Protein AF-0000000072274165 (afdb_homodimer)

InterPro domains:
  IPR001544 Aminotransferase class IV [PF01063] (41-263)
  IPR018300 Aminotransferase, class IV, conserved site [PS00770] (193-222)
  IPR033939 Branched-chain aminotransferase [cd01557] (29-290)
  IPR036038 Aminotransferase-like, PLP-dependent enzymes [SSF56752] (5-290)
  IPR043131 Branched-chain-amino-acid aminotransferase-like, N-terminal [G3DSA:3.30.470.10] (3-136)
  IPR043132 Branched-chain-amino-acid aminotransferase-like, C-terminal [G3DSA:3.20.10.10] (140-294)
  IPR050571 Class-IV Pyridoxal-Phosphate-Dependent Aminotransferase [PTHR42743] (36-291)

Secondary structure (DSSP, 8-state):
------------EEEEETTEEEES----B-TT-HHHHS--EEE--EEEBTTB-TTHHHHHHHHHHHHHHTT---S--HHHHHHHHHHHHHHHHHHSTT---EEEEEEEEE-SEESEE-GGGEEEEEEEEE-PPPP---EEEEEEEEEPPPTTTS-TTS-BGGGHHHHHHHHHHHHHTT-SEEEEE-TTS-EEEESSSEEEEEETTEEEEEPP-SSS---HHHHHHHHHHHHTT-EEEEE---HHHHHT-SEEEEEETTTEEEEEEEETTEE----HHHHHHHHHHHHHHHHHT-/------------EEEEETTEEEES----B-TT-HHHHS--EEE--EEEBTTB-TTHHHHHHHHHHHHHHTT---S--HHHHHHHHHHHHHHHHHHSTT---EEEEEEEEE-SEESEE-GGGEEEEEEEEE-PPPP---EEEEEEEEEPPPTTTS-TTS-BGGGHHHHHHHHHHHHHTT-SEEEEE-TTS-EEEESSSEEEEEETTEEEEEPP-SSS---HHHHHHHHHHHHTT-EEEEE---HHHHHT-SEEEEEETTTEEEEEEEETTEE----HHHHHHHHHHHHHHHHH--

pLDDT: mean 95.18, std 12.66, range [18.23, 99.0]

Structure (mmCIF, N/CA/C/O backbone):
data_AF-0000000072274165-model_v1
#
loop_
_entity.id
_entity.type
_entity.pdbx_description
1 polymer 'Probable branched-chain-amino-acid aminotransferase'
#
loop_
_atom_site.group_PDB
_atom_site.id
_atom_site.type_symbol
_atom_site.label_atom_id
_atom_site.label_alt_id
_atom_site.label_comp_id
_atom_site.label_asym_id
_atom_site.label_entity_id
_atom_site.label_seq_id
_atom_site.pdbx_PDB_ins_code
_atom_site.Cartn_x
_atom_site.Cartn_y
_atom_site.Cartn_z
_atom_site.occupancy
_atom_site.B_iso_or_equiv
_atom_site.auth_seq_id
_atom_site.auth_comp_id
_atom_site.auth_asym_id
_atom_site.auth_atom_id
_atom_site.pdbx_PDB_model_num
ATOM 1 N N . MET A 1 1 ? -13.906 -18.109 28.297 1 18.42 1 MET A N 1
ATOM 2 C CA . MET A 1 1 ? -13.82 -16.781 28.875 1 18.42 1 MET A CA 1
ATOM 3 C C . MET A 1 1 ? -13.461 -15.734 27.812 1 18.42 1 MET A C 1
ATOM 5 O O . MET A 1 1 ? -12.336 -15.711 27.312 1 18.42 1 MET A O 1
ATOM 9 N N . ALA A 1 2 ? -14.414 -15.383 26.984 1 25.75 2 ALA A N 1
ATOM 10 C CA . ALA A 1 2 ? -14.797 -14.43 25.938 1 25.75 2 ALA A CA 1
ATOM 11 C C . ALA A 1 2 ? -14.406 -13.008 26.328 1 25.75 2 ALA A C 1
ATOM 13 O O . ALA A 1 2 ? -15.188 -12.297 26.969 1 25.75 2 ALA A O 1
ATOM 14 N N . ALA A 1 3 ? -13.164 -12.875 27.062 1 22.2 3 ALA A N 1
ATOM 15 C CA . ALA A 1 3 ? -12.68 -11.805 27.922 1 22.2 3 ALA A CA 1
ATOM 16 C C . ALA A 1 3 ? -12.953 -10.438 27.312 1 22.2 3 ALA A C 1
ATOM 18 O O . ALA A 1 3 ? -13.297 -10.336 26.125 1 22.2 3 ALA A O 1
ATOM 19 N N . HIS A 1 4 ? -12.195 -9.398 27.828 1 25.14 4 HIS A N 1
ATOM 20 C CA . HIS A 1 4 ? -12.164 -7.973 28.141 1 25.14 4 HIS A CA 1
ATOM 21 C C . HIS A 1 4 ? -11.883 -7.148 26.891 1 25.14 4 HIS A C 1
ATOM 23 O O . HIS A 1 4 ? -10.75 -7.137 26.391 1 25.14 4 HIS A O 1
ATOM 29 N N . HIS A 1 5 ? -12.633 -7.227 25.875 1 30.77 5 HIS A N 1
ATOM 30 C CA . HIS A 1 5 ? -12.641 -6.176 24.859 1 30.77 5 HIS A CA 1
ATOM 31 C C . HIS A 1 5 ? -12.508 -4.797 25.484 1 30.77 5 HIS A C 1
ATOM 33 O O . HIS A 1 5 ? -13.453 -4.293 26.094 1 30.77 5 HIS A O 1
ATOM 39 N N . GLY A 1 6 ? -11.523 -4.586 26.422 1 30.34 6 GLY A N 1
ATOM 40 C CA . GLY A 1 6 ? -11.461 -3.207 26.875 1 30.34 6 GLY A CA 1
ATOM 41 C C . GLY A 1 6 ? -11.836 -2.207 25.797 1 30.34 6 GLY A C 1
ATOM 42 O O . GLY A 1 6 ? -11.336 -2.273 24.672 1 30.34 6 GLY A O 1
ATOM 43 N N . ALA A 1 7 ? -13.031 -1.693 25.906 1 34.16 7 ALA A N 1
ATOM 44 C CA . ALA A 1 7 ? -13.711 -0.684 25.094 1 34.16 7 ALA A CA 1
ATOM 45 C C . ALA A 1 7 ? -12.805 0.523 24.859 1 34.16 7 ALA A C 1
ATOM 47 O O . ALA A 1 7 ? -12.57 1.319 25.766 1 34.16 7 ALA A O 1
ATOM 48 N N . GLN A 1 8 ? -11.594 0.501 24.406 1 37.12 8 GLN A N 1
ATOM 49 C CA . GLN A 1 8 ? -11.031 1.8 24.047 1 37.12 8 GLN A CA 1
ATOM 50 C C . GLN A 1 8 ? -12.141 2.789 23.672 1 37.12 8 GLN A C 1
ATOM 52 O O . GLN A 1 8 ? -12.992 2.488 22.844 1 37.12 8 GLN A O 1
ATOM 57 N N . ALA A 1 9 ? -12.602 3.6 24.5 1 45.62 9 ALA A N 1
ATOM 58 C CA . ALA A 1 9 ? -13.609 4.645 24.359 1 45.62 9 ALA A CA 1
ATOM 59 C C . ALA A 1 9 ? -13.586 5.23 22.938 1 45.62 9 ALA A C 1
ATOM 61 O O . ALA A 1 9 ? -12.531 5.66 22.469 1 45.62 9 ALA A O 1
ATOM 62 N N . GLN A 1 10 ? -14.453 4.703 22.031 1 68.12 10 GLN A N 1
ATOM 63 C CA . GLN A 1 10 ? -14.641 5.039 20.625 1 68.12 10 GLN A CA 1
ATOM 64 C C . GLN A 1 10 ? -14.625 6.551 20.406 1 68.12 10 GLN A C 1
ATOM 66 O O . GLN A 1 10 ? -15.383 7.277 21.047 1 68.12 10 GLN A O 1
ATOM 71 N N . ARG A 1 11 ? -13.492 7.082 19.875 1 85.81 11 ARG A N 1
ATOM 72 C CA . ARG A 1 11 ? -13.414 8.477 19.453 1 85.81 11 ARG A CA 1
ATOM 73 C C . ARG A 1 11 ? -14.695 8.891 18.734 1 85.81 11 ARG A C 1
ATOM 75 O O . ARG A 1 11 ? -15.227 8.148 17.906 1 85.81 11 ARG A O 1
ATOM 82 N N . ARG A 1 12 ? -15.227 10.016 19.266 1 95.25 12 ARG A N 1
ATOM 83 C CA . ARG A 1 12 ? -16.391 10.539 18.562 1 95.25 12 ARG A CA 1
ATOM 84 C C . ARG A 1 12 ? -16.078 10.75 17.078 1 95.25 12 ARG A C 1
ATOM 86 O O . ARG A 1 12 ? -15.016 11.273 16.734 1 95.25 12 ARG A O 1
ATOM 93 N N . SER A 1 13 ? -16.984 10.242 16.25 1 97.19 13 SER A N 1
ATOM 94 C CA . SER A 1 13 ? -16.719 10.305 14.805 1 97.19 13 SER A CA 1
ATOM 95 C C . SER A 1 13 ? -18.031 10.375 14.016 1 97.19 13 SER A C 1
ATOM 97 O O . SER A 1 13 ? -19.078 9.984 14.508 1 97.19 13 SER A O 1
ATOM 99 N N . LEU A 1 14 ? -17.938 11 12.914 1 98 14 LEU A N 1
ATOM 100 C CA . LEU A 1 14 ? -18.969 11.016 11.883 1 98 14 LEU A CA 1
ATOM 101 C C . LEU A 1 14 ? -18.391 10.672 10.516 1 98 14 LEU A C 1
ATOM 103 O O . LEU A 1 14 ? -17.297 11.141 10.164 1 98 14 LEU A O 1
ATOM 107 N N . VAL A 1 15 ? -19.156 9.828 9.766 1 98.44 15 VAL A N 1
ATOM 108 C CA . VAL A 1 15 ? -18.672 9.359 8.469 1 98.44 15 VAL A CA 1
ATOM 109 C C . VAL A 1 15 ? -19.766 9.547 7.418 1 98.44 15 VAL A C 1
ATOM 111 O O . VAL A 1 15 ? -20.922 9.164 7.633 1 98.44 15 VAL A O 1
ATOM 114 N N . TYR A 1 16 ? -19.359 10.242 6.32 1 98.56 16 TYR A N 1
ATOM 115 C CA . TYR A 1 16 ? -20.219 10.266 5.137 1 98.56 16 TYR A CA 1
ATOM 116 C C . TYR A 1 16 ? -19.797 9.203 4.137 1 98.56 16 TYR A C 1
ATOM 118 O O . TYR A 1 16 ? -18.609 9.102 3.789 1 98.56 16 TYR A O 1
ATOM 126 N N . GLY A 1 17 ? -20.734 8.391 3.654 1 97.88 17 GLY A N 1
ATOM 127 C CA . GLY A 1 17 ? -20.516 7.395 2.619 1 97.88 17 GLY A CA 1
ATOM 128 C C . GLY A 1 17 ? -21.812 6.809 2.084 1 97.88 17 GLY A C 1
ATOM 129 O O . GLY A 1 17 ? -22.781 6.633 2.832 1 97.88 17 GLY A O 1
ATOM 130 N N . GLN A 1 18 ? -21.734 6.613 0.805 1 96.44 18 GLN A N 1
ATOM 131 C CA . GLN A 1 18 ? -22.891 6.008 0.138 1 96.44 18 GLN A CA 1
ATOM 132 C C . GLN A 1 18 ? -24.156 6.812 0.395 1 96.44 18 GLN A C 1
ATOM 134 O O . GLN A 1 18 ? -25.203 6.242 0.699 1 96.44 18 GLN A O 1
ATOM 139 N N . GLY A 1 19 ? -24 8.008 0.49 1 96.25 19 GLY A N 1
ATOM 140 C CA . GLY A 1 19 ? -25.141 8.922 0.479 1 96.25 19 GLY A CA 1
ATOM 141 C C . GLY A 1 19 ? -25.656 9.234 1.866 1 96.25 19 GLY A C 1
ATOM 142 O O . GLY A 1 19 ? -26.641 9.969 2.012 1 96.25 19 GLY A O 1
ATOM 143 N N . ASP A 1 20 ? -24.969 8.719 2.951 1 97.5 20 ASP A N 1
ATOM 144 C CA . ASP A 1 20 ? -25.5 8.898 4.297 1 97.5 20 ASP A CA 1
ATOM 145 C C . ASP A 1 20 ? -24.391 9.234 5.289 1 97.5 20 ASP A C 1
ATOM 147 O O . ASP A 1 20 ? -23.234 8.898 5.066 1 97.5 20 ASP A O 1
ATOM 151 N N . TRP A 1 21 ? -24.844 9.969 6.371 1 98.19 21 TRP A N 1
ATOM 152 C CA . TRP A 1 21 ? -23.969 10.219 7.516 1 98.19 21 TRP A CA 1
ATOM 153 C C . TRP A 1 21 ? -24.219 9.195 8.617 1 98.19 21 TRP A C 1
ATOM 155 O O . TRP A 1 21 ? -25.359 8.859 8.922 1 98.19 21 TRP A O 1
ATOM 165 N N . ARG A 1 22 ? -23.156 8.633 9.109 1 97.94 22 ARG A N 1
ATOM 166 C CA . ARG A 1 22 ? -23.234 7.656 10.195 1 97.94 22 ARG A CA 1
ATOM 167 C C . ARG A 1 22 ? -22.172 7.926 11.25 1 97.94 22 ARG A C 1
ATOM 169 O O . ARG A 1 22 ? -21.125 8.508 10.945 1 97.94 22 ARG A O 1
ATOM 176 N N . GLU A 1 23 ? -22.406 7.48 12.477 1 97.38 23 GLU A N 1
ATOM 177 C CA . GLU A 1 23 ? -21.406 7.551 13.539 1 97.38 23 GLU A CA 1
ATOM 178 C C . GLU A 1 23 ? -20.453 6.355 13.477 1 97.38 23 GLU A C 1
ATOM 180 O O . GLU A 1 23 ? -20.781 5.324 12.891 1 97.38 23 GLU A O 1
ATOM 185 N N . GLY A 1 24 ? -19.344 6.547 14.086 1 96.62 24 GLY A N 1
ATOM 186 C CA . GLY A 1 24 ? -18.406 5.449 14.266 1 96.62 24 GLY A CA 1
ATOM 187 C C . GLY A 1 24 ? -17.703 5.055 12.984 1 96.62 24 GLY A C 1
ATOM 188 O O . GLY A 1 24 ? -17.188 5.914 12.258 1 96.62 24 GLY A O 1
ATOM 189 N N . ASN A 1 25 ? -17.531 3.77 12.766 1 97.44 25 ASN A N 1
ATOM 190 C CA . ASN A 1 25 ? -16.891 3.178 11.594 1 97.44 25 ASN A CA 1
ATOM 191 C C . ASN A 1 25 ? -17.812 2.178 10.906 1 97.44 25 ASN A C 1
ATOM 193 O O . ASN A 1 25 ? -17.594 0.968 10.977 1 97.44 25 ASN A O 1
ATOM 197 N N . PRO A 1 26 ? -18.766 2.756 10.188 1 97.94 26 PRO A N 1
ATOM 198 C CA . PRO A 1 26 ? -19.766 1.879 9.578 1 97.94 26 PRO A CA 1
ATOM 199 C C . PRO A 1 26 ? -19.156 0.928 8.547 1 97.94 26 PRO A C 1
ATOM 201 O O . PRO A 1 26 ? -18.25 1.312 7.801 1 97.94 26 PRO A O 1
ATOM 204 N N . ALA A 1 27 ? -19.719 -0.267 8.453 1 97.69 27 ALA A N 1
ATOM 205 C CA . ALA A 1 27 ? -19.297 -1.234 7.441 1 97.69 27 ALA A CA 1
ATOM 206 C C . ALA A 1 27 ? -19.797 -0.825 6.059 1 97.69 27 ALA A C 1
ATOM 208 O O . ALA A 1 27 ? -20.984 -0.884 5.773 1 97.69 27 ALA A O 1
ATOM 209 N N . LEU A 1 28 ? -18.859 -0.424 5.199 1 97.94 28 LEU A N 1
ATOM 210 C CA . LEU A 1 28 ? -19.203 0.064 3.867 1 97.94 28 LEU A CA 1
ATOM 211 C C . LEU A 1 28 ? -18.438 -0.698 2.793 1 97.94 28 LEU A C 1
ATOM 213 O O . LEU A 1 28 ? -18.797 -0.654 1.616 1 97.94 28 LEU A O 1
ATOM 217 N N . ILE A 1 29 ? -17.406 -1.376 3.17 1 98.12 29 ILE A N 1
ATOM 218 C CA . ILE A 1 29 ? -16.438 -1.958 2.256 1 98.12 29 ILE A CA 1
ATOM 219 C C . ILE A 1 29 ? -16.391 -3.473 2.447 1 98.12 29 ILE A C 1
ATOM 221 O O . ILE A 1 29 ? -16.469 -3.965 3.574 1 98.12 29 ILE A O 1
ATOM 225 N N . GLY A 1 30 ? -16.266 -4.184 1.342 1 98 30 GLY A N 1
ATOM 226 C CA . GLY A 1 30 ? -16.109 -5.625 1.421 1 98 30 GLY A CA 1
ATOM 227 C C . GLY A 1 30 ? -14.672 -6.078 1.207 1 98 30 GLY A C 1
ATOM 228 O O . GLY A 1 30 ? -13.82 -5.293 0.781 1 98 30 GLY A O 1
ATOM 229 N N . PRO A 1 31 ? -14.422 -7.289 1.511 1 97.19 31 PRO A N 1
ATOM 230 C CA . PRO A 1 31 ? -13.055 -7.801 1.384 1 97.19 31 PRO A CA 1
ATOM 231 C C . PRO A 1 31 ? -12.562 -7.824 -0.062 1 97.19 31 PRO A C 1
ATOM 233 O O . PRO A 1 31 ? -11.359 -7.734 -0.312 1 97.19 31 PRO A O 1
ATOM 236 N N . ALA A 1 32 ? -13.469 -7.914 -1.004 1 96.81 32 ALA A N 1
ATOM 237 C CA . ALA A 1 32 ? -13.086 -7.988 -2.412 1 96.81 32 ALA A CA 1
ATOM 238 C C . ALA A 1 32 ? -12.961 -6.594 -3.021 1 96.81 32 ALA A C 1
ATOM 240 O O . ALA A 1 32 ? -12.594 -6.449 -4.188 1 96.81 32 ALA A O 1
ATOM 241 N N . THR A 1 33 ? -13.32 -5.559 -2.242 1 98.06 33 THR A N 1
ATOM 242 C CA . THR A 1 33 ? -13.148 -4.191 -2.727 1 98.06 33 THR A CA 1
ATOM 243 C C . THR A 1 33 ? -11.688 -3.924 -3.084 1 98.06 33 THR A C 1
ATOM 245 O O . THR A 1 33 ? -10.789 -4.238 -2.305 1 98.06 33 THR A O 1
ATOM 248 N N . HIS A 1 34 ? -11.508 -3.375 -4.238 1 98.44 34 HIS A N 1
ATOM 249 C CA . HIS A 1 34 ? -10.156 -3.182 -4.758 1 98.44 34 HIS A CA 1
ATOM 250 C C . HIS A 1 34 ? -9.312 -2.334 -3.811 1 98.44 34 HIS A C 1
ATOM 252 O O . HIS A 1 34 ? -8.125 -2.6 -3.623 1 98.44 34 HIS A O 1
ATOM 258 N N . GLY A 1 35 ? -9.883 -1.396 -3.189 1 98.56 35 GLY A N 1
ATOM 259 C CA . GLY A 1 35 ? -9.203 -0.49 -2.271 1 98.56 35 GLY A CA 1
ATOM 260 C C . GLY A 1 35 ? -8.633 -1.19 -1.057 1 98.56 35 GLY A C 1
ATOM 261 O O . GLY A 1 35 ? -7.664 -0.711 -0.457 1 98.56 35 GLY A O 1
ATOM 262 N N . LEU A 1 36 ? -9.25 -2.303 -0.685 1 97.94 36 LEU A N 1
ATOM 263 C CA . LEU A 1 36 ? -8.727 -3.074 0.439 1 97.94 36 LEU A CA 1
ATOM 264 C C . LEU A 1 36 ? -7.723 -4.121 -0.038 1 97.94 36 LEU A C 1
ATOM 266 O O . LEU A 1 36 ? -6.562 -4.109 0.375 1 97.94 36 LEU A O 1
ATOM 270 N N . TRP A 1 37 ? -8.125 -4.879 -0.976 1 94.62 37 TRP A N 1
ATOM 271 C CA . TRP A 1 37 ? -7.391 -6.062 -1.393 1 94.62 37 TRP A CA 1
ATOM 272 C C . TRP A 1 37 ? -6.145 -5.68 -2.186 1 94.62 37 TRP A C 1
ATOM 274 O O . TRP A 1 37 ? -5.094 -6.316 -2.053 1 94.62 37 TRP A O 1
ATOM 284 N N . MET A 1 38 ? -6.281 -4.578 -2.932 1 97.44 38 MET A N 1
ATOM 285 C CA . MET A 1 38 ? -5.16 -4.191 -3.785 1 97.44 38 MET A CA 1
ATOM 286 C C . MET A 1 38 ? -4.758 -2.742 -3.531 1 97.44 38 MET A C 1
ATOM 288 O O . MET A 1 38 ? -4.062 -2.135 -4.348 1 97.44 38 MET A O 1
ATOM 292 N N . ALA A 1 39 ? -5.273 -2.148 -2.529 1 98.62 39 ALA A N 1
ATOM 293 C CA . ALA A 1 39 ? -4.828 -0.924 -1.871 1 98.62 39 ALA A CA 1
ATOM 294 C C . ALA A 1 39 ? -4.898 0.267 -2.822 1 98.62 39 ALA A C 1
ATOM 296 O O . ALA A 1 39 ? -3.994 1.108 -2.84 1 98.62 39 ALA A O 1
ATOM 297 N N . SER A 1 40 ? -5.922 0.305 -3.66 1 98.69 40 SER A N 1
ATOM 298 C CA . SER A 1 40 ? -6.164 1.521 -4.43 1 98.69 40 SER A CA 1
ATOM 299 C C . SER A 1 40 ? -6.926 2.553 -3.605 1 98.69 40 SER A C 1
ATOM 301 O O . SER A 1 40 ? -7.977 3.041 -4.027 1 98.69 40 SER A O 1
ATOM 303 N N . THR A 1 41 ? -6.414 2.881 -2.467 1 98.88 41 THR A N 1
ATOM 304 C CA . THR A 1 41 ? -7.02 3.832 -1.539 1 98.88 41 THR A CA 1
ATOM 305 C C . THR A 1 41 ? -6.094 5.023 -1.313 1 98.88 41 THR A C 1
ATOM 307 O O . THR A 1 41 ? -4.895 4.855 -1.081 1 98.88 41 THR A O 1
ATOM 310 N N . VAL A 1 42 ? -6.68 6.191 -1.477 1 98.88 42 VAL A N 1
ATOM 311 C CA . VAL A 1 42 ? -5.992 7.434 -1.133 1 98.88 42 VAL A CA 1
ATOM 312 C C . VAL A 1 42 ? -6.793 8.188 -0.07 1 98.88 42 VAL A C 1
ATOM 314 O O . VAL A 1 42 ? -7.992 7.953 0.095 1 98.88 42 VAL A O 1
ATOM 317 N N . PHE A 1 43 ? -6.074 8.984 0.678 1 98.69 43 PHE A N 1
ATOM 318 C CA . PHE A 1 43 ? -6.707 9.836 1.682 1 98.69 43 PHE A CA 1
ATOM 319 C C . PHE A 1 43 ? -5.973 11.164 1.808 1 98.69 43 PHE A C 1
ATOM 321 O O . PHE A 1 43 ? -4.879 11.328 1.258 1 98.69 43 PHE A O 1
ATOM 328 N N . ASP A 1 44 ? -6.57 12.07 2.408 1 98.5 44 ASP A N 1
ATOM 329 C CA . ASP A 1 44 ? -5.934 13.297 2.863 1 98.5 44 ASP A CA 1
ATOM 330 C C . ASP A 1 44 ? -6.379 13.664 4.277 1 98.5 44 ASP A C 1
ATOM 332 O O . ASP A 1 44 ? -7.129 12.914 4.906 1 98.5 44 ASP A O 1
ATOM 336 N N . GLY A 1 45 ? -5.801 14.641 4.824 1 97.69 45 GLY A N 1
ATOM 337 C CA . GLY A 1 45 ? -6.102 15.086 6.176 1 97.69 45 GLY A CA 1
ATOM 338 C C . GLY A 1 45 ? -6.102 16.594 6.316 1 97.69 45 GLY A C 1
ATOM 339 O O . GLY A 1 45 ? -5.184 17.266 5.852 1 97.69 45 GLY A O 1
ATOM 340 N N . ALA A 1 46 ? -7.129 17.047 6.887 1 98.12 46 ALA A N 1
ATOM 341 C CA . ALA A 1 46 ? -7.238 18.453 7.273 1 98.12 46 ALA A CA 1
ATOM 342 C C . ALA A 1 46 ? -7.656 18.578 8.734 1 98.12 46 ALA A C 1
ATOM 344 O O . ALA A 1 46 ? -7.98 17.594 9.391 1 98.12 46 ALA A O 1
ATOM 345 N N . ARG A 1 47 ? -7.516 19.859 9.234 1 97.75 47 ARG A N 1
ATOM 346 C CA . ARG A 1 47 ? -7.891 20.109 10.625 1 97.75 47 ARG A CA 1
ATOM 347 C C . ARG A 1 47 ? -8.977 21.188 10.703 1 97.75 47 ARG A C 1
ATOM 349 O O . ARG A 1 47 ? -9 22.109 9.898 1 97.75 47 ARG A O 1
ATOM 356 N N . TYR A 1 48 ? -9.828 20.984 11.656 1 97.44 48 TYR A N 1
ATOM 357 C CA . TYR A 1 48 ? -10.688 22.047 12.172 1 97.44 48 TYR A CA 1
ATOM 358 C C . TYR A 1 48 ? -10.383 22.344 13.633 1 97.44 48 TYR A C 1
ATOM 360 O O . TYR A 1 48 ? -10.492 21.453 14.484 1 97.44 48 TYR A O 1
ATOM 368 N N . PHE A 1 49 ? -9.969 23.578 13.914 1 96.5 49 PHE A N 1
ATOM 369 C CA . PHE A 1 49 ? -9.609 24 15.258 1 96.5 49 PHE A CA 1
ATOM 370 C C . PHE A 1 49 ? -9.82 25.5 15.438 1 96.5 49 PHE A C 1
ATOM 372 O O . PHE A 1 49 ? -9.641 26.266 14.492 1 96.5 49 PHE A O 1
ATOM 379 N N . GLU A 1 50 ? -10.242 25.859 16.594 1 94.5 50 GLU A N 1
ATOM 380 C CA . GLU A 1 50 ? -10.477 27.266 16.906 1 94.5 50 GLU A CA 1
ATOM 381 C C . GLU A 1 50 ? -11.398 27.922 15.891 1 94.5 50 GLU A C 1
ATOM 383 O O . GLU A 1 50 ? -11.195 29.094 15.523 1 94.5 50 GLU A O 1
ATOM 388 N N . GLY A 1 51 ? -12.211 27.156 15.289 1 93.69 51 GLY A N 1
ATOM 389 C CA . GLY A 1 51 ? -13.242 27.672 14.406 1 93.69 51 GLY A CA 1
ATOM 390 C C . GLY A 1 51 ? -12.781 27.812 12.961 1 93.69 51 GLY A C 1
ATOM 391 O O . GLY A 1 51 ? -13.516 28.328 12.117 1 93.69 51 GLY A O 1
ATOM 392 N N . VAL A 1 52 ? -11.609 27.312 12.695 1 96.06 52 VAL A N 1
ATOM 393 C CA . VAL A 1 52 ? -11.086 27.5 11.344 1 96.06 52 VAL A CA 1
ATOM 394 C C . VAL A 1 52 ? -10.625 26.156 10.789 1 96.06 52 VAL A C 1
ATOM 396 O O . VAL A 1 52 ? -10.336 25.219 11.555 1 96.06 52 VAL A O 1
ATOM 399 N N . ALA A 1 53 ? -10.57 26.031 9.492 1 97.19 53 ALA A N 1
ATOM 400 C CA . ALA A 1 53 ? -10.039 24.875 8.766 1 97.19 53 ALA A CA 1
ATOM 401 C C . ALA A 1 53 ? -9.055 25.328 7.68 1 97.19 53 ALA A C 1
ATOM 403 O O . ALA A 1 53 ? -9.367 25.266 6.488 1 97.19 53 ALA A O 1
ATOM 404 N N . PRO A 1 54 ? -7.852 25.719 8.109 1 97 54 PRO A N 1
ATOM 405 C CA . PRO A 1 54 ? -6.898 26.266 7.145 1 97 54 PRO A CA 1
ATOM 406 C C . PRO A 1 54 ? -6.547 25.281 6.027 1 97 54 PRO A C 1
ATOM 408 O O . PRO A 1 54 ? -6.359 24.094 6.285 1 97 54 PRO A O 1
ATOM 411 N N . ASP A 1 55 ? -6.516 25.766 4.738 1 97.5 55 ASP A N 1
ATOM 412 C CA . ASP A 1 55 ? -6.07 25.062 3.543 1 97.5 55 ASP A CA 1
ATOM 413 C C . ASP A 1 55 ? -6.98 23.875 3.24 1 97.5 55 ASP A C 1
ATOM 415 O O . ASP A 1 55 ? -6.566 22.922 2.578 1 97.5 55 ASP A O 1
ATOM 419 N N . LEU A 1 56 ? -8.203 23.922 3.725 1 98.12 56 LEU A N 1
ATOM 420 C CA . LEU A 1 56 ? -9.141 22.828 3.531 1 98.12 56 LEU A CA 1
ATOM 421 C C . LEU A 1 56 ? -9.297 22.5 2.049 1 98.12 56 LEU A C 1
ATOM 423 O O . LEU A 1 56 ? -9.227 21.328 1.652 1 98.12 56 LEU A O 1
ATOM 427 N N . LEU A 1 57 ? -9.508 23.484 1.252 1 98.12 57 LEU A N 1
ATOM 428 C CA . LEU A 1 57 ? -9.703 23.266 -0.176 1 98.12 57 LEU A CA 1
ATOM 429 C C . LEU A 1 57 ? -8.484 22.578 -0.789 1 98.12 57 LEU A C 1
ATOM 431 O O . LEU A 1 57 ? -8.617 21.656 -1.59 1 98.12 57 LEU A O 1
ATOM 435 N N . ALA A 1 58 ? -7.281 23.031 -0.457 1 98.31 58 ALA A N 1
ATOM 436 C CA . ALA A 1 58 ? -6.055 22.438 -0.989 1 98.31 58 ALA A CA 1
ATOM 437 C C . ALA A 1 58 ? -5.965 20.953 -0.646 1 98.31 58 ALA A C 1
ATOM 439 O O . ALA A 1 58 ? -5.555 20.141 -1.479 1 98.31 58 ALA A O 1
ATOM 440 N N . HIS A 1 59 ? -6.332 20.625 0.562 1 98.56 59 HIS A N 1
ATOM 441 C CA . HIS A 1 59 ? -6.332 19.234 0.975 1 98.56 59 HIS A CA 1
ATOM 442 C C . HIS A 1 59 ? -7.34 18.422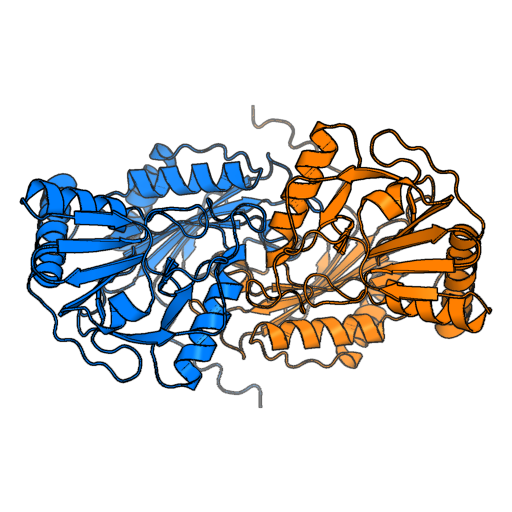 0.171 1 98.56 59 HIS A C 1
ATOM 444 O O . HIS A 1 59 ? -7.055 17.281 -0.234 1 98.56 59 HIS A O 1
ATOM 450 N N . CYS A 1 60 ? -8.477 18.984 -0.054 1 98.75 60 CYS A N 1
ATOM 451 C CA . CYS A 1 60 ? -9.531 18.312 -0.812 1 98.75 60 CYS A CA 1
ATOM 452 C C . CYS A 1 60 ? -9.125 18.156 -2.271 1 98.75 60 CYS A C 1
ATOM 454 O O . CYS A 1 60 ? -9.43 17.125 -2.891 1 98.75 60 CYS A O 1
ATOM 456 N N . GLU A 1 61 ? -8.469 19.109 -2.822 1 98.75 61 GLU A N 1
ATOM 457 C CA . GLU A 1 61 ? -7.969 19 -4.188 1 98.75 61 GLU A CA 1
ATOM 458 C C . GLU A 1 61 ? -6.883 17.938 -4.301 1 98.75 61 GLU A C 1
ATOM 460 O O . GLU A 1 61 ? -6.816 17.219 -5.301 1 98.75 61 GLU A O 1
ATOM 465 N N . ARG A 1 62 ? -6.117 17.844 -3.287 1 98.69 62 ARG A N 1
ATOM 466 C CA . ARG A 1 62 ? -5.012 16.891 -3.348 1 98.69 62 ARG A CA 1
ATOM 467 C C . ARG A 1 62 ? -5.523 15.453 -3.303 1 98.69 62 ARG A C 1
ATOM 469 O O . ARG A 1 62 ? -4.934 14.562 -3.916 1 98.69 62 ARG A O 1
ATOM 476 N N . VAL A 1 63 ? -6.598 15.219 -2.564 1 98.81 63 VAL A N 1
ATOM 477 C CA . VAL A 1 63 ? -7.09 13.844 -2.525 1 98.81 63 VAL A CA 1
ATOM 478 C C . VAL A 1 63 ? -7.559 13.422 -3.918 1 98.81 63 VAL A C 1
ATOM 480 O O . VAL A 1 63 ? -7.395 12.266 -4.312 1 98.81 63 VAL A O 1
ATOM 483 N N . ILE A 1 64 ? -8.086 14.352 -4.648 1 98.75 64 ILE A N 1
ATOM 484 C CA . ILE A 1 64 ? -8.516 14.078 -6.02 1 98.75 64 ILE A CA 1
ATOM 485 C C . ILE A 1 64 ? -7.301 13.82 -6.898 1 98.75 64 ILE A C 1
ATOM 487 O O . ILE A 1 64 ? -7.289 12.867 -7.688 1 98.75 64 ILE A O 1
ATOM 491 N N . HIS A 1 65 ? -6.344 14.648 -6.75 1 98.56 65 HIS A N 1
ATOM 492 C CA . HIS A 1 65 ? -5.109 14.461 -7.5 1 98.56 65 HIS A CA 1
ATOM 493 C C . HIS A 1 65 ? -4.484 13.102 -7.203 1 98.56 65 HIS A C 1
ATOM 495 O O . HIS A 1 65 ? -4.066 12.391 -8.125 1 98.56 65 HIS A O 1
ATOM 501 N N . SER A 1 66 ? -4.426 12.766 -5.93 1 98.81 66 SER A N 1
ATOM 502 C CA . SER A 1 66 ? -3.895 11.469 -5.516 1 98.81 66 SER A CA 1
ATOM 503 C C . SER A 1 66 ? -4.68 10.328 -6.148 1 98.81 66 SER A C 1
ATOM 505 O O . SER A 1 66 ? -4.094 9.336 -6.598 1 98.81 66 SER A O 1
ATOM 507 N N . ALA A 1 67 ? -5.984 10.438 -6.188 1 98.81 67 ALA A N 1
ATOM 508 C CA . ALA A 1 67 ? -6.832 9.398 -6.77 1 98.81 67 ALA A CA 1
ATOM 509 C C . ALA A 1 67 ? -6.512 9.195 -8.25 1 98.81 67 ALA A C 1
ATOM 511 O O . ALA A 1 67 ? -6.418 8.055 -8.719 1 98.81 67 ALA A O 1
ATOM 512 N N . ARG A 1 68 ? -6.332 10.234 -8.938 1 98.5 68 ARG A N 1
ATOM 513 C CA . ARG A 1 68 ? -6.027 10.148 -10.359 1 98.5 68 ARG A CA 1
ATOM 514 C C . ARG A 1 68 ? -4.664 9.508 -10.594 1 98.5 68 ARG A C 1
ATOM 516 O O . ARG A 1 68 ? -4.496 8.711 -11.523 1 98.5 68 ARG A O 1
ATOM 523 N N . LEU A 1 69 ? -3.717 9.828 -9.75 1 98 69 LEU A N 1
ATOM 524 C CA . LEU A 1 69 ? -2.398 9.203 -9.836 1 98 69 LEU A CA 1
ATOM 525 C C . LEU A 1 69 ? -2.492 7.699 -9.609 1 98 69 LEU A C 1
ATOM 527 O O . LEU A 1 69 ? -1.67 6.938 -10.125 1 98 69 LEU A O 1
ATOM 531 N N . MET A 1 70 ? -3.555 7.277 -8.922 1 98.19 70 MET A N 1
ATOM 532 C CA . MET A 1 70 ? -3.74 5.867 -8.594 1 98.19 70 MET A CA 1
ATOM 533 C C . MET A 1 70 ? -4.609 5.176 -9.641 1 98.19 70 MET A C 1
ATOM 535 O O . MET A 1 70 ? -4.996 4.02 -9.461 1 98.19 70 MET A O 1
ATOM 539 N N . GLY A 1 71 ? -5 5.891 -10.672 1 97.56 71 GLY A N 1
ATOM 540 C CA . GLY A 1 71 ? -5.773 5.305 -11.766 1 97.56 71 GLY A CA 1
ATOM 541 C C . GLY A 1 71 ? -7.27 5.363 -11.531 1 97.56 71 GLY A C 1
ATOM 542 O O . GLY A 1 71 ? -8.031 4.641 -12.18 1 97.56 71 GLY A O 1
ATOM 543 N N . LEU A 1 72 ? -7.723 6.16 -10.617 1 98.62 72 LEU A N 1
ATOM 544 C CA . LEU A 1 72 ? -9.141 6.352 -10.344 1 98.62 72 LEU A CA 1
ATOM 545 C C . LEU A 1 72 ? -9.648 7.652 -10.953 1 98.62 72 LEU A C 1
ATOM 547 O O . LEU A 1 72 ? -8.859 8.578 -11.195 1 98.62 72 LEU A O 1
ATOM 551 N N . GLU A 1 73 ? -10.875 7.645 -11.211 1 98.12 73 GLU A N 1
ATOM 552 C CA . GLU A 1 73 ? -11.523 8.852 -11.719 1 98.12 73 GLU A CA 1
ATOM 553 C C . GLU A 1 73 ? -12.719 9.242 -10.852 1 98.12 73 GLU A C 1
ATOM 555 O O . GLU A 1 73 ? -13.852 8.844 -11.133 1 98.12 73 GLU A O 1
ATOM 560 N N . PRO A 1 74 ? -12.414 10.016 -9.859 1 96.5 74 PRO A N 1
ATOM 561 C CA . PRO A 1 74 ? -13.523 10.445 -9.016 1 96.5 74 PRO A CA 1
ATOM 562 C C . PRO A 1 74 ? -14.469 11.414 -9.727 1 96.5 74 PRO A C 1
ATOM 564 O O . PRO A 1 74 ? -14.039 12.188 -10.586 1 96.5 74 PRO A O 1
ATOM 567 N N . CYS A 1 75 ? -15.734 11.398 -9.312 1 92.56 75 CYS A N 1
ATOM 568 C CA . CYS A 1 75 ? -16.734 12.266 -9.93 1 92.56 75 CYS A CA 1
ATOM 569 C C . CYS A 1 75 ? -16.953 13.523 -9.102 1 92.56 75 CYS A C 1
ATOM 571 O O . CYS A 1 75 ? -17.922 14.242 -9.297 1 92.56 75 CYS A O 1
ATOM 573 N N . LEU A 1 76 ? -16.125 13.805 -8.172 1 97.44 76 LEU A N 1
ATOM 574 C CA . LEU A 1 76 ? -16.188 14.984 -7.32 1 97.44 76 LEU A CA 1
ATOM 575 C C . LEU A 1 76 ? -15.016 15.922 -7.578 1 97.44 76 LEU A C 1
ATOM 577 O O . LEU A 1 76 ? -13.938 15.469 -7.98 1 97.44 76 LEU A O 1
ATOM 581 N N . THR A 1 77 ? -15.289 17.172 -7.324 1 98.06 77 THR A N 1
ATOM 582 C CA . THR A 1 77 ? -14.211 18.156 -7.328 1 98.06 77 THR A CA 1
ATOM 583 C C . THR A 1 77 ? -13.711 18.406 -5.914 1 98.06 77 THR A C 1
ATOM 585 O O . THR A 1 77 ? -14.359 18.031 -4.938 1 98.06 77 THR A O 1
ATOM 588 N N . GLY A 1 78 ? -12.547 19.047 -5.875 1 98.38 78 GLY A N 1
ATOM 589 C CA . GLY A 1 78 ? -12.047 19.469 -4.574 1 98.38 78 GLY A CA 1
ATOM 590 C C . GLY A 1 78 ? -13.008 20.375 -3.834 1 98.38 78 GLY A C 1
ATOM 591 O O . GLY A 1 78 ? -13.188 20.234 -2.621 1 98.38 78 GLY A O 1
ATOM 592 N N . ALA A 1 79 ? -13.625 21.25 -4.527 1 98.5 79 ALA A N 1
ATOM 593 C CA . ALA A 1 79 ? -14.586 22.188 -3.938 1 98.5 79 ALA A CA 1
ATOM 594 C C . ALA A 1 79 ? -15.789 21.453 -3.367 1 98.5 79 ALA A C 1
ATOM 596 O O . ALA A 1 79 ? -16.281 21.781 -2.287 1 98.5 79 ALA A O 1
ATOM 597 N N . GLU A 1 80 ? -16.281 20.453 -4.105 1 98.56 80 GLU A N 1
ATOM 598 C CA . GLU A 1 80 ? -17.406 19.656 -3.615 1 98.56 80 GLU A CA 1
ATOM 599 C C . GLU A 1 80 ? -17.031 18.891 -2.346 1 98.56 80 GLU A C 1
ATOM 601 O O . GLU A 1 80 ? -17.828 18.812 -1.408 1 98.56 80 GLU A O 1
ATOM 606 N N . ILE A 1 81 ? -15.852 18.391 -2.314 1 98.75 81 ILE A N 1
ATOM 607 C CA . ILE A 1 81 ? -15.398 17.672 -1.122 1 98.75 81 ILE A CA 1
ATOM 608 C C . ILE A 1 81 ? -15.281 18.656 0.045 1 98.75 81 ILE A C 1
ATOM 610 O O . ILE A 1 81 ? -15.641 18.328 1.177 1 98.75 81 ILE A O 1
ATOM 614 N N . ALA A 1 82 ? -14.797 19.828 -0.22 1 98.69 82 ALA A N 1
ATOM 615 C CA . ALA A 1 82 ? -14.719 20.859 0.82 1 98.69 82 ALA A CA 1
ATOM 616 C C . ALA A 1 82 ? -16.109 21.203 1.36 1 98.69 82 ALA A C 1
ATOM 618 O O . ALA A 1 82 ? -16.266 21.422 2.562 1 98.69 82 ALA A O 1
ATOM 619 N N . ASP A 1 83 ? -17.062 21.234 0.484 1 98.31 83 ASP A N 1
ATOM 620 C CA . ASP A 1 83 ? -18.438 21.484 0.913 1 98.31 83 ASP A CA 1
ATOM 621 C C . ASP A 1 83 ? -18.922 20.375 1.85 1 98.31 83 ASP A C 1
ATOM 623 O O . ASP A 1 83 ? -19.547 20.656 2.875 1 98.31 83 ASP A O 1
ATOM 627 N N . PHE A 1 84 ? -18.641 19.125 1.481 1 98.31 84 PHE A N 1
ATOM 628 C CA . PHE A 1 84 ? -18.984 18.016 2.35 1 98.31 84 PHE A CA 1
ATOM 629 C C . PHE A 1 84 ? -18.297 18.141 3.701 1 98.31 84 PHE A C 1
ATOM 631 O O . PHE A 1 84 ? -18.875 17.812 4.738 1 98.31 84 PHE A O 1
ATOM 638 N N . ALA A 1 85 ? -17.078 18.609 3.691 1 98.75 85 ALA A N 1
ATOM 639 C CA . ALA A 1 85 ? -16.328 18.781 4.934 1 98.75 85 ALA A CA 1
ATOM 640 C C . ALA A 1 85 ? -16.984 19.828 5.832 1 98.75 85 ALA A C 1
ATOM 642 O O . ALA A 1 85 ? -17.156 19.594 7.031 1 98.75 85 ALA A O 1
ATOM 643 N N . TRP A 1 86 ? -17.328 20.922 5.297 1 98.25 86 TRP A N 1
ATOM 644 C CA . TRP A 1 86 ? -17.984 21.969 6.07 1 98.25 86 TRP A CA 1
ATOM 645 C C . TRP A 1 86 ? -19.328 21.484 6.598 1 98.25 86 TRP A C 1
ATOM 647 O O . TRP A 1 86 ? -19.703 21.781 7.738 1 98.25 86 TRP A O 1
ATOM 657 N N . GLU A 1 87 ? -20.078 20.797 5.746 1 98.44 87 GLU A N 1
ATOM 658 C CA . GLU A 1 87 ? -21.312 20.188 6.211 1 98.44 87 GLU A CA 1
ATOM 659 C C . GLU A 1 87 ? -21.062 19.234 7.383 1 98.44 87 GLU A C 1
ATOM 661 O O . GLU A 1 87 ? -21.797 19.25 8.375 1 98.44 87 GLU A O 1
ATOM 666 N N . GLY A 1 88 ? -20.047 18.438 7.203 1 98.56 88 GLY A N 1
ATOM 667 C CA . GLY A 1 88 ? -19.688 17.516 8.273 1 98.56 88 GLY A CA 1
ATOM 668 C C . GLY A 1 88 ? -19.297 18.219 9.562 1 98.56 88 GLY A C 1
ATOM 669 O O . GLY A 1 88 ? -19.703 17.797 10.648 1 98.56 88 GLY A O 1
ATOM 670 N N . ILE A 1 89 ? -18.547 19.266 9.477 1 98.06 89 ILE A N 1
ATOM 671 C CA . ILE A 1 89 ? -18.156 20.047 10.648 1 98.06 89 ILE A CA 1
ATOM 672 C C . ILE A 1 89 ? -19.406 20.562 11.352 1 98.06 89 ILE A C 1
ATOM 674 O O . ILE A 1 89 ? -19.531 20.438 12.578 1 98.06 89 ILE A O 1
ATOM 678 N N . SER A 1 90 ? -20.297 21.094 10.578 1 97.56 90 SER A N 1
ATOM 679 C CA . SER A 1 90 ? -21.547 21.609 11.148 1 97.56 90 SER A CA 1
ATOM 680 C C . SER A 1 90 ? -22.344 20.5 11.82 1 97.56 90 SER A C 1
ATOM 682 O O . SER A 1 90 ? -22.797 20.672 12.953 1 97.56 90 SER A O 1
ATOM 684 N N . ARG A 1 91 ? -22.469 19.391 11.164 1 97.81 91 ARG A N 1
ATOM 685 C CA . ARG A 1 91 ? -23.219 18.25 11.711 1 97.81 91 ARG A CA 1
ATOM 686 C C . ARG A 1 91 ? -22.562 17.734 12.992 1 97.81 91 ARG A C 1
ATOM 688 O O . ARG A 1 91 ? -23.25 17.359 13.93 1 97.81 91 ARG A O 1
ATOM 695 N N . PHE A 1 92 ? -21.297 17.719 12.961 1 98 92 PHE A N 1
ATOM 696 C CA . PHE A 1 92 ? -20.547 17.25 14.117 1 98 92 PHE A CA 1
ATOM 697 C C . PHE A 1 92 ? -20.812 18.141 15.328 1 98 92 PHE A C 1
ATOM 699 O O . PHE A 1 92 ? -21.078 17.625 16.422 1 98 92 PHE A O 1
ATOM 706 N N . LYS A 1 93 ? -20.797 19.375 15.148 1 95.81 93 LYS A N 1
ATOM 707 C CA . LYS A 1 93 ? -21.016 20.328 16.219 1 95.81 93 LYS A CA 1
ATOM 708 C C . LYS A 1 93 ? -22.453 20.281 16.734 1 95.81 93 LYS A C 1
ATOM 710 O O . LYS A 1 93 ? -22.703 20.484 17.922 1 95.81 93 LYS A O 1
ATOM 715 N N . ASP A 1 94 ? -23.328 20.047 15.859 1 95.88 94 ASP A N 1
ATOM 716 C CA . ASP A 1 94 ? -24.734 19.922 16.234 1 95.88 94 ASP A CA 1
ATOM 717 C C . ASP A 1 94 ? -24.984 18.641 17.016 1 95.88 94 ASP A C 1
ATOM 719 O O . ASP A 1 94 ? -25.812 18.609 17.938 1 95.88 94 ASP A O 1
ATOM 723 N N . HIS A 1 95 ? -24.266 17.641 16.609 1 95.19 95 HIS A N 1
ATOM 724 C CA . HIS A 1 95 ? -24.484 16.297 17.172 1 95.19 95 HIS A CA 1
ATOM 725 C C . HIS A 1 95 ? -23.797 16.156 18.516 1 95.19 95 HIS A C 1
ATOM 727 O O . HIS A 1 95 ? -24.328 15.492 19.422 1 95.19 95 HIS A O 1
ATOM 733 N N . TYR A 1 96 ? -22.672 16.797 18.594 1 93.75 96 TYR A N 1
ATOM 734 C CA . TYR A 1 96 ? -21.906 16.734 19.828 1 93.75 96 TYR A CA 1
ATOM 735 C C . TYR A 1 96 ? -21.75 18.125 20.438 1 93.75 96 TYR A C 1
ATOM 737 O O . TYR A 1 96 ? -20.984 18.953 19.953 1 93.75 96 TYR A O 1
ATOM 745 N N . GLU A 1 97 ? -22.391 18.453 21.484 1 87.38 97 GLU A N 1
ATOM 746 C CA . GLU A 1 97 ? -22.469 19.781 22.094 1 87.38 97 GLU A CA 1
ATOM 747 C C . GLU A 1 97 ? -21.078 20.312 22.438 1 87.38 97 GLU A C 1
ATOM 749 O O . GLU A 1 97 ? -20.797 21.5 22.281 1 87.38 97 GLU A O 1
ATOM 754 N N . ASP A 1 98 ? -20.141 19.531 22.828 1 89.38 98 ASP A N 1
ATOM 755 C CA . ASP A 1 98 ? -18.828 19.969 23.25 1 89.38 98 ASP A CA 1
ATOM 756 C C . ASP A 1 98 ? -17.734 19.453 22.312 1 89.38 98 ASP A C 1
ATOM 758 O O . ASP A 1 98 ? -16.625 19.172 22.734 1 89.38 98 ASP A O 1
ATOM 762 N N . ALA A 1 99 ? -18.172 19.547 21.078 1 86.62 99 ALA A N 1
ATOM 763 C CA . ALA A 1 99 ? -17.219 19.031 20.109 1 86.62 99 ALA A CA 1
ATOM 764 C C . ALA A 1 99 ? -15.945 19.859 20.078 1 86.62 99 ALA A C 1
ATOM 766 O O . ALA A 1 99 ? -16 21.094 20.062 1 86.62 99 ALA A O 1
ATOM 767 N N . GLY A 1 100 ? -14.797 19.219 20.078 1 92.19 100 GLY A N 1
ATOM 768 C CA . GLY A 1 100 ? -13.492 19.859 20.016 1 92.19 100 GLY A CA 1
ATOM 769 C C . GLY A 1 100 ? -12.914 19.906 18.609 1 92.19 100 GLY A C 1
ATOM 770 O O . GLY A 1 100 ? -13.656 20.062 17.641 1 92.19 100 GLY A O 1
ATOM 771 N N . ASP A 1 101 ? -11.555 19.938 18.5 1 96.5 101 ASP A N 1
ATOM 772 C CA . ASP A 1 101 ? -10.852 19.938 17.219 1 96.5 101 ASP A CA 1
ATOM 773 C C . ASP A 1 101 ? -11.125 18.672 16.438 1 96.5 101 ASP A C 1
ATOM 775 O O . ASP A 1 101 ? -11.352 17.609 17.016 1 96.5 101 ASP A O 1
ATOM 779 N N . LEU A 1 102 ? -11.18 18.828 15.172 1 97.94 102 LEU A N 1
ATOM 780 C CA . LEU A 1 102 ? -11.508 17.688 14.32 1 97.94 102 LEU A CA 1
ATOM 781 C C . LEU A 1 102 ? -10.375 17.391 13.352 1 97.94 102 LEU A C 1
ATOM 783 O O . LEU A 1 102 ? -9.711 18.312 12.867 1 97.94 102 LEU A O 1
ATOM 787 N N . TYR A 1 103 ? -10.156 16.172 13.156 1 97.75 103 TYR A N 1
ATOM 788 C CA . TYR A 1 103 ? -9.445 15.688 11.977 1 97.75 103 TYR A CA 1
ATOM 789 C C . TYR A 1 103 ? -10.422 15.352 10.852 1 97.75 103 TYR A C 1
ATOM 791 O O . TYR A 1 103 ? -11.359 14.57 11.055 1 97.75 103 TYR A O 1
ATOM 799 N N . ILE A 1 104 ? -10.25 15.977 9.727 1 98.5 104 ILE A N 1
ATOM 800 C CA . ILE A 1 104 ? -11.078 15.797 8.539 1 98.5 104 ILE A CA 1
ATOM 801 C C . ILE A 1 104 ? -10.344 14.93 7.523 1 98.5 104 ILE A C 1
ATOM 803 O O . ILE A 1 104 ? -9.297 15.328 7 1 98.5 104 ILE A O 1
ATOM 807 N N . CYS A 1 105 ? -10.938 13.805 7.168 1 98.56 105 CYS A N 1
ATOM 808 C CA . CYS A 1 105 ? -10.211 12.828 6.355 1 98.56 105 CYS A CA 1
ATOM 809 C C . CYS A 1 105 ? -11.047 12.391 5.156 1 98.56 105 CYS A C 1
ATOM 811 O O . CYS A 1 105 ? -11.766 11.398 5.227 1 98.56 105 CYS A O 1
ATOM 813 N N . PRO A 1 106 ? -10.898 13.141 4.035 1 98.81 106 PRO A N 1
ATOM 814 C CA . PRO A 1 106 ? -11.477 12.602 2.799 1 98.81 106 PRO A CA 1
ATOM 815 C C . PRO A 1 106 ? -10.695 11.414 2.25 1 98.81 106 PRO A C 1
ATOM 817 O O . PRO A 1 106 ? -9.461 11.406 2.307 1 98.81 106 PRO A O 1
ATOM 820 N N . MET A 1 107 ? -11.445 10.422 1.74 1 98.81 107 MET A N 1
ATOM 821 C CA . MET A 1 107 ? -10.844 9.227 1.17 1 98.81 107 MET A CA 1
ATOM 822 C C . MET A 1 107 ? -11.523 8.836 -0.136 1 98.81 107 MET A C 1
ATOM 824 O O . MET A 1 107 ? -12.734 9.039 -0.292 1 98.81 107 MET A O 1
ATOM 828 N N . ILE A 1 108 ? -10.742 8.312 -1.02 1 98.88 108 ILE A N 1
ATOM 829 C CA . ILE A 1 108 ? -11.234 7.73 -2.264 1 98.88 108 ILE A CA 1
ATOM 830 C C . ILE A 1 108 ? -10.617 6.355 -2.473 1 98.88 108 ILE A C 1
ATOM 832 O O . ILE A 1 108 ? -9.406 6.176 -2.289 1 98.88 108 ILE A O 1
ATOM 836 N N . TYR A 1 109 ? -11.43 5.359 -2.795 1 98.75 109 TYR A N 1
ATOM 837 C CA . TYR A 1 109 ? -10.938 4.016 -3.061 1 98.75 109 TYR A CA 1
ATOM 838 C C . TYR A 1 109 ? -11.633 3.404 -4.273 1 98.75 109 TYR A C 1
ATOM 840 O O . TYR A 1 109 ? -12.727 3.836 -4.648 1 98.75 109 TYR A O 1
ATOM 848 N N . GLY A 1 110 ? -10.992 2.486 -4.906 1 98.56 110 GLY A N 1
ATOM 849 C CA . GLY A 1 110 ? -11.617 1.737 -5.98 1 98.56 110 GLY A CA 1
ATOM 850 C C . GLY A 1 110 ? -12.469 0.581 -5.488 1 98.56 110 GLY A C 1
ATOM 851 O O . GLY A 1 110 ? -12.047 -0.168 -4.602 1 98.56 110 GLY A O 1
ATOM 852 N N . GLU A 1 111 ? -13.617 0.446 -6.082 1 98.06 111 GLU A N 1
ATOM 853 C CA . GLU A 1 111 ? -14.5 -0.651 -5.703 1 98.06 111 GLU A CA 1
ATOM 854 C C . GLU A 1 111 ? -14.156 -1.929 -6.461 1 98.06 111 GLU A C 1
ATOM 856 O O . GLU A 1 111 ? -14.109 -3.014 -5.875 1 98.06 111 GLU A O 1
ATOM 861 N N . THR A 1 112 ? -13.969 -1.835 -7.746 1 97.56 112 THR A N 1
ATOM 862 C CA . THR A 1 112 ? -13.75 -3.014 -8.57 1 97.56 112 THR A CA 1
ATOM 863 C C . THR A 1 112 ? -12.445 -2.885 -9.352 1 97.56 112 THR A C 1
ATOM 865 O O . THR A 1 112 ? -11.883 -1.791 -9.461 1 97.56 112 THR A O 1
ATOM 868 N N . GLY A 1 113 ? -12.016 -4.027 -9.867 1 95.5 113 GLY A N 1
ATOM 869 C CA . GLY A 1 113 ? -10.781 -4.129 -10.633 1 95.5 113 GLY A CA 1
ATOM 870 C C . GLY A 1 113 ? -10 -5.395 -10.344 1 95.5 113 GLY A C 1
ATOM 871 O O . GLY A 1 113 ? -10.352 -6.152 -9.438 1 95.5 113 GLY A O 1
ATOM 872 N N . PHE A 1 114 ? -8.992 -5.605 -11.102 1 91.06 114 PHE A N 1
ATOM 873 C CA . PHE A 1 114 ? -8.031 -6.684 -10.891 1 91.06 114 PHE A CA 1
ATOM 874 C C . PHE A 1 114 ? -6.621 -6.227 -11.242 1 91.06 114 PHE A C 1
ATOM 876 O O . PHE A 1 114 ? -6.332 -5.902 -12.391 1 91.06 114 PHE A O 1
ATOM 883 N N . ILE A 1 115 ? -5.75 -6.18 -10.289 1 93.62 115 ILE A N 1
ATOM 884 C CA . ILE A 1 115 ? -4.402 -5.625 -10.352 1 93.62 115 ILE A CA 1
ATOM 885 C C . ILE A 1 115 ? -4.477 -4.105 -10.5 1 93.62 115 ILE A C 1
ATOM 887 O O . ILE A 1 115 ? -3.93 -3.369 -9.672 1 93.62 115 ILE A O 1
ATOM 891 N N . MET A 1 116 ? -5.215 -3.652 -11.453 1 95.81 116 MET A N 1
ATOM 892 C CA . MET A 1 116 ? -5.539 -2.234 -11.578 1 95.81 116 MET A CA 1
ATOM 893 C C . MET A 1 116 ? -6.996 -1.976 -11.211 1 95.81 116 MET A C 1
ATOM 895 O O . MET A 1 116 ? -7.871 -2.787 -11.523 1 95.81 116 MET A O 1
ATOM 899 N N . PRO A 1 117 ? -7.215 -0.824 -10.656 1 97.62 117 PRO A N 1
ATOM 900 C CA . PRO A 1 117 ? -8.617 -0.493 -10.391 1 97.62 117 PRO A CA 1
ATOM 901 C C . PRO A 1 117 ? -9.367 -0.07 -11.648 1 97.62 117 PRO A C 1
ATOM 903 O O . PRO A 1 117 ? -8.766 0.453 -12.586 1 97.62 117 PRO A O 1
ATOM 906 N N . ASP A 1 118 ? -10.688 -0.386 -11.648 1 97.81 118 ASP A N 1
ATOM 907 C CA . ASP A 1 118 ? -11.562 0.281 -12.609 1 97.81 118 ASP A CA 1
ATOM 908 C C . ASP A 1 118 ? -11.719 1.763 -12.273 1 97.81 118 ASP A C 1
ATOM 910 O O . ASP A 1 118 ? -12.242 2.113 -11.211 1 97.81 118 ASP A O 1
ATOM 914 N N . ALA A 1 119 ? -11.305 2.566 -13.172 1 97.62 119 ALA A N 1
ATOM 915 C CA . ALA A 1 119 ? -11.227 4 -12.906 1 97.62 119 ALA A CA 1
ATOM 916 C C . ALA A 1 119 ? -12.578 4.547 -12.445 1 97.62 119 ALA A C 1
ATOM 918 O O . ALA A 1 119 ? -12.641 5.352 -11.516 1 97.62 119 ALA A O 1
ATOM 919 N N . GLU A 1 120 ? -13.633 4.047 -13.039 1 97.69 120 GLU A N 1
ATOM 920 C CA . GLU A 1 120 ? -14.961 4.594 -12.805 1 97.69 120 GLU A CA 1
ATOM 921 C C . GLU A 1 120 ? -15.562 4.039 -11.516 1 97.69 120 GLU A C 1
ATOM 923 O O . GLU A 1 120 ? -16.641 4.457 -11.102 1 97.69 120 GLU A O 1
ATOM 928 N N . SER A 1 121 ? -14.836 3.133 -10.875 1 98 121 SER A N 1
ATOM 929 C CA . SER A 1 121 ? -15.391 2.518 -9.672 1 98 121 SER A CA 1
ATOM 930 C C . SER A 1 121 ? -15.008 3.309 -8.422 1 98 121 SER A C 1
ATOM 932 O O . SER A 1 121 ? -15.25 2.865 -7.301 1 98 121 SER A O 1
ATOM 934 N N . ALA A 1 122 ? -14.445 4.496 -8.578 1 98.56 122 ALA A N 1
ATOM 935 C CA . ALA A 1 122 ? -14.008 5.34 -7.469 1 98.56 122 ALA A CA 1
ATOM 936 C C . ALA A 1 122 ? -15.164 5.633 -6.52 1 98.56 122 ALA A C 1
ATOM 938 O O . ALA A 1 122 ? -16.25 6.043 -6.953 1 98.56 122 ALA A O 1
ATOM 939 N N . GLN A 1 123 ? -14.906 5.355 -5.25 1 98.5 123 GLN A N 1
ATOM 940 C CA . GLN A 1 123 ? -15.852 5.648 -4.176 1 98.5 123 GLN A CA 1
ATOM 941 C C . GLN A 1 123 ? -15.289 6.699 -3.223 1 98.5 123 GLN A C 1
ATOM 943 O O . GLN A 1 123 ? -14.086 6.703 -2.934 1 98.5 123 GLN A O 1
ATOM 948 N N . PHE A 1 124 ? -16.203 7.574 -2.783 1 98.69 124 PHE A N 1
ATOM 949 C CA . PHE A 1 124 ? -15.82 8.641 -1.868 1 98.69 124 PHE A CA 1
ATOM 950 C C . PHE A 1 124 ? -16.406 8.398 -0.48 1 98.69 124 PHE A C 1
ATOM 952 O O . PHE A 1 124 ? -17.562 8.031 -0.346 1 98.69 124 PHE A O 1
ATOM 959 N N . VAL A 1 125 ? -15.547 8.578 0.558 1 98.69 125 VAL A N 1
ATOM 960 C CA . VAL A 1 125 ? -15.984 8.641 1.948 1 98.69 125 VAL A CA 1
ATOM 961 C C . VAL A 1 125 ? -15.297 9.805 2.66 1 98.69 125 VAL A C 1
ATOM 963 O O . VAL A 1 125 ? -14.172 10.18 2.309 1 98.69 125 VAL A O 1
ATOM 966 N N . LEU A 1 126 ? -16 10.414 3.572 1 98.81 126 LEU A N 1
ATOM 967 C CA . LEU A 1 126 ? -15.461 11.477 4.41 1 98.81 126 LEU A CA 1
ATOM 968 C C . LEU A 1 126 ? -15.586 11.125 5.887 1 98.81 126 LEU A C 1
ATOM 970 O O . LEU A 1 126 ? -16.688 10.875 6.383 1 98.81 126 LEU A O 1
ATOM 974 N N . CYS A 1 127 ? -14.477 11.094 6.566 1 98.56 127 CYS A N 1
ATOM 975 C CA . CYS A 1 127 ? -14.453 10.812 7.996 1 98.56 127 CYS A CA 1
ATOM 976 C C . CYS A 1 127 ? -14.102 12.062 8.789 1 98.56 127 CYS A C 1
ATOM 978 O O . CYS A 1 127 ? -13.172 12.789 8.438 1 98.56 127 CYS A O 1
ATOM 980 N N . LEU A 1 128 ? -14.828 12.336 9.797 1 98.5 128 LEU A N 1
ATOM 981 C CA . LEU A 1 128 ? -14.5 13.328 10.812 1 98.5 128 LEU A CA 1
ATOM 982 C C . LEU A 1 128 ? -14.297 12.672 12.172 1 98.5 128 LEU A C 1
ATOM 984 O O . LEU A 1 128 ? -15.172 11.953 12.656 1 98.5 128 LEU A O 1
ATOM 988 N N . TRP A 1 129 ? -13.18 12.953 12.781 1 97.06 129 TRP A N 1
ATOM 989 C CA . TRP A 1 129 ? -12.836 12.422 14.094 1 97.06 129 TRP A CA 1
ATOM 990 C C . TRP A 1 129 ? -12.508 13.555 15.062 1 97.06 129 TRP A C 1
ATOM 992 O O . TRP A 1 129 ? -11.773 14.477 14.727 1 97.06 129 TRP A O 1
ATOM 1002 N N . GLU A 1 130 ? -13.102 13.422 16.203 1 97.31 130 GLU A N 1
ATOM 1003 C CA . GLU A 1 130 ? -12.648 14.344 17.234 1 97.31 130 GLU A CA 1
ATOM 1004 C C . GLU A 1 130 ? -11.203 14.039 17.656 1 97.31 130 GLU A C 1
ATOM 1006 O O . GLU A 1 130 ? -10.914 12.961 18.172 1 97.31 130 GLU A O 1
ATOM 1011 N N . THR A 1 131 ? -10.391 14.992 17.375 1 96 131 THR A N 1
ATOM 1012 C CA . THR A 1 131 ? -8.953 14.859 17.609 1 96 131 THR A CA 1
ATOM 1013 C C . THR A 1 131 ? -8.375 16.156 18.156 1 96 131 THR A C 1
ATOM 1015 O O . THR A 1 131 ? -8.031 17.062 17.391 1 96 131 THR A O 1
ATOM 1018 N N . PRO A 1 132 ? -8.172 16.219 19.469 1 95.44 132 PRO A N 1
ATOM 1019 C CA . PRO A 1 132 ? -7.582 17.438 20.016 1 95.44 132 PRO A CA 1
ATOM 1020 C C . PRO A 1 132 ? -6.207 17.75 19.438 1 95.44 132 PRO A C 1
ATOM 1022 O O . PRO A 1 132 ? -5.43 16.828 19.156 1 95.44 132 PRO A O 1
ATOM 1025 N N . MET A 1 133 ? -5.938 19.031 19.25 1 95.62 133 MET A N 1
ATOM 1026 C CA . MET A 1 133 ? -4.598 19.438 18.828 1 95.62 133 MET A CA 1
ATOM 1027 C C . MET A 1 133 ? -3.551 19.016 19.844 1 95.62 133 MET A C 1
ATOM 1029 O O . MET A 1 133 ? -3.686 19.312 21.031 1 95.62 133 MET A O 1
ATOM 1033 N N . PRO A 1 134 ? -2.541 18.328 19.406 1 93.19 134 PRO A N 1
ATOM 1034 C CA . PRO A 1 134 ? -1.511 17.922 20.375 1 93.19 134 PRO A CA 1
ATOM 1035 C C . PRO A 1 134 ? -0.771 19.109 20.984 1 93.19 134 PRO A C 1
ATOM 1037 O O . PRO A 1 134 ? -0.517 20.109 20.297 1 93.19 134 PRO A O 1
ATOM 1040 N N . GLU A 1 135 ? -0.408 18.875 22.234 1 92.06 135 GLU A N 1
ATOM 1041 C CA . GLU A 1 135 ? 0.451 19.875 22.859 1 92.06 135 GLU A CA 1
ATOM 1042 C C . GLU A 1 135 ? 1.831 19.906 22.203 1 92.06 135 GLU A C 1
ATOM 1044 O O . GLU A 1 135 ? 2.361 18.859 21.812 1 92.06 135 GLU A O 1
ATOM 1049 N N . PRO A 1 136 ? 2.369 21.016 22.141 1 91.88 136 PRO A N 1
ATOM 1050 C CA . PRO A 1 136 ? 3.674 21.156 21.484 1 91.88 136 PRO A CA 1
ATOM 1051 C C . PRO A 1 136 ? 4.836 20.797 22.406 1 91.88 136 PRO A C 1
ATOM 1053 O O . PRO A 1 136 ? 5.75 21.609 22.594 1 91.88 136 PRO A O 1
ATOM 1056 N N . VAL A 1 137 ? 4.922 19.656 22.969 1 93.19 137 VAL A N 1
ATOM 1057 C CA . VAL A 1 137 ? 5.902 19.234 23.969 1 93.19 137 VAL A CA 1
ATOM 1058 C C . VAL A 1 137 ? 7.141 18.672 23.281 1 93.19 137 VAL A C 1
ATOM 1060 O O . VAL A 1 137 ? 8.188 18.5 23.906 1 93.19 137 VAL A O 1
ATOM 1063 N N . GLY A 1 138 ? 7.047 18.484 22.031 1 97 138 GLY A N 1
ATOM 1064 C CA . GLY A 1 138 ? 8.18 17.969 21.281 1 97 138 GLY A CA 1
ATOM 1065 C C . GLY A 1 138 ? 8.172 16.469 21.141 1 97 138 GLY A C 1
ATOM 1066 O O . GLY A 1 138 ? 7.371 15.781 21.781 1 97 138 GLY A O 1
ATOM 1067 N N . PHE A 1 139 ? 9 15.906 20.25 1 98.25 139 PHE A N 1
ATOM 1068 C CA . PHE A 1 139 ? 9.148 14.477 20.016 1 98.25 139 PHE A CA 1
ATOM 1069 C C . PHE A 1 139 ? 10.609 14.109 19.781 1 98.25 139 PHE A C 1
ATOM 1071 O O . PHE A 1 139 ? 11.438 14.984 19.531 1 98.25 139 PHE A O 1
ATOM 1078 N N . SER A 1 140 ? 10.93 12.891 19.922 1 98.81 140 SER A N 1
ATOM 1079 C CA . SER A 1 140 ? 12.258 12.344 19.672 1 98.81 140 SER A CA 1
ATOM 1080 C C . SER A 1 140 ? 12.273 11.461 18.438 1 98.81 140 SER A C 1
ATOM 1082 O O . SER A 1 140 ? 11.242 10.906 18.047 1 98.81 140 SER A O 1
ATOM 1084 N N . ALA A 1 141 ? 13.438 11.414 17.797 1 98.94 141 ALA A N 1
ATOM 1085 C CA . ALA A 1 141 ? 13.578 10.609 16.578 1 98.94 141 ALA A CA 1
ATOM 1086 C C . ALA A 1 141 ? 14.938 9.922 16.531 1 98.94 141 ALA A C 1
ATOM 1088 O O . ALA A 1 141 ? 15.852 10.281 17.281 1 98.94 141 ALA A O 1
ATOM 1089 N N . CYS A 1 142 ? 15.031 8.906 15.742 1 98.94 142 CYS A N 1
ATOM 1090 C CA . CYS A 1 142 ? 16.281 8.234 15.43 1 98.94 142 CYS A CA 1
ATOM 1091 C C . CYS A 1 142 ? 16.344 7.855 13.961 1 98.94 142 CYS A C 1
ATOM 1093 O O . CYS A 1 142 ? 15.352 7.953 13.242 1 98.94 142 CYS A O 1
ATOM 1095 N N . LEU A 1 143 ? 17.516 7.621 13.539 1 98.81 143 LEU A N 1
ATOM 1096 C CA . LEU A 1 143 ? 17.672 7.125 12.18 1 98.81 143 LEU A CA 1
ATOM 1097 C C . LEU A 1 143 ? 17.156 5.695 12.055 1 98.81 143 LEU A C 1
ATOM 1099 O O . LEU A 1 143 ? 17.484 4.84 12.883 1 98.81 143 LEU A O 1
ATOM 1103 N N . THR A 1 144 ? 16.312 5.453 11.102 1 98.81 144 THR A N 1
ATOM 1104 C CA . THR A 1 144 ? 15.773 4.121 10.859 1 98.81 144 THR A CA 1
ATOM 1105 C C . THR A 1 144 ? 16.547 3.41 9.758 1 98.81 144 THR A C 1
ATOM 1107 O O . THR A 1 144 ? 17.156 4.059 8.898 1 98.81 144 THR A O 1
ATOM 1110 N N . PRO A 1 145 ? 16.562 2.049 9.789 1 98.38 145 PRO A N 1
ATOM 1111 C CA . PRO A 1 145 ? 17.203 1.318 8.688 1 98.38 145 PRO A CA 1
ATOM 1112 C C . PRO A 1 145 ? 16.359 1.289 7.426 1 98.38 145 PRO A C 1
ATOM 1114 O O . PRO A 1 145 ? 16.812 0.819 6.379 1 98.38 145 PRO A O 1
ATOM 1117 N N . PHE A 1 146 ? 15.156 1.803 7.465 1 98.75 146 PHE A N 1
ATOM 1118 C CA . PHE A 1 146 ? 14.266 1.784 6.316 1 98.75 146 PHE A CA 1
ATOM 1119 C C . PHE A 1 146 ? 14.352 3.094 5.539 1 98.75 146 PHE A C 1
ATOM 1121 O O . PHE A 1 146 ? 14.555 4.156 6.129 1 98.75 146 PHE A O 1
ATOM 1128 N N . ARG A 1 147 ? 14.109 3.016 4.242 1 98.81 147 ARG A N 1
ATOM 1129 C CA . ARG A 1 147 ? 14.227 4.172 3.355 1 98.81 147 ARG A CA 1
ATOM 1130 C C . ARG A 1 147 ? 12.922 4.43 2.613 1 98.81 147 ARG A C 1
ATOM 1132 O O . ARG A 1 147 ? 12.078 3.539 2.508 1 98.81 147 ARG A O 1
ATOM 1139 N N . ARG A 1 148 ? 12.805 5.656 2.141 1 98.88 148 ARG A N 1
ATOM 1140 C CA . ARG A 1 148 ? 11.727 5.984 1.213 1 98.88 148 ARG A CA 1
ATOM 1141 C C . ARG A 1 148 ? 11.961 5.328 -0.145 1 98.88 148 ARG A C 1
ATOM 1143 O O . ARG A 1 148 ? 13.094 5.262 -0.625 1 98.88 148 ARG A O 1
ATOM 1150 N N . PRO A 1 149 ? 10.844 4.867 -0.748 1 98.81 149 PRO A N 1
ATOM 1151 C CA . PRO A 1 149 ? 11 4.441 -2.141 1 98.81 149 PRO A CA 1
ATOM 1152 C C . PRO A 1 149 ? 11.125 5.617 -3.107 1 98.81 149 PRO A C 1
ATOM 1154 O O . PRO A 1 149 ? 10.672 6.723 -2.801 1 98.81 149 PRO A O 1
ATOM 1157 N N . ALA A 1 150 ? 11.742 5.344 -4.215 1 98.31 150 ALA A N 1
ATOM 1158 C CA . ALA A 1 150 ? 11.773 6.336 -5.285 1 98.31 150 ALA A CA 1
ATOM 1159 C C . ALA A 1 150 ? 10.453 6.359 -6.047 1 98.31 150 ALA A C 1
ATOM 1161 O O . ALA A 1 150 ? 9.602 5.484 -5.855 1 98.31 150 ALA A O 1
ATOM 1162 N N . ARG A 1 151 ? 10.328 7.34 -6.902 1 97.81 151 ARG A N 1
ATOM 1163 C CA . ARG A 1 151 ? 9.086 7.586 -7.629 1 97.81 151 ARG A CA 1
ATOM 1164 C C . ARG A 1 151 ? 8.758 6.426 -8.562 1 97.81 151 ARG A C 1
ATOM 1166 O O . ARG A 1 151 ? 7.59 6.195 -8.883 1 97.81 151 ARG A O 1
ATOM 1173 N N . ASP A 1 152 ? 9.758 5.688 -9.016 1 98.44 152 ASP A N 1
ATOM 1174 C CA . ASP A 1 152 ? 9.516 4.582 -9.938 1 98.44 152 ASP A CA 1
ATOM 1175 C C . ASP A 1 152 ? 9.273 3.279 -9.18 1 98.44 152 ASP A C 1
ATOM 1177 O O . ASP A 1 152 ? 9.07 2.23 -9.797 1 98.44 152 ASP A O 1
ATOM 1181 N N . MET A 1 153 ? 9.219 3.32 -7.852 1 98.81 153 MET A N 1
ATOM 1182 C CA . MET A 1 153 ? 9.109 2.104 -7.051 1 98.81 153 MET A CA 1
ATOM 1183 C C . MET A 1 153 ? 7.797 2.084 -6.273 1 98.81 153 MET A C 1
ATOM 1185 O O . MET A 1 153 ? 7.426 1.056 -5.703 1 98.81 153 MET A O 1
ATOM 1189 N N . ALA A 1 154 ? 7.137 3.182 -6.172 1 98.75 154 ALA A N 1
ATOM 1190 C CA . ALA A 1 154 ? 5.859 3.371 -5.496 1 98.75 154 ALA A CA 1
ATOM 1191 C C . ALA A 1 154 ? 5.203 4.684 -5.922 1 98.75 154 ALA A C 1
ATOM 1193 O O . ALA A 1 154 ? 5.859 5.551 -6.5 1 98.75 154 ALA A O 1
ATOM 1194 N N . PRO A 1 155 ? 3.922 4.801 -5.656 1 98.62 155 PRO A N 1
ATOM 1195 C CA . PRO A 1 155 ? 3.273 6.062 -6.016 1 98.62 155 PRO A CA 1
ATOM 1196 C C . PRO A 1 155 ? 3.52 7.164 -4.988 1 98.62 155 PRO A C 1
ATOM 1198 O O . PRO A 1 155 ? 2.574 7.672 -4.379 1 98.62 155 PRO A O 1
ATOM 1201 N N . THR A 1 156 ? 4.684 7.676 -4.902 1 98.62 156 THR A N 1
ATOM 1202 C CA . THR A 1 156 ? 5.141 8.547 -3.824 1 98.62 156 THR A CA 1
ATOM 1203 C C . THR A 1 156 ? 4.57 9.953 -3.988 1 98.62 156 THR A C 1
ATOM 1205 O O . THR A 1 156 ? 4.629 10.758 -3.061 1 98.62 156 THR A O 1
ATOM 1208 N N . GLU A 1 157 ? 3.965 10.273 -5.109 1 97.69 157 GLU A N 1
ATOM 1209 C CA . GLU A 1 157 ? 3.381 11.594 -5.34 1 97.69 157 GLU A CA 1
ATOM 1210 C C . GLU A 1 157 ? 1.94 11.656 -4.836 1 97.69 157 GLU A C 1
ATOM 1212 O O . GLU A 1 157 ? 1.355 12.734 -4.742 1 97.69 157 GLU A O 1
ATOM 1217 N N . ALA A 1 158 ? 1.45 10.492 -4.598 1 98.62 158 ALA A N 1
ATOM 1218 C CA . ALA A 1 158 ? 0.103 10.398 -4.039 1 98.62 158 ALA A CA 1
ATOM 1219 C C . ALA A 1 158 ? 0.145 10.219 -2.525 1 98.62 158 ALA A C 1
ATOM 1221 O O . ALA A 1 158 ? 1.024 9.539 -1.998 1 98.62 158 ALA A O 1
ATOM 1222 N N . LYS A 1 159 ? -0.742 10.906 -1.845 1 98.56 159 LYS A N 1
ATOM 1223 C CA . LYS A 1 159 ? -0.976 10.492 -0.464 1 98.56 159 LYS A CA 1
ATOM 1224 C C . LYS A 1 159 ? -1.809 9.219 -0.405 1 98.56 159 LYS A C 1
ATOM 1226 O O . LYS A 1 159 ? -3.018 9.273 -0.171 1 98.56 159 LYS A O 1
ATOM 1231 N N . ALA A 1 160 ? -1.129 8.102 -0.521 1 98.81 160 ALA A N 1
ATOM 1232 C CA . ALA A 1 160 ? -1.759 6.801 -0.734 1 98.81 160 ALA A CA 1
ATOM 1233 C C . ALA A 1 160 ? -1.536 5.879 0.463 1 98.81 160 ALA A C 1
ATOM 1235 O O . ALA A 1 160 ? -0.449 5.859 1.046 1 98.81 160 ALA A O 1
ATOM 1236 N N . SER A 1 161 ? -2.568 5.129 0.752 1 98.69 161 SER A N 1
ATOM 1237 C CA . SER A 1 161 ? -2.531 4.199 1.874 1 98.69 161 SER A CA 1
ATOM 1238 C C . SER A 1 161 ? -1.367 3.223 1.743 1 98.69 161 SER A C 1
ATOM 1240 O O . SER A 1 161 ? -0.744 2.854 2.74 1 98.69 161 SER A O 1
ATOM 1242 N N . CYS A 1 162 ? -1.06 2.861 0.583 1 98.81 162 CYS A N 1
ATOM 1243 C CA . CYS A 1 162 ? -0.106 1.787 0.331 1 98.81 162 CYS A CA 1
ATOM 1244 C C . CYS A 1 162 ? 1.296 2.188 0.776 1 98.81 162 CYS A C 1
ATOM 1246 O O . CYS A 1 162 ? 2.188 1.341 0.87 1 98.81 162 CYS A O 1
ATOM 1248 N N . LEU A 1 163 ? 1.552 3.406 1.078 1 98.75 163 LEU A N 1
ATOM 1249 C CA . LEU A 1 163 ? 2.877 3.875 1.469 1 98.75 163 LEU A CA 1
ATOM 1250 C C . LEU A 1 163 ? 3.072 3.762 2.977 1 98.75 163 LEU A C 1
ATOM 1252 O O . LEU A 1 163 ? 4.199 3.848 3.469 1 98.75 163 LEU A O 1
ATOM 1256 N N . TYR A 1 164 ? 2.1 3.486 3.703 1 98.62 164 TYR A N 1
ATOM 1257 C CA . TYR A 1 164 ? 2.131 3.676 5.148 1 98.62 164 TYR A CA 1
ATOM 1258 C C . TYR A 1 164 ? 2.656 2.428 5.852 1 98.62 164 TYR A C 1
ATOM 1260 O O . TYR A 1 164 ? 3.166 2.506 6.969 1 98.62 164 TYR A O 1
ATOM 1268 N N . PRO A 1 165 ? 2.516 1.257 5.238 1 98.81 165 PRO A N 1
ATOM 1269 C CA . PRO A 1 165 ? 3.174 0.133 5.906 1 98.81 165 PRO A CA 1
ATOM 1270 C C . PRO A 1 165 ? 4.676 0.348 6.082 1 98.81 165 PRO A C 1
ATOM 1272 O O . PRO A 1 165 ? 5.246 -0.057 7.098 1 98.81 165 PRO A O 1
ATOM 1275 N N . ASN A 1 166 ? 5.301 0.976 5.117 1 98.75 166 ASN A N 1
ATOM 1276 C CA . ASN A 1 166 ? 6.715 1.296 5.281 1 98.75 166 ASN A CA 1
ATOM 1277 C C . ASN A 1 166 ? 6.934 2.328 6.383 1 98.75 166 ASN A C 1
ATOM 1279 O O . ASN A 1 166 ? 7.91 2.246 7.133 1 98.75 166 ASN A O 1
ATOM 1283 N N . VAL A 1 167 ? 6.055 3.273 6.484 1 98.56 167 VAL A N 1
ATOM 1284 C CA . VAL A 1 167 ? 6.082 4.242 7.57 1 98.56 167 VAL A CA 1
ATOM 1285 C C . VAL A 1 167 ? 5.953 3.521 8.914 1 98.56 167 VAL A C 1
ATOM 1287 O O . VAL A 1 167 ? 6.699 3.809 9.852 1 98.56 167 VAL A O 1
ATOM 1290 N N . GLY A 1 168 ? 5.031 2.594 8.906 1 98.12 168 GLY A N 1
ATOM 1291 C CA . GLY A 1 168 ? 4.84 1.813 10.117 1 98.12 168 GLY A CA 1
ATOM 1292 C C . GLY A 1 168 ? 6.082 1.055 10.539 1 98.12 168 GLY A C 1
ATOM 1293 O O . GLY A 1 168 ? 6.406 0.999 11.727 1 98.12 168 GLY A O 1
ATOM 1294 N N . ARG A 1 169 ? 6.777 0.466 9.609 1 97.94 169 ARG A N 1
ATOM 1295 C CA . ARG A 1 169 ? 8.016 -0.246 9.906 1 97.94 169 ARG A CA 1
ATOM 1296 C C . ARG A 1 169 ? 9.055 0.69 10.516 1 97.94 169 ARG A C 1
ATOM 1298 O O . ARG A 1 169 ? 9.727 0.329 11.484 1 97.94 169 ARG A O 1
ATOM 1305 N N . ALA A 1 170 ? 9.148 1.875 9.984 1 98.62 170 ALA A N 1
ATOM 1306 C CA . ALA A 1 170 ? 10.094 2.867 10.477 1 98.62 170 ALA A CA 1
ATOM 1307 C C . ALA A 1 170 ? 9.758 3.275 11.914 1 98.62 170 ALA A C 1
ATOM 1309 O O . ALA A 1 170 ? 10.648 3.334 12.773 1 98.62 170 ALA A O 1
ATOM 1310 N N . VAL A 1 171 ? 8.516 3.5 12.148 1 98.38 171 VAL A N 1
ATOM 1311 C CA . VAL A 1 171 ? 8.07 3.932 13.469 1 98.38 171 VAL A CA 1
ATOM 1312 C C . VAL A 1 171 ? 8.281 2.803 14.477 1 98.38 171 VAL A C 1
ATOM 1314 O O . VAL A 1 171 ? 8.734 3.039 15.594 1 98.38 171 VAL A O 1
ATOM 1317 N N . ARG A 1 172 ? 7.941 1.63 14.078 1 97.69 172 ARG A N 1
ATOM 1318 C CA . ARG A 1 172 ? 8.141 0.487 14.961 1 97.69 172 ARG A CA 1
ATOM 1319 C C . ARG A 1 172 ? 9.602 0.357 15.375 1 97.69 172 ARG A C 1
ATOM 1321 O O . ARG A 1 172 ? 9.906 0.176 16.547 1 97.69 172 ARG A O 1
ATOM 1328 N N . ALA A 1 173 ? 10.508 0.438 14.43 1 98.25 173 ALA A N 1
ATOM 1329 C CA . ALA A 1 173 ? 11.938 0.352 14.711 1 98.25 173 ALA A CA 1
ATOM 1330 C C . ALA A 1 173 ? 12.375 1.457 15.672 1 98.25 173 ALA A C 1
ATOM 1332 O O . ALA A 1 173 ? 13.188 1.223 16.562 1 98.25 173 ALA A O 1
ATOM 1333 N N . ALA A 1 174 ? 11.875 2.627 15.453 1 98.69 174 ALA A N 1
ATOM 1334 C CA . ALA A 1 174 ? 12.195 3.754 16.328 1 98.69 174 ALA A CA 1
ATOM 1335 C C . ALA A 1 174 ? 11.703 3.504 17.75 1 98.69 174 ALA A C 1
ATOM 1337 O O . ALA A 1 174 ? 12.438 3.727 18.719 1 98.69 174 ALA A O 1
ATOM 1338 N N . LYS A 1 175 ? 10.477 3.031 17.875 1 98.06 175 LYS A N 1
ATOM 1339 C CA . LYS A 1 175 ? 9.891 2.766 19.188 1 98.06 175 LYS A CA 1
ATOM 1340 C C . LYS A 1 175 ? 10.672 1.693 19.938 1 98.06 175 LYS A C 1
ATOM 1342 O O . LYS A 1 175 ? 10.844 1.775 21.156 1 98.06 175 LYS A O 1
ATOM 1347 N N . GLU A 1 176 ? 11.094 0.721 19.234 1 97.81 176 GLU A N 1
ATOM 1348 C CA . GLU A 1 176 ? 11.906 -0.335 19.828 1 97.81 176 GLU A CA 1
ATOM 1349 C C . GLU A 1 176 ? 13.188 0.227 20.422 1 97.81 176 GLU A C 1
ATOM 1351 O O . GLU A 1 176 ? 13.758 -0.36 21.344 1 97.81 176 GLU A O 1
ATOM 1356 N N . ARG A 1 177 ? 13.625 1.345 19.969 1 98.38 177 ARG A N 1
ATOM 1357 C CA . ARG A 1 177 ? 14.836 1.985 20.453 1 98.38 177 ARG A CA 1
ATOM 1358 C C . ARG A 1 177 ? 14.508 3.109 21.438 1 98.38 177 ARG A C 1
ATOM 1360 O O . ARG A 1 177 ? 15.406 3.83 21.875 1 98.38 177 ARG A O 1
ATOM 1367 N N . GLY A 1 178 ? 13.18 3.34 21.672 1 98.31 178 GLY A N 1
ATOM 1368 C CA . GLY A 1 178 ? 12.766 4.301 22.672 1 98.31 178 GLY A CA 1
ATOM 1369 C C . GLY A 1 178 ? 12.453 5.672 22.109 1 98.31 178 GLY A C 1
ATOM 1370 O O . GLY A 1 178 ? 12.359 6.652 22.844 1 98.31 178 GLY A O 1
ATOM 1371 N N . PHE A 1 179 ? 12.359 5.805 20.828 1 98.75 179 PHE A N 1
ATOM 1372 C CA . PHE A 1 179 ? 12.039 7.07 20.172 1 98.75 179 PHE A CA 1
ATOM 1373 C C . PHE A 1 179 ? 10.594 7.074 19.688 1 98.75 179 PHE A C 1
ATOM 1375 O O . PHE A 1 179 ? 9.977 6.02 19.547 1 98.75 179 PHE A O 1
ATOM 1382 N N . GLU A 1 180 ? 10.039 8.211 19.422 1 97.44 180 GLU A N 1
ATOM 1383 C CA . GLU A 1 180 ? 8.641 8.336 19.016 1 97.44 180 GLU A CA 1
ATOM 1384 C C . GLU A 1 180 ? 8.484 8.188 17.5 1 97.44 180 GLU A C 1
ATOM 1386 O O . GLU A 1 180 ? 7.441 7.727 17.031 1 97.44 180 GLU A O 1
ATOM 1391 N N . THR A 1 181 ? 9.477 8.617 16.734 1 98.31 181 THR A N 1
ATOM 1392 C CA . THR A 1 181 ? 9.453 8.508 15.289 1 98.31 181 THR A CA 1
ATOM 1393 C C . THR A 1 181 ? 10.859 8.344 14.727 1 98.31 181 THR A C 1
ATOM 1395 O O . THR A 1 181 ? 11.797 8.039 15.469 1 98.31 181 THR A O 1
ATOM 1398 N N . ALA A 1 182 ? 10.992 8.406 13.367 1 98.81 182 ALA A N 1
ATOM 1399 C CA . ALA A 1 182 ? 12.289 8.172 12.75 1 98.81 182 ALA A CA 1
ATOM 1400 C C . ALA A 1 182 ? 12.578 9.203 11.664 1 98.81 182 ALA A C 1
ATOM 1402 O O . ALA A 1 182 ? 11.656 9.859 11.164 1 98.81 182 ALA A O 1
ATOM 1403 N N . VAL A 1 183 ? 13.82 9.422 11.414 1 98.94 183 VAL A N 1
ATOM 1404 C CA . VAL A 1 183 ? 14.273 10.07 10.188 1 98.94 183 VAL A CA 1
ATOM 1405 C C . VAL A 1 183 ? 14.477 9.023 9.094 1 98.94 183 VAL A C 1
ATOM 1407 O O . VAL A 1 183 ? 15.188 8.039 9.305 1 98.94 183 VAL A O 1
ATOM 1410 N N . MET A 1 184 ? 13.867 9.227 8.008 1 98.94 184 MET A N 1
ATOM 1411 C CA . MET A 1 184 ? 14.008 8.32 6.875 1 98.94 184 MET A CA 1
ATOM 1412 C C . MET A 1 184 ? 14.852 8.953 5.77 1 98.94 184 MET A C 1
ATOM 1414 O O . MET A 1 184 ? 14.695 10.141 5.473 1 98.94 184 MET A O 1
ATOM 1418 N N . LEU A 1 185 ? 15.68 8.172 5.176 1 98.94 185 LEU A N 1
ATOM 1419 C CA . LEU A 1 185 ? 16.516 8.617 4.07 1 98.94 185 LEU A CA 1
ATOM 1420 C C . LEU A 1 185 ? 15.898 8.227 2.73 1 98.94 185 LEU A C 1
ATOM 1422 O O . LEU A 1 185 ? 15.047 7.344 2.67 1 98.94 185 LEU A O 1
ATOM 1426 N N . ASP A 1 186 ? 16.25 8.961 1.717 1 98.69 186 ASP A N 1
ATOM 1427 C CA . ASP A 1 186 ? 15.898 8.555 0.359 1 98.69 186 ASP A CA 1
ATOM 1428 C C . ASP A 1 186 ? 16.859 7.496 -0.163 1 98.69 186 ASP A C 1
ATOM 1430 O O . ASP A 1 186 ? 17.797 7.094 0.542 1 98.69 186 ASP A O 1
ATOM 1434 N N . PRO A 1 187 ? 16.656 6.973 -1.366 1 98 187 PRO A N 1
ATOM 1435 C CA . PRO A 1 187 ? 17.5 5.887 -1.871 1 98 187 PRO A CA 1
ATOM 1436 C C . PRO A 1 187 ? 18.953 6.305 -2.025 1 98 187 PRO A C 1
ATOM 1438 O O . PRO A 1 187 ? 19.859 5.465 -1.933 1 98 187 PRO A O 1
ATOM 1441 N N . ALA A 1 188 ? 19.203 7.547 -2.205 1 97.69 188 ALA A N 1
ATOM 1442 C CA . ALA A 1 188 ? 20.562 8.039 -2.424 1 97.69 188 ALA A CA 1
ATOM 1443 C C . ALA A 1 188 ? 21.281 8.281 -1.1 1 97.69 188 ALA A C 1
ATOM 1445 O O . ALA A 1 188 ? 22.453 8.625 -1.082 1 97.69 188 ALA A O 1
ATOM 1446 N N . GLY A 1 189 ? 20.578 8.18 0.006 1 98.44 189 GLY A N 1
ATOM 1447 C CA . GLY A 1 189 ? 21.188 8.328 1.314 1 98.44 189 GLY A CA 1
ATOM 1448 C C . GLY A 1 189 ? 21.031 9.719 1.899 1 98.44 189 GLY A C 1
ATOM 1449 O O . GLY A 1 189 ? 21.625 10.039 2.93 1 98.44 189 GLY A O 1
ATOM 1450 N N . ASN A 1 190 ? 20.219 10.547 1.235 1 98.81 190 ASN A N 1
ATOM 1451 C CA . ASN A 1 190 ? 19.891 11.859 1.776 1 98.81 190 ASN A CA 1
ATOM 1452 C C . ASN A 1 190 ? 18.672 11.805 2.697 1 98.81 190 ASN A C 1
ATOM 1454 O O . ASN A 1 190 ? 17.828 10.914 2.566 1 98.81 190 ASN A O 1
ATOM 1458 N N . VAL A 1 191 ? 18.609 12.797 3.568 1 98.94 191 VAL A N 1
ATOM 1459 C CA . VAL A 1 191 ? 17.438 12.922 4.418 1 98.94 191 VAL A CA 1
ATOM 1460 C C . VAL A 1 191 ? 16.203 13.227 3.562 1 98.94 191 VAL A C 1
ATOM 1462 O O . VAL A 1 191 ? 16.219 14.156 2.754 1 98.94 191 VAL A O 1
ATOM 1465 N N . ALA A 1 192 ? 15.227 12.398 3.697 1 98.88 192 ALA A N 1
ATOM 1466 C CA . ALA A 1 192 ? 13.945 12.688 3.055 1 98.88 192 ALA A CA 1
ATOM 1467 C C . ALA A 1 192 ? 13.039 13.492 3.979 1 98.88 192 ALA A C 1
ATOM 1469 O O . ALA A 1 192 ? 12.758 14.664 3.713 1 98.88 192 ALA A O 1
ATOM 1470 N N . GLU A 1 193 ? 12.672 12.883 5.09 1 98.88 193 GLU A N 1
ATOM 1471 C CA . GLU A 1 193 ? 11.75 13.453 6.074 1 98.88 193 GLU A CA 1
ATOM 1472 C C . GLU A 1 193 ? 11.672 12.578 7.324 1 98.88 193 GLU A C 1
ATOM 1474 O O . GLU A 1 193 ? 12.43 11.609 7.461 1 98.88 193 GLU A O 1
ATOM 1479 N N . PHE A 1 194 ? 10.883 13.031 8.312 1 98.88 194 PHE A N 1
ATOM 1480 C CA . PHE A 1 194 ? 10.516 12.102 9.375 1 98.88 194 PHE A CA 1
ATOM 1481 C C . PHE A 1 194 ? 9.57 11.023 8.852 1 98.88 194 PHE A C 1
ATOM 1483 O O . PHE A 1 194 ? 9.172 11.062 7.688 1 98.88 194 PHE A O 1
ATOM 1490 N N . SER A 1 195 ? 9.211 10.047 9.633 1 98.31 195 SER A N 1
ATOM 1491 C CA . SER A 1 195 ? 8.43 8.898 9.188 1 98.31 195 SER A CA 1
ATOM 1492 C C . SER A 1 195 ? 7.129 9.336 8.523 1 98.31 195 SER A C 1
ATOM 1494 O O . SER A 1 195 ? 6.707 8.758 7.52 1 98.31 195 SER A O 1
ATOM 1496 N N . TYR A 1 196 ? 6.473 10.383 9.062 1 97.31 196 TYR A N 1
ATOM 1497 C CA . TYR A 1 196 ? 5.16 10.742 8.539 1 97.31 196 TYR A CA 1
ATOM 1498 C C . TYR A 1 196 ? 4.973 12.25 8.523 1 97.31 196 TYR A C 1
ATOM 1500 O O . TYR A 1 196 ? 3.844 12.742 8.422 1 97.31 196 TYR A O 1
ATOM 1508 N N . THR A 1 197 ? 6.074 13.031 8.742 1 98.44 197 THR A N 1
ATOM 1509 C CA . THR A 1 197 ? 6.082 14.484 8.656 1 98.44 197 THR A CA 1
ATOM 1510 C C . THR A 1 197 ? 7.309 14.977 7.895 1 98.44 197 THR A C 1
ATOM 1512 O O . THR A 1 197 ? 8.305 14.258 7.777 1 98.44 197 THR A O 1
ATOM 1515 N N . ASN A 1 198 ? 7.203 16.188 7.398 1 98.94 198 ASN A N 1
ATOM 1516 C CA . ASN A 1 198 ? 8.375 16.797 6.781 1 98.94 198 ASN A CA 1
ATOM 1517 C C . ASN A 1 198 ? 9.359 17.297 7.828 1 98.94 198 ASN A C 1
ATOM 1519 O O . ASN A 1 198 ? 8.977 17.562 8.969 1 98.94 198 ASN A O 1
ATOM 1523 N N . LEU A 1 199 ? 10.594 17.422 7.418 1 98.94 199 LEU A N 1
ATOM 1524 C CA . LEU A 1 199 ? 11.664 17.781 8.336 1 98.94 199 LEU A CA 1
ATOM 1525 C C . LEU A 1 199 ? 12.242 19.156 7.98 1 98.94 199 LEU A C 1
ATOM 1527 O O . LEU A 1 199 ? 12.484 19.438 6.809 1 98.94 199 LEU A O 1
ATOM 1531 N N . PHE A 1 200 ? 12.422 19.984 8.984 1 99 200 PHE A N 1
ATOM 1532 C CA . PHE A 1 200 ? 13.156 21.25 8.914 1 99 200 PHE A CA 1
ATOM 1533 C C . PHE A 1 200 ? 14.266 21.281 9.961 1 99 200 PHE A C 1
ATOM 1535 O O . PHE A 1 200 ? 14.141 20.672 11.031 1 99 200 PHE A 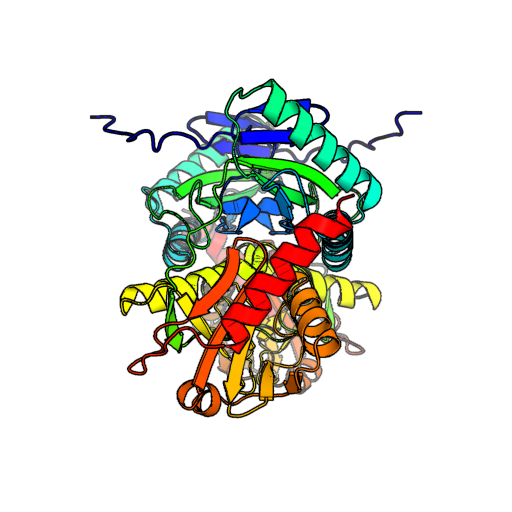O 1
ATOM 1542 N N . PHE A 1 201 ? 15.32 21.969 9.688 1 98.94 201 PHE A N 1
ATOM 1543 C CA . PHE A 1 201 ? 16.297 22.312 10.711 1 98.94 201 PHE A CA 1
ATOM 1544 C C . PHE A 1 201 ? 16.906 23.688 10.438 1 98.94 201 PHE A C 1
ATOM 1546 O O . PHE A 1 201 ? 16.812 24.203 9.328 1 98.94 201 PHE A O 1
ATOM 1553 N N . ALA A 1 202 ? 17.453 24.25 11.492 1 98.88 202 ALA A N 1
ATOM 1554 C CA . ALA A 1 202 ? 18.109 25.547 11.359 1 98.88 202 ALA A CA 1
ATOM 1555 C C . ALA A 1 202 ? 19.594 25.438 11.695 1 98.88 202 ALA A C 1
ATOM 1557 O O . ALA A 1 202 ? 19.984 24.656 12.562 1 98.88 202 ALA A O 1
ATOM 1558 N N . LYS A 1 203 ? 20.375 26.156 11.008 1 98.56 203 LYS A N 1
ATOM 1559 C CA . LYS A 1 203 ? 21.781 26.375 11.266 1 98.56 203 LYS A CA 1
ATOM 1560 C C . LYS A 1 203 ? 22.172 27.828 11 1 98.56 203 LYS A C 1
ATOM 1562 O O . LYS A 1 203 ? 22.109 28.297 9.859 1 98.56 203 LYS A O 1
ATOM 1567 N N . GLY A 1 204 ? 22.562 28.484 12.016 1 97.69 204 GLY A N 1
ATOM 1568 C CA . GLY A 1 204 ? 22.766 29.906 11.867 1 97.69 204 GLY A CA 1
ATOM 1569 C C . GLY A 1 204 ? 21.484 30.656 11.508 1 97.69 204 GLY A C 1
ATOM 1570 O O . GLY A 1 204 ? 20.484 30.531 12.203 1 97.69 204 GLY A O 1
ATOM 1571 N N . SER A 1 205 ? 21.594 31.391 10.367 1 97.88 205 SER A N 1
ATOM 1572 C CA . SER A 1 205 ? 20.469 32.219 9.992 1 97.88 205 SER A CA 1
ATOM 1573 C C . SER A 1 205 ? 19.594 31.547 8.953 1 97.88 205 SER A C 1
ATOM 1575 O O . SER A 1 205 ? 18.594 32.125 8.484 1 97.88 205 SER A O 1
ATOM 1577 N N . GLN A 1 206 ? 19.938 30.297 8.695 1 98.56 206 GLN A N 1
ATOM 1578 C CA . GLN A 1 206 ? 19.219 29.609 7.629 1 98.56 206 GLN A CA 1
ATOM 1579 C C . GLN A 1 206 ? 18.297 28.531 8.195 1 98.56 206 GLN A C 1
ATOM 1581 O O . GLN A 1 206 ? 18.656 27.844 9.156 1 98.56 206 GLN A O 1
ATOM 1586 N N . VAL A 1 207 ? 17.141 28.453 7.637 1 98.94 207 VAL A N 1
ATOM 1587 C CA . VAL A 1 207 ? 16.266 27.297 7.824 1 98.94 207 VAL A CA 1
ATOM 1588 C C . VAL A 1 207 ? 16.344 26.406 6.594 1 98.94 207 VAL A C 1
ATOM 1590 O O . VAL A 1 207 ? 16.141 26.859 5.469 1 98.94 207 VAL A O 1
ATOM 1593 N N . ILE A 1 208 ? 16.672 25.125 6.793 1 98.94 208 ILE A N 1
ATOM 1594 C CA . ILE A 1 208 ? 16.906 24.188 5.695 1 98.94 208 ILE A CA 1
ATOM 1595 C C . ILE A 1 208 ? 15.883 23.062 5.762 1 98.94 208 ILE A C 1
ATOM 1597 O O . ILE A 1 208 ? 15.523 22.594 6.848 1 98.94 208 ILE A O 1
ATOM 1601 N N . THR A 1 209 ? 15.359 22.656 4.652 1 98.94 209 THR A N 1
ATOM 1602 C CA . THR A 1 209 ? 14.5 21.484 4.52 1 98.94 209 THR A CA 1
ATOM 1603 C C . THR A 1 209 ? 14.828 20.719 3.246 1 98.94 209 THR A C 1
ATOM 1605 O O . THR A 1 209 ? 15.234 21.312 2.242 1 98.94 209 THR A O 1
ATOM 1608 N N . PRO A 1 210 ? 14.734 19.422 3.254 1 98.94 210 PRO A N 1
ATOM 1609 C CA . PRO A 1 210 ? 15.008 18.656 2.035 1 98.94 210 PRO A CA 1
ATOM 1610 C C . PRO A 1 210 ? 14.18 19.125 0.845 1 98.94 210 PRO A C 1
ATOM 1612 O O . PRO A 1 210 ? 12.969 19.328 0.977 1 98.94 210 PRO A O 1
ATOM 1615 N N . ALA A 1 211 ? 14.844 19.25 -0.293 1 98.88 211 ALA A N 1
ATOM 1616 C CA . ALA A 1 211 ? 14.109 19.562 -1.518 1 98.88 211 ALA A CA 1
ATOM 1617 C C . ALA A 1 211 ? 13.266 18.375 -1.968 1 98.88 211 ALA A C 1
ATOM 1619 O O . ALA A 1 211 ? 13.711 17.219 -1.884 1 98.88 211 ALA A O 1
ATOM 1620 N N . PRO A 1 212 ? 11.969 18.672 -2.387 1 98.44 212 PRO A N 1
ATOM 1621 C CA . PRO A 1 212 ? 11.203 17.562 -2.957 1 98.44 212 PRO A CA 1
ATOM 1622 C C . PRO A 1 212 ? 11.945 16.844 -4.09 1 98.44 212 PRO A C 1
ATOM 1624 O O . PRO A 1 212 ? 12.445 17.5 -5.004 1 98.44 212 PRO A O 1
ATOM 1627 N N . ASN A 1 213 ? 12.047 15.539 -4.031 1 98.25 213 ASN A N 1
ATOM 1628 C CA . ASN A 1 213 ? 12.797 14.781 -5.023 1 98.25 213 ASN A CA 1
ATOM 1629 C C . ASN A 1 213 ? 12.023 13.547 -5.484 1 98.25 213 ASN A C 1
ATOM 1631 O O . ASN A 1 213 ? 12.609 12.617 -6.047 1 98.25 213 ASN A O 1
ATOM 1635 N N . GLY A 1 214 ? 10.773 13.477 -5.125 1 98 214 GLY A N 1
ATOM 1636 C CA . GLY A 1 214 ? 9.922 12.391 -5.574 1 98 214 GLY A CA 1
ATOM 1637 C C . GLY A 1 214 ? 9.891 11.219 -4.613 1 98 214 GLY A C 1
ATOM 1638 O O . GLY A 1 214 ? 9.297 10.18 -4.91 1 98 214 GLY A O 1
ATOM 1639 N N . THR A 1 215 ? 10.477 11.344 -3.406 1 98.5 215 THR A N 1
ATOM 1640 C CA . THR A 1 215 ? 10.539 10.219 -2.479 1 98.5 215 THR A CA 1
ATOM 1641 C C . THR A 1 215 ? 9.625 10.461 -1.277 1 98.5 215 THR A C 1
ATOM 1643 O O . THR A 1 215 ? 9.391 9.547 -0.479 1 98.5 215 THR A O 1
ATOM 1646 N N . PHE A 1 216 ? 9.125 11.633 -1.129 1 98.25 216 PHE A N 1
ATOM 1647 C CA . PHE A 1 216 ? 8.219 12.008 -0.047 1 98.25 216 PHE A CA 1
ATOM 1648 C C . PHE A 1 216 ? 7.223 13.062 -0.511 1 98.25 216 PHE A C 1
ATOM 1650 O O . PHE A 1 216 ? 7.438 13.719 -1.532 1 98.25 216 PHE A O 1
ATOM 1657 N N . LEU A 1 217 ? 6.152 13.18 0.193 1 97.94 217 LEU A N 1
ATOM 1658 C CA . LEU A 1 217 ? 5.137 14.172 -0.138 1 97.94 217 LEU A CA 1
ATOM 1659 C C . LEU A 1 217 ? 5.625 15.578 0.201 1 97.94 217 LEU A C 1
ATOM 1661 O O . LEU A 1 217 ? 6.137 15.812 1.297 1 97.94 217 LEU A O 1
ATOM 1665 N N . ASN A 1 218 ? 5.547 16.406 -0.801 1 98.31 218 ASN A N 1
ATOM 1666 C CA . ASN A 1 218 ? 5.691 17.828 -0.512 1 98.31 218 ASN A CA 1
ATOM 1667 C C . ASN A 1 218 ? 4.469 18.375 0.222 1 98.31 218 ASN A C 1
ATOM 1669 O O . ASN A 1 218 ? 3.572 18.953 -0.398 1 98.31 218 ASN A O 1
ATOM 1673 N N . GLY A 1 219 ? 4.473 18.266 1.556 1 98.56 219 GLY A N 1
ATOM 1674 C CA . GLY A 1 219 ? 3.305 18.547 2.375 1 98.56 219 GLY A CA 1
ATOM 1675 C C . GLY A 1 219 ? 2.75 19.938 2.17 1 98.56 219 GLY A C 1
ATOM 1676 O O . GLY A 1 219 ? 3.508 20.906 1.995 1 98.56 219 GLY A O 1
ATOM 1677 N N . LEU A 1 220 ? 1.491 20.031 2.295 1 98.62 220 LEU A N 1
ATOM 1678 C CA . LEU A 1 220 ? 0.841 21.328 2.162 1 98.62 220 LEU A CA 1
ATOM 1679 C C . LEU A 1 220 ? 1.224 22.25 3.318 1 98.62 220 LEU A C 1
ATOM 1681 O O . LEU A 1 220 ? 1.454 23.438 3.117 1 98.62 220 LEU A O 1
ATOM 1685 N N . THR A 1 221 ? 1.283 21.688 4.527 1 98.56 221 THR A N 1
ATOM 1686 C CA . THR A 1 221 ? 1.747 22.469 5.668 1 98.56 221 THR A CA 1
ATOM 1687 C C . THR A 1 221 ? 3.195 22.906 5.473 1 98.56 221 THR A C 1
ATOM 1689 O O . THR A 1 221 ? 3.562 24.031 5.816 1 98.56 221 THR A O 1
ATOM 1692 N N . ARG A 1 222 ? 4.031 22.031 4.988 1 98.88 222 ARG A N 1
ATOM 1693 C CA . ARG A 1 222 ? 5.41 22.359 4.656 1 98.88 222 ARG A CA 1
ATOM 1694 C C . ARG A 1 222 ? 5.473 23.562 3.719 1 98.88 222 ARG A C 1
ATOM 1696 O O . ARG A 1 222 ? 6.211 24.516 3.975 1 98.88 222 ARG A O 1
ATOM 1703 N N . GLN A 1 223 ? 4.715 23.484 2.656 1 98.81 223 GLN A N 1
ATOM 1704 C CA . GLN A 1 223 ? 4.68 24.562 1.676 1 98.81 223 GLN A CA 1
ATOM 1705 C C . GLN A 1 223 ? 4.223 25.875 2.316 1 98.81 223 GLN A C 1
ATOM 1707 O O . GLN A 1 223 ? 4.793 26.938 2.049 1 98.81 223 GLN A O 1
ATOM 1712 N N . ARG A 1 224 ? 3.209 25.797 3.111 1 98.44 224 ARG A N 1
ATOM 1713 C CA . ARG A 1 224 ? 2.693 26.969 3.826 1 98.44 224 ARG A CA 1
ATOM 1714 C C . ARG A 1 224 ? 3.766 27.578 4.723 1 98.44 224 ARG A C 1
ATOM 1716 O O . ARG A 1 224 ? 3.965 28.797 4.719 1 98.44 224 ARG A O 1
ATOM 1723 N N . ILE A 1 225 ? 4.48 26.781 5.457 1 98.81 225 ILE A N 1
ATOM 1724 C CA . ILE A 1 225 ? 5.484 27.234 6.406 1 98.81 225 ILE A CA 1
ATOM 1725 C C . ILE A 1 225 ? 6.652 27.875 5.656 1 98.81 225 ILE A C 1
ATOM 1727 O O . ILE A 1 225 ? 7.176 28.906 6.07 1 98.81 225 ILE A O 1
ATOM 1731 N N . ILE A 1 226 ? 7.09 27.234 4.57 1 98.94 226 ILE A N 1
ATOM 1732 C CA . ILE A 1 226 ? 8.156 27.797 3.756 1 98.94 226 ILE A CA 1
ATOM 1733 C C . ILE A 1 226 ? 7.77 29.203 3.305 1 98.94 226 ILE A C 1
ATOM 1735 O O . ILE A 1 226 ? 8.547 30.156 3.459 1 98.94 226 ILE A O 1
ATOM 1739 N N . ARG A 1 227 ? 6.566 29.359 2.787 1 98.75 227 ARG A N 1
ATOM 1740 C CA . ARG A 1 227 ? 6.098 30.656 2.299 1 98.75 227 ARG A CA 1
ATOM 1741 C C . ARG A 1 227 ? 6.02 31.672 3.432 1 98.75 227 ARG A C 1
ATOM 1743 O O . ARG A 1 227 ? 6.48 32.812 3.285 1 98.75 227 ARG A O 1
ATOM 1750 N N . LEU A 1 228 ? 5.422 31.297 4.543 1 98.75 228 LEU A N 1
ATOM 1751 C CA . LEU A 1 228 ? 5.25 32.188 5.68 1 98.75 228 LEU A CA 1
ATOM 1752 C C . LEU A 1 228 ? 6.598 32.688 6.207 1 98.75 228 LEU A C 1
ATOM 1754 O O . LEU A 1 228 ? 6.773 33.844 6.5 1 98.75 228 LEU A O 1
ATOM 1758 N N . LEU A 1 229 ? 7.547 31.766 6.348 1 98.94 229 LEU A N 1
ATOM 1759 C CA . LEU A 1 229 ? 8.875 32.125 6.84 1 98.94 229 LEU A CA 1
ATOM 1760 C C . LEU A 1 229 ? 9.578 33.062 5.871 1 98.94 229 LEU A C 1
ATOM 1762 O O . LEU A 1 229 ? 10.156 34.062 6.281 1 98.94 229 LEU A O 1
ATOM 1766 N N . ARG A 1 230 ? 9.539 32.75 4.59 1 98.88 230 ARG A N 1
ATOM 1767 C CA . ARG A 1 230 ? 10.164 33.594 3.586 1 98.88 230 ARG A CA 1
ATOM 1768 C C . ARG A 1 230 ? 9.531 35 3.582 1 98.88 230 ARG A C 1
ATOM 1770 O O . ARG A 1 230 ? 10.234 36 3.523 1 98.88 230 ARG A O 1
ATOM 1777 N N . ASP A 1 231 ? 8.25 35.031 3.592 1 98.62 231 ASP A N 1
ATOM 1778 C CA . ASP A 1 231 ? 7.535 36.312 3.623 1 98.62 231 ASP A CA 1
ATOM 1779 C C . ASP A 1 231 ? 7.945 37.125 4.84 1 98.62 231 ASP A C 1
ATOM 1781 O O . ASP A 1 231 ? 7.887 38.375 4.809 1 98.62 231 ASP A O 1
ATOM 1785 N N . ASP A 1 232 ? 8.359 36.438 5.891 1 98.5 232 ASP A N 1
ATOM 1786 C CA . ASP A 1 232 ? 8.766 37.125 7.117 1 98.5 232 ASP A CA 1
ATOM 1787 C C . ASP A 1 232 ? 10.273 37.375 7.117 1 98.5 232 ASP A C 1
ATOM 1789 O O . ASP A 1 232 ? 10.844 37.719 8.156 1 98.5 232 ASP A O 1
ATOM 1793 N N . GLY A 1 233 ? 10.945 37.125 6.07 1 98.5 233 GLY A N 1
ATOM 1794 C CA . GLY A 1 233 ? 12.336 37.531 5.895 1 98.5 233 GLY A CA 1
ATOM 1795 C C . GLY A 1 233 ? 13.32 36.438 6.25 1 98.5 233 GLY A C 1
ATOM 1796 O O . GLY A 1 233 ? 14.531 36.656 6.289 1 98.5 233 GLY A O 1
ATOM 1797 N N . VAL A 1 234 ? 12.828 35.25 6.535 1 98.81 234 VAL A N 1
ATOM 1798 C CA . VAL A 1 234 ? 13.711 34.156 6.895 1 98.81 234 VAL A CA 1
ATOM 1799 C C . VAL A 1 234 ? 14.297 33.531 5.629 1 98.81 234 VAL A C 1
ATOM 1801 O O . VAL A 1 234 ? 13.594 33.344 4.633 1 98.81 234 VAL A O 1
ATOM 1804 N N . ASP A 1 235 ? 15.617 33.219 5.652 1 98.81 235 ASP A N 1
ATOM 1805 C CA . ASP A 1 235 ? 16.266 32.5 4.562 1 98.81 235 ASP A CA 1
ATOM 1806 C C . ASP A 1 235 ? 15.969 31 4.629 1 98.81 235 ASP A C 1
ATOM 1808 O O . ASP A 1 235 ? 16.625 30.266 5.367 1 98.81 235 ASP A O 1
ATOM 1812 N N . VAL A 1 236 ? 15.008 30.609 3.873 1 98.94 236 VAL A N 1
ATOM 1813 C CA . VAL A 1 236 ? 14.633 29.203 3.814 1 98.94 236 VAL A CA 1
ATOM 1814 C C . VAL A 1 236 ? 15.242 28.562 2.57 1 98.94 236 VAL A C 1
ATOM 1816 O O . VAL A 1 236 ? 15 29.016 1.449 1 98.94 236 VAL A O 1
ATOM 1819 N N . VAL A 1 237 ? 15.984 27.438 2.717 1 98.88 237 VAL A N 1
ATOM 1820 C CA . VAL A 1 237 ? 16.688 26.781 1.618 1 98.88 237 VAL A CA 1
ATOM 1821 C C . VAL A 1 237 ? 16.172 25.359 1.468 1 98.88 237 VAL A C 1
ATOM 1823 O O . VAL A 1 237 ? 16.125 24.594 2.443 1 98.88 237 VAL A O 1
ATOM 1826 N N . GLU A 1 238 ? 15.734 25 0.305 1 98.94 238 GLU A N 1
ATOM 1827 C CA . GLU A 1 238 ? 15.406 23.641 -0.062 1 98.94 238 GLU A CA 1
ATOM 1828 C C . GLU A 1 238 ? 16.547 22.984 -0.838 1 98.94 238 GLU A C 1
ATOM 1830 O O . GLU A 1 238 ? 16.875 23.406 -1.941 1 98.94 238 GLU A O 1
ATOM 1835 N N . ARG A 1 239 ? 17.078 21.938 -0.289 1 98.81 239 ARG A N 1
ATOM 1836 C CA . ARG A 1 239 ? 18.188 21.25 -0.943 1 98.81 239 ARG A CA 1
ATOM 1837 C C . ARG A 1 239 ? 18.375 19.844 -0.389 1 98.81 239 ARG A C 1
ATOM 1839 O O . ARG A 1 239 ? 17.688 19.453 0.559 1 98.81 239 ARG A O 1
ATOM 1846 N N . ALA A 1 240 ? 19.25 19.078 -1.01 1 98.81 240 ALA A N 1
ATOM 1847 C CA . ALA A 1 240 ? 19.641 17.797 -0.435 1 98.81 240 ALA A CA 1
ATOM 1848 C C . ALA A 1 240 ? 20.375 17.984 0.896 1 98.81 240 ALA A C 1
ATOM 1850 O O . ALA A 1 240 ? 21.141 18.922 1.057 1 98.81 240 ALA A O 1
ATOM 1851 N N . VAL A 1 241 ? 20.094 17.109 1.818 1 98.75 241 VAL A N 1
ATOM 1852 C CA . VAL A 1 241 ? 20.578 17.234 3.186 1 98.75 241 VAL A CA 1
ATOM 1853 C C . VAL A 1 241 ? 21.188 15.906 3.639 1 98.75 241 VAL A C 1
ATOM 1855 O O . VAL A 1 241 ? 20.594 14.844 3.457 1 98.75 241 VAL A O 1
ATOM 1858 N N . ASP A 1 242 ? 22.375 15.992 4.242 1 98.69 242 ASP A N 1
ATOM 1859 C CA . ASP A 1 242 ? 22.984 14.844 4.902 1 98.69 242 ASP A CA 1
ATOM 1860 C C . ASP A 1 242 ? 22.484 14.711 6.34 1 98.69 242 ASP A C 1
ATOM 1862 O O . ASP A 1 242 ? 22.297 15.711 7.031 1 98.69 242 ASP A O 1
ATOM 1866 N N . PHE A 1 243 ? 22.406 13.492 6.773 1 98.81 243 PHE A N 1
ATOM 1867 C CA . PHE A 1 243 ? 21.938 13.25 8.133 1 98.81 243 PHE A CA 1
ATOM 1868 C C . PHE A 1 243 ? 22.844 13.93 9.148 1 98.81 243 PHE A C 1
ATOM 1870 O O . PHE A 1 243 ? 22.375 14.422 10.18 1 98.81 243 PHE A O 1
ATOM 1877 N N . ALA A 1 244 ? 24.078 13.969 8.867 1 98.75 244 ALA A N 1
ATOM 1878 C CA . ALA A 1 244 ? 25.047 14.617 9.766 1 98.75 244 ALA A CA 1
ATOM 1879 C C . ALA A 1 244 ? 24.719 16.094 9.945 1 98.75 244 ALA A C 1
ATOM 1881 O O . ALA A 1 244 ? 24.938 16.656 11.016 1 98.75 244 ALA A O 1
ATOM 1882 N N . GLU A 1 245 ? 24.172 16.75 8.953 1 98.81 245 GLU A N 1
ATOM 1883 C CA . GLU A 1 245 ? 23.781 18.156 9.047 1 98.81 245 GLU A CA 1
ATOM 1884 C C . GLU A 1 245 ? 22.656 18.344 10.047 1 98.81 245 GLU A C 1
ATOM 1886 O O . GLU A 1 245 ? 22.609 19.328 10.781 1 98.81 245 GLU A O 1
ATOM 1891 N N . VAL A 1 246 ? 21.766 17.406 10.07 1 98.94 246 VAL A N 1
ATOM 1892 C CA . VAL A 1 246 ? 20.641 17.469 10.992 1 98.94 246 VAL A CA 1
ATOM 1893 C C . VAL A 1 246 ? 21.141 17.328 12.43 1 98.94 246 VAL A C 1
ATOM 1895 O O . VAL A 1 246 ? 20.688 18.047 13.328 1 98.94 246 VAL A O 1
ATOM 1898 N N . LEU A 1 247 ? 22.109 16.453 12.641 1 98.75 247 LEU A N 1
ATOM 1899 C CA . LEU A 1 247 ? 22.672 16.234 13.977 1 98.75 247 LEU A CA 1
ATOM 1900 C C . LEU A 1 247 ? 23.406 17.484 14.453 1 98.75 247 LEU A C 1
ATOM 1902 O O . LEU A 1 247 ? 23.469 17.75 15.656 1 98.75 247 LEU A O 1
ATOM 1906 N N . ASP A 1 248 ? 23.906 18.234 13.523 1 98.5 248 ASP A N 1
ATOM 1907 C CA . ASP A 1 248 ? 24.703 19.406 13.867 1 98.5 248 ASP A CA 1
ATOM 1908 C C . ASP A 1 248 ? 23.844 20.656 13.898 1 98.5 248 ASP A C 1
ATOM 1910 O O . ASP A 1 248 ? 24.359 21.766 14.039 1 98.5 248 ASP A O 1
ATOM 1914 N N . ALA A 1 249 ? 22.594 20.562 13.719 1 98.88 249 ALA A N 1
ATOM 1915 C CA . ALA A 1 249 ? 21.672 21.688 13.617 1 98.88 249 ALA A CA 1
ATOM 1916 C C . ALA A 1 249 ? 21.531 22.406 14.953 1 98.88 249 ALA A C 1
ATOM 1918 O O . ALA A 1 249 ? 21.828 21.844 16 1 98.88 249 ALA A O 1
ATOM 1919 N N . ASP A 1 250 ? 21.062 23.625 14.93 1 98.81 250 ASP A N 1
ATOM 1920 C CA . ASP A 1 250 ? 20.75 24.391 16.125 1 98.81 250 ASP A CA 1
ATOM 1921 C C . ASP A 1 250 ? 19.359 24.031 16.656 1 98.81 250 ASP A C 1
ATOM 1923 O O . ASP A 1 250 ? 19.141 24.016 17.875 1 98.81 250 ASP A O 1
ATOM 1927 N N . GLU A 1 251 ? 18.453 23.812 15.828 1 98.75 251 GLU A N 1
ATOM 1928 C CA . GLU A 1 251 ? 17.109 23.328 16.141 1 98.75 251 GLU A CA 1
ATOM 1929 C C . GLU A 1 251 ? 16.547 22.5 14.992 1 98.75 251 GLU A C 1
ATOM 1931 O O . GLU A 1 251 ? 17.016 22.594 13.859 1 98.75 251 GLU A O 1
ATOM 1936 N N . VAL A 1 252 ? 15.656 21.578 15.273 1 98.94 252 VAL A N 1
ATOM 1937 C CA . VAL A 1 252 ? 14.953 20.719 14.328 1 98.94 252 VAL A CA 1
ATOM 1938 C C . VAL A 1 252 ? 13.453 20.75 14.602 1 98.94 252 VAL A C 1
ATOM 1940 O O . VAL A 1 252 ? 13.031 20.734 15.766 1 98.94 252 VAL A O 1
ATOM 1943 N N . PHE A 1 253 ? 12.633 20.891 13.562 1 98.88 253 PHE A N 1
ATOM 1944 C CA . PHE A 1 253 ? 11.188 20.828 13.75 1 98.88 253 PHE A CA 1
ATOM 1945 C C . PHE A 1 253 ? 10.516 20.172 12.555 1 98.88 253 PHE A C 1
ATOM 1947 O O . PHE A 1 253 ? 11.164 19.906 11.539 1 98.88 253 PHE A O 1
ATOM 1954 N N . ALA A 1 254 ? 9.289 19.781 12.727 1 98.81 254 ALA A N 1
ATOM 1955 C CA . ALA A 1 254 ? 8.516 19.047 11.734 1 98.81 254 ALA A CA 1
ATOM 1956 C C . ALA A 1 254 ? 7.258 19.812 11.336 1 98.81 254 ALA A C 1
ATOM 1958 O O . ALA A 1 254 ? 6.734 20.609 12.117 1 98.81 254 ALA A O 1
ATOM 1959 N N . THR A 1 255 ? 6.828 19.562 10.141 1 98.75 255 THR A N 1
ATOM 1960 C CA . THR A 1 255 ? 5.523 20.047 9.695 1 98.75 255 THR A CA 1
ATOM 1961 C C . THR A 1 255 ? 4.684 18.891 9.156 1 98.75 255 THR A C 1
ATOM 1963 O O . THR A 1 255 ? 5.203 17.984 8.5 1 98.75 255 THR A O 1
ATOM 1966 N N . GLY A 1 256 ? 3.449 18.828 9.5 1 97.5 256 GLY A N 1
ATOM 1967 C CA . GLY A 1 256 ? 2.422 17.891 9.078 1 97.5 256 GLY A CA 1
ATOM 1968 C C . GLY A 1 256 ? 1.021 18.312 9.469 1 97.5 256 GLY A C 1
ATOM 1969 O O . GLY A 1 256 ? 0.851 19.188 10.336 1 97.5 256 GLY A O 1
ATOM 1970 N N . ASN A 1 257 ? 0.131 17.766 8.875 1 94.44 257 ASN A N 1
ATOM 1971 C CA . ASN A 1 257 ? -1.246 18.203 9.055 1 94.44 257 ASN A CA 1
ATOM 1972 C C . ASN A 1 257 ? -1.746 17.938 10.469 1 94.44 257 ASN A C 1
ATOM 1974 O O . ASN A 1 257 ? -2.467 18.75 11.047 1 94.44 257 ASN A O 1
ATOM 1978 N N . TYR A 1 258 ? -1.38 16.859 11.031 1 93.06 258 TYR A N 1
ATOM 1979 C CA . TYR A 1 258 ? -1.938 16.406 12.305 1 93.06 258 TYR A CA 1
ATOM 1980 C C . TYR A 1 258 ? -1.601 17.391 13.422 1 93.06 258 TYR A C 1
ATOM 1982 O O . TYR A 1 258 ? -2.473 17.766 14.211 1 93.06 258 TYR A O 1
ATOM 1990 N N . PHE A 1 259 ? -0.385 17.875 13.508 1 93.81 259 PHE A N 1
ATOM 1991 C CA . PHE A 1 259 ? -0 18.781 14.594 1 93.81 259 PHE A CA 1
ATOM 1992 C C . PHE A 1 259 ? 0.488 20.109 14.031 1 93.81 259 PHE A C 1
ATOM 1994 O O . PHE A 1 259 ? 0.838 21.016 14.789 1 93.81 259 PHE A O 1
ATOM 2001 N N . LYS A 1 260 ? 0.491 20.219 12.711 1 97.38 260 LYS A N 1
ATOM 2002 C CA . LYS A 1 260 ? 0.871 21.406 11.945 1 97.38 260 LYS A CA 1
ATOM 2003 C C . LYS A 1 260 ? 2.365 21.688 12.07 1 97.38 260 LYS A C 1
ATOM 2005 O O . LYS A 1 260 ? 3.139 21.391 11.156 1 97.38 260 LYS A O 1
ATOM 2010 N N . VAL A 1 261 ? 2.84 22.234 13.25 1 98.44 261 VAL A N 1
ATOM 2011 C CA . VAL A 1 261 ? 4.258 22.5 13.484 1 98.44 261 VAL A CA 1
ATOM 2012 C C . VAL A 1 261 ? 4.668 21.938 14.844 1 98.44 261 VAL A C 1
ATOM 2014 O O . VAL A 1 261 ? 4.113 22.312 15.875 1 98.44 261 VAL A O 1
ATOM 2017 N N . GLY A 1 262 ? 5.625 21.016 14.828 1 98.06 262 GLY A N 1
ATOM 2018 C CA . GLY A 1 262 ? 6.098 20.391 16.062 1 98.06 262 GLY A CA 1
ATOM 2019 C C . GLY A 1 262 ? 7.609 20.406 16.188 1 98.06 262 GLY A C 1
ATOM 2020 O O . GLY A 1 262 ? 8.32 20.219 15.195 1 98.06 262 GLY A O 1
ATOM 2021 N N . THR A 1 263 ? 8.148 20.531 17.406 1 98.5 263 THR A N 1
ATOM 2022 C CA . THR A 1 263 ? 9.586 20.578 17.625 1 98.5 263 THR A CA 1
ATOM 2023 C C . THR A 1 263 ? 10.148 19.188 17.859 1 98.5 263 THR A C 1
ATOM 2025 O O . THR A 1 263 ? 9.508 18.344 18.5 1 98.5 263 THR A O 1
ATOM 2028 N N . CYS A 1 264 ? 11.297 18.922 17.297 1 98.81 264 CYS A N 1
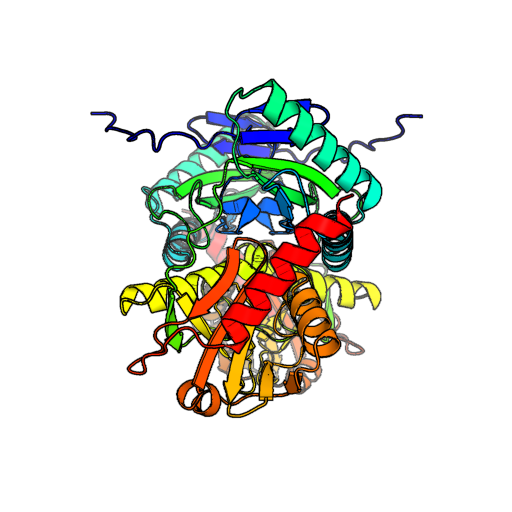ATOM 2029 C CA . CYS A 1 264 ? 12.062 17.734 17.625 1 98.81 264 CYS A CA 1
ATOM 2030 C C . CYS A 1 264 ? 13.094 18.016 18.719 1 98.81 264 CYS A C 1
ATOM 2032 O O . CYS A 1 264 ? 13.984 18.859 18.531 1 98.81 264 CYS A O 1
ATOM 2034 N N . VAL A 1 265 ? 13.008 17.312 19.812 1 98.81 265 VAL A N 1
ATOM 2035 C CA . VAL A 1 265 ? 13.805 17.719 20.969 1 98.81 265 VAL A CA 1
ATOM 2036 C C . VAL A 1 265 ? 14.992 16.766 21.125 1 98.81 265 VAL A C 1
ATOM 2038 O O . VAL A 1 265 ? 15.906 17.031 21.922 1 98.81 265 VAL A O 1
ATOM 2041 N N . LYS A 1 266 ? 14.977 15.664 20.391 1 98.81 266 LYS A N 1
ATOM 2042 C CA . LYS A 1 266 ? 16.078 14.711 20.484 1 98.81 266 LYS A CA 1
ATOM 2043 C C . LYS A 1 266 ? 16.188 13.883 19.203 1 98.81 266 LYS A C 1
ATOM 2045 O O . LYS A 1 266 ? 15.188 13.391 18.688 1 98.81 266 LYS A O 1
ATOM 2050 N N . ILE A 1 267 ? 17.375 13.758 18.703 1 98.94 267 ILE A N 1
ATOM 2051 C CA . ILE A 1 267 ? 17.703 12.797 17.641 1 98.94 267 ILE A CA 1
ATOM 2052 C C . ILE A 1 267 ? 18.922 11.977 18.047 1 98.94 267 ILE A C 1
ATOM 2054 O O . ILE A 1 267 ? 20.016 12.523 18.234 1 98.94 267 ILE A O 1
ATOM 2058 N N . GLU A 1 268 ? 18.734 10.672 18.109 1 98.62 268 GLU A N 1
ATOM 2059 C CA . GLU A 1 268 ? 19.797 9.812 18.625 1 98.62 268 GLU A CA 1
ATOM 2060 C C . GLU A 1 268 ? 20.312 10.312 19.984 1 98.62 268 GLU A C 1
ATOM 2062 O O . GLU A 1 268 ? 19.547 10.398 20.938 1 98.62 268 GLU A O 1
ATOM 2067 N N . ASP A 1 269 ? 21.5 10.727 20.062 1 98.06 269 ASP A N 1
ATOM 2068 C CA . ASP A 1 269 ? 22.062 11.172 21.328 1 98.06 269 ASP A CA 1
ATOM 2069 C C . ASP A 1 269 ? 22.125 12.695 21.406 1 98.06 269 ASP A C 1
ATOM 2071 O O . ASP A 1 269 ? 22.578 13.258 22.406 1 98.06 269 ASP A O 1
ATOM 2075 N N . ARG A 1 270 ? 21.594 13.352 20.453 1 98.38 270 ARG A N 1
ATOM 2076 C CA . ARG A 1 270 ? 21.625 14.812 20.406 1 98.38 270 ARG A CA 1
ATOM 2077 C C . ARG A 1 270 ? 20.297 15.398 20.906 1 98.38 270 ARG A C 1
ATOM 2079 O O . ARG A 1 270 ? 19.234 15 20.438 1 98.38 270 ARG A O 1
ATOM 2086 N N . THR A 1 271 ? 20.406 16.359 21.781 1 98.44 271 THR A N 1
ATOM 2087 C CA . THR A 1 271 ? 19.219 17.062 22.281 1 98.44 271 THR A CA 1
ATOM 2088 C C . THR A 1 271 ? 19.109 18.438 21.641 1 98.44 271 THR A C 1
ATOM 2090 O O . THR A 1 271 ? 20.125 19.094 21.375 1 98.44 271 THR A O 1
ATOM 2093 N N . PHE A 1 272 ? 17.906 18.844 21.453 1 98.5 272 PHE A N 1
ATOM 2094 C CA . PHE A 1 272 ? 17.609 20.141 20.875 1 98.5 272 PHE A CA 1
ATOM 2095 C C . PHE A 1 272 ? 16.594 20.891 21.734 1 98.5 272 PHE A C 1
ATOM 2097 O O . PHE A 1 272 ? 15.664 20.297 22.281 1 98.5 272 PHE A O 1
ATOM 2104 N N . GLU A 1 273 ? 16.797 22.141 21.859 1 97.31 273 GLU A N 1
ATOM 2105 C CA . GLU A 1 273 ? 15.781 23.016 22.438 1 97.31 273 GLU A CA 1
ATOM 2106 C C . GLU A 1 273 ? 14.914 23.641 21.344 1 97.31 273 GLU A C 1
ATOM 2108 O O . GLU A 1 273 ? 15.406 23.953 20.25 1 97.31 273 GLU A O 1
ATOM 2113 N N . PRO A 1 274 ? 13.664 23.797 21.641 1 98.06 274 PRO A N 1
ATOM 2114 C CA . PRO A 1 274 ? 12.875 24.578 20.688 1 98.06 274 PRO A CA 1
ATOM 2115 C C . PRO A 1 274 ? 13.484 25.953 20.391 1 98.06 274 PRO A C 1
ATOM 2117 O O . PRO A 1 274 ? 13.688 26.75 21.312 1 98.06 274 PRO A O 1
ATOM 2120 N N . GLY A 1 275 ? 13.758 26.219 19.156 1 98.19 275 GLY A N 1
ATOM 2121 C CA . GLY A 1 275 ? 14.492 27.422 18.797 1 98.19 275 GLY A CA 1
ATOM 2122 C C . GLY A 1 275 ? 13.609 28.5 18.219 1 98.19 275 GLY A C 1
ATOM 2123 O O . GLY A 1 275 ? 12.383 28.359 18.172 1 98.19 275 GLY A O 1
ATOM 2124 N N . PRO A 1 276 ? 14.219 29.578 17.891 1 98.62 276 PRO A N 1
ATOM 2125 C CA . PRO A 1 276 ? 13.461 30.75 17.438 1 98.62 276 PRO A CA 1
ATOM 2126 C C . PRO A 1 276 ? 12.734 30.484 16.109 1 98.62 276 PRO A C 1
ATOM 2128 O O . PRO A 1 276 ? 11.664 31.047 15.883 1 98.62 276 PRO A O 1
ATOM 2131 N N . TYR A 1 277 ? 13.25 29.703 15.242 1 98.88 277 TYR A N 1
ATOM 2132 C CA . TYR A 1 277 ? 12.625 29.484 13.945 1 98.88 277 TYR A CA 1
ATOM 2133 C C . TYR A 1 277 ? 11.406 28.578 14.07 1 98.88 277 TYR A C 1
ATOM 2135 O O . TYR A 1 277 ? 10.391 28.781 13.398 1 98.88 277 TYR A O 1
ATOM 2143 N N . TYR A 1 278 ? 11.547 27.578 14.93 1 98.75 278 TYR A N 1
ATOM 2144 C CA . TYR A 1 278 ? 10.367 26.781 15.242 1 98.75 278 TYR A CA 1
ATOM 2145 C C . TYR A 1 278 ? 9.25 27.656 15.805 1 98.75 278 TYR A C 1
ATOM 2147 O O . TYR A 1 278 ? 8.117 27.594 15.344 1 98.75 278 TYR A O 1
ATOM 2155 N N . ARG A 1 279 ? 9.586 28.406 16.797 1 98.56 279 ARG A N 1
ATOM 2156 C CA . ARG A 1 279 ? 8.602 29.266 17.453 1 98.56 279 ARG A CA 1
ATOM 2157 C C . ARG A 1 279 ? 7.977 30.234 16.453 1 98.56 279 ARG A C 1
ATOM 2159 O O . ARG A 1 279 ? 6.766 30.453 16.469 1 98.56 279 ARG A O 1
ATOM 2166 N N . LYS A 1 280 ? 8.805 30.781 15.625 1 98.81 280 LYS A N 1
ATOM 2167 C CA . LYS A 1 280 ? 8.328 31.703 14.594 1 98.81 280 LYS A CA 1
ATOM 2168 C C . LYS A 1 280 ? 7.402 31 13.609 1 98.81 280 LYS A C 1
ATOM 2170 O O . LYS A 1 280 ? 6.336 31.516 13.273 1 98.81 280 LYS A O 1
ATOM 2175 N N . ALA A 1 281 ? 7.801 29.844 13.117 1 98.88 281 ALA A N 1
ATOM 2176 C CA . ALA A 1 281 ? 6.992 29.078 12.18 1 98.88 281 ALA A CA 1
ATOM 2177 C C . ALA A 1 281 ? 5.613 28.781 12.766 1 98.88 281 ALA A C 1
ATOM 2179 O O . ALA A 1 281 ? 4.598 28.938 12.086 1 98.88 281 ALA A O 1
ATOM 2180 N N . ARG A 1 282 ? 5.625 28.312 13.977 1 98.5 282 ARG A N 1
ATOM 2181 C CA . ARG A 1 282 ? 4.367 27.984 14.633 1 98.5 282 ARG A CA 1
ATOM 2182 C C . ARG A 1 282 ? 3.49 29.219 14.797 1 98.5 282 ARG A C 1
ATOM 2184 O O . ARG A 1 282 ? 2.291 29.188 14.508 1 98.5 282 ARG A O 1
ATOM 2191 N N . ALA A 1 283 ? 4.047 30.281 15.258 1 98.38 283 ALA A N 1
ATOM 2192 C CA . ALA A 1 283 ? 3.299 31.531 15.453 1 98.38 283 ALA A CA 1
ATOM 2193 C C . ALA A 1 283 ? 2.719 32.031 14.133 1 98.38 283 ALA A C 1
ATOM 2195 O O . ALA A 1 283 ? 1.552 32.438 14.07 1 98.38 283 ALA A O 1
ATOM 2196 N N . LEU A 1 284 ? 3.533 32.031 13.109 1 98.56 284 LEU A N 1
ATOM 2197 C CA . LEU A 1 284 ? 3.094 32.5 11.797 1 98.56 284 LEU A CA 1
ATOM 2198 C C . LEU A 1 284 ? 1.965 31.625 11.266 1 98.56 284 LEU A C 1
ATOM 2200 O O . LEU A 1 284 ? 1.024 32.125 10.641 1 98.56 284 LEU A O 1
ATOM 2204 N N . TYR A 1 285 ? 2.057 30.359 11.469 1 98.38 285 TYR A N 1
ATOM 2205 C CA . TYR A 1 285 ? 1.007 29.469 10.992 1 98.38 285 TYR A CA 1
ATOM 2206 C C . TYR A 1 285 ? -0.318 29.766 11.688 1 98.38 285 TYR A C 1
ATOM 2208 O O . TYR A 1 285 ? -1.369 29.797 11.039 1 98.38 285 TYR A O 1
ATOM 2216 N N . TRP A 1 286 ? -0.283 29.953 12.977 1 97.5 286 TRP A N 1
ATOM 2217 C CA . TRP A 1 286 ? -1.517 30.203 13.711 1 97.5 286 TRP A CA 1
ATOM 2218 C C . TRP A 1 286 ? -2.127 31.547 13.305 1 97.5 286 TRP A C 1
ATOM 2220 O O . TRP A 1 286 ? -3.352 31.672 13.227 1 97.5 286 TRP A O 1
ATOM 2230 N N . GLU A 1 287 ? -1.283 32.5 13.086 1 97.69 287 GLU A N 1
ATOM 2231 C CA . GLU A 1 287 ? -1.775 33.781 12.578 1 97.69 287 GLU A CA 1
ATOM 2232 C C . GLU A 1 287 ? -2.447 33.594 11.219 1 97.69 287 GLU A C 1
ATOM 2234 O O . GLU A 1 287 ? -3.553 34.094 11 1 97.69 287 GLU A O 1
ATOM 2239 N N . PHE A 1 288 ? -1.776 32.938 10.398 1 97.88 288 PHE A N 1
ATOM 2240 C CA . PHE A 1 288 ? -2.33 32.625 9.086 1 97.88 288 PHE A CA 1
ATOM 2241 C C . PHE A 1 288 ? -3.678 31.922 9.219 1 97.88 288 PHE A C 1
ATOM 2243 O O . PHE A 1 288 ? -4.652 32.312 8.57 1 97.88 288 PHE A O 1
ATOM 2250 N N . ALA A 1 289 ? -3.719 30.859 10.039 1 97 289 ALA A N 1
ATOM 2251 C CA . ALA A 1 289 ? -4.93 30.062 10.211 1 97 289 ALA A CA 1
ATOM 2252 C C . ALA A 1 289 ? -6.094 30.938 10.688 1 97 289 ALA A C 1
ATOM 2254 O O . ALA A 1 289 ? -7.219 30.781 10.211 1 97 289 ALA A O 1
ATOM 2255 N N . ARG A 1 290 ? -5.852 31.859 11.531 1 95.12 290 ARG A N 1
ATOM 2256 C CA . ARG A 1 290 ? -6.887 32.688 12.148 1 95.12 290 ARG A CA 1
ATOM 2257 C C . ARG A 1 290 ? -7.344 33.781 11.203 1 95.12 290 ARG A C 1
ATOM 2259 O O . ARG A 1 290 ? -8.43 34.344 11.359 1 95.12 290 ARG A O 1
ATOM 2266 N N . THR A 1 291 ? -6.527 34.094 10.172 1 90.75 291 THR A N 1
ATOM 2267 C CA . THR A 1 291 ? -6.848 35.25 9.336 1 90.75 291 THR A CA 1
ATOM 2268 C C . THR A 1 291 ? -7.383 34.781 7.98 1 90.75 291 THR A C 1
ATOM 2270 O O . THR A 1 291 ? -8.016 35.562 7.262 1 90.75 291 THR A O 1
ATOM 2273 N N . THR A 1 292 ? -7.039 33.75 7.434 1 72.38 292 THR A N 1
ATOM 2274 C CA . THR A 1 292 ? -7.457 33.312 6.102 1 72.38 292 THR A CA 1
ATOM 2275 C C . THR A 1 292 ? -8.836 32.656 6.156 1 72.38 292 THR A C 1
ATOM 2277 O O . THR A 1 292 ? -9.508 32.531 5.133 1 72.38 292 THR A O 1
ATOM 2280 N N . ASN A 1 293 ? -9.266 31.938 7.168 1 57.56 293 ASN A N 1
ATOM 2281 C CA . ASN A 1 293 ? -10.578 31.297 7.078 1 57.56 293 ASN A CA 1
ATOM 2282 C C . ASN A 1 293 ? -11.703 32.312 7.184 1 57.56 293 ASN A C 1
ATOM 2284 O O . ASN A 1 293 ? -12.859 31.938 7.418 1 57.56 293 ASN A O 1
ATOM 2288 N N . GLN A 1 294 ? -11.266 33.719 7.309 1 42.25 294 GLN A N 1
ATOM 2289 C CA . GLN A 1 294 ? -12.391 34.656 7.211 1 42.25 294 GLN A CA 1
ATOM 2290 C C . GLN A 1 294 ? -12.734 34.938 5.754 1 42.25 294 GLN A C 1
ATOM 2292 O O . GLN A 1 294 ? -11.844 34.969 4.895 1 42.25 294 GLN A O 1
ATOM 2297 N N . MET B 1 1 ? -31.328 10.781 -15.328 1 18.23 1 MET B N 1
ATOM 2298 C CA . MET B 1 1 ? -31.156 9.477 -15.961 1 18.23 1 MET B CA 1
ATOM 2299 C C . MET B 1 1 ? -29.969 8.727 -15.336 1 18.23 1 MET B C 1
ATOM 2301 O O . MET B 1 1 ? -28.812 9.117 -15.508 1 18.23 1 MET B O 1
ATOM 2305 N N . ALA B 1 2 ? -30.203 8.203 -14.117 1 24.48 2 ALA B N 1
ATOM 2306 C CA . ALA B 1 2 ? -29.562 7.281 -13.195 1 24.48 2 ALA B CA 1
ATOM 2307 C C . ALA B 1 2 ? -28.969 6.078 -13.93 1 24.48 2 ALA B C 1
ATOM 2309 O O . ALA B 1 2 ? -29.719 5.195 -14.375 1 24.48 2 ALA B O 1
ATOM 2310 N N . ALA B 1 3 ? -28.062 6.395 -14.93 1 23.89 3 ALA B N 1
ATOM 2311 C CA . ALA B 1 3 ? -27.469 5.562 -15.977 1 23.89 3 ALA B CA 1
ATOM 2312 C C . ALA B 1 3 ? -27.25 4.133 -15.484 1 23.89 3 ALA B C 1
ATOM 2314 O O . ALA B 1 3 ? -27.219 3.887 -14.273 1 23.89 3 ALA B O 1
ATOM 2315 N N . HIS B 1 4 ? -27.125 3.227 -16.438 1 25.14 4 HIS B N 1
ATOM 2316 C CA . HIS B 1 4 ? -26.984 1.793 -16.672 1 25.14 4 HIS B CA 1
ATOM 2317 C C . HIS B 1 4 ? -25.766 1.231 -15.969 1 25.14 4 HIS B C 1
ATOM 2319 O O . HIS B 1 4 ? -24.625 1.59 -16.297 1 25.14 4 HIS B O 1
ATOM 2325 N N . HIS B 1 5 ? -25.656 1.262 -14.656 1 30.95 5 HIS B N 1
ATOM 2326 C CA . HIS B 1 5 ? -24.734 0.387 -13.953 1 30.95 5 HIS B CA 1
ATOM 2327 C C . HIS B 1 5 ? -24.641 -0.976 -14.625 1 30.95 5 HIS B C 1
ATOM 2329 O O . HIS B 1 5 ? -25.578 -1.762 -14.594 1 30.95 5 HIS B O 1
ATOM 2335 N N . GLY B 1 6 ? -24.328 -1.01 -15.969 1 30.47 6 GLY B N 1
ATOM 2336 C CA . GLY B 1 6 ? -24.156 -2.355 -16.5 1 30.47 6 GLY B CA 1
ATOM 2337 C C . GLY B 1 6 ? -23.594 -3.328 -15.469 1 30.47 6 GLY B C 1
ATOM 2338 O O . GLY B 1 6 ? -22.609 -3.031 -14.805 1 30.47 6 GLY B O 1
ATOM 2339 N N . ALA B 1 7 ? -24.453 -4.133 -14.961 1 34.44 7 ALA B N 1
ATOM 2340 C CA . ALA B 1 7 ? -24.281 -5.223 -14.008 1 34.44 7 ALA B CA 1
ATOM 2341 C C . ALA B 1 7 ? -23.125 -6.133 -14.406 1 34.44 7 ALA B C 1
ATOM 2343 O O . ALA B 1 7 ? -23.234 -6.906 -15.367 1 34.44 7 ALA B O 1
ATOM 2344 N N . GLN B 1 8 ? -21.891 -5.773 -14.68 1 37.44 8 GLN B N 1
ATOM 2345 C CA . GLN B 1 8 ? -20.906 -6.859 -14.781 1 37.44 8 GLN B CA 1
ATOM 2346 C C . GLN B 1 8 ? -21.375 -8.078 -13.984 1 37.44 8 GLN B C 1
ATOM 2348 O O . GLN B 1 8 ? -21.703 -7.965 -12.805 1 37.44 8 GLN B O 1
ATOM 2353 N N . ALA B 1 9 ? -21.938 -9.055 -14.492 1 45.84 9 ALA B N 1
ATOM 2354 C CA . ALA B 1 9 ? -22.406 -10.312 -13.938 1 45.84 9 ALA B CA 1
ATOM 2355 C C . ALA B 1 9 ? -21.516 -10.781 -12.797 1 45.84 9 ALA B C 1
ATOM 2357 O O . ALA B 1 9 ? -20.297 -10.891 -12.961 1 45.84 9 ALA B O 1
ATOM 2358 N N . GLN B 1 10 ? -21.891 -10.461 -11.516 1 67.69 10 GLN B N 1
ATOM 2359 C CA . GLN B 1 10 ? -21.234 -10.742 -10.242 1 67.69 10 GLN B CA 1
ATOM 2360 C C . GLN B 1 10 ? -20.703 -12.172 -10.195 1 67.69 10 GLN B C 1
ATOM 2362 O O . GLN B 1 10 ? -21.453 -13.125 -10.406 1 67.69 10 GLN B O 1
ATOM 2367 N N . ARG B 1 11 ? -19.359 -12.344 -10.391 1 85.75 11 ARG B N 1
ATOM 2368 C CA . ARG B 1 11 ? -18.703 -13.625 -10.172 1 85.75 11 ARG B CA 1
ATOM 2369 C C . ARG B 1 11 ? -19.25 -14.32 -8.93 1 85.75 11 ARG B C 1
ATOM 2371 O O . ARG B 1 11 ? -19.438 -13.68 -7.891 1 85.75 11 ARG B O 1
ATOM 2378 N N . ARG B 1 12 ? -19.656 -15.586 -9.203 1 95.19 12 ARG B N 1
ATOM 2379 C CA . ARG B 1 12 ? -20.094 -16.344 -8.031 1 95.19 12 ARG B CA 1
ATOM 2380 C C . ARG B 1 12 ? -19.016 -16.359 -6.953 1 95.19 12 ARG B C 1
ATOM 2382 O O . ARG B 1 12 ? -17.828 -16.547 -7.25 1 95.19 12 ARG B O 1
ATOM 2389 N N . SER B 1 13 ? -19.453 -16.031 -5.734 1 97.19 13 SER B N 1
ATOM 2390 C CA . SER B 1 13 ? -18.484 -15.914 -4.656 1 97.19 13 SER B CA 1
ATOM 2391 C C . SER B 1 13 ? -19.094 -16.266 -3.307 1 97.19 13 SER B C 1
ATOM 2393 O O . SER B 1 13 ? -20.328 -16.188 -3.145 1 97.19 13 SER B O 1
ATOM 2395 N N . LEU B 1 14 ? -18.297 -16.75 -2.455 1 98 14 LEU B N 1
ATOM 2396 C CA . LEU B 1 14 ? -18.594 -16.969 -1.043 1 98 14 LEU B CA 1
ATOM 2397 C C . LEU B 1 14 ? -17.5 -16.375 -0.163 1 98 14 LEU B C 1
ATOM 2399 O O . LEU B 1 14 ? -16.312 -16.516 -0.464 1 98 14 LEU B O 1
ATOM 2403 N N . VAL B 1 15 ? -17.953 -15.719 0.938 1 98.44 15 VAL B N 1
ATOM 2404 C CA . VAL B 1 15 ? -17.016 -15.047 1.827 1 98.44 15 VAL B CA 1
ATOM 2405 C C . VAL B 1 15 ? -17.297 -15.438 3.275 1 98.44 15 VAL B C 1
ATOM 2407 O O . VAL B 1 15 ? -18.453 -15.398 3.719 1 98.44 15 VAL B O 1
ATOM 2410 N N . TYR B 1 16 ? -16.219 -15.906 3.945 1 98.56 16 TYR B N 1
ATOM 2411 C CA . TYR B 1 16 ? -16.297 -16.062 5.395 1 98.56 16 TYR B CA 1
ATOM 2412 C C . TYR B 1 16 ? -15.703 -14.852 6.105 1 98.56 16 TYR B C 1
ATOM 2414 O O . TYR B 1 16 ? -14.594 -14.414 5.793 1 98.56 16 TYR B O 1
ATOM 2422 N N . GLY B 1 17 ? -16.422 -14.289 7.07 1 97.88 17 GLY B N 1
ATOM 2423 C CA . GLY B 1 17 ? -15.984 -13.195 7.918 1 97.88 17 GLY B CA 1
ATOM 2424 C C . GLY B 1 17 ? -16.906 -12.93 9.094 1 97.88 17 GLY B C 1
ATOM 2425 O O . GLY B 1 17 ? -18.125 -13.07 8.969 1 97.88 17 GLY B O 1
ATOM 2426 N N . GLN B 1 18 ? -16.219 -12.625 10.156 1 96.38 18 GLN B N 1
ATOM 2427 C CA . GLN B 1 18 ? -16.969 -12.297 11.375 1 96.38 18 GLN B CA 1
ATOM 2428 C C . GLN B 1 18 ? -17.922 -13.43 11.75 1 96.38 18 GLN B C 1
ATOM 2430 O O . GLN B 1 18 ? -19.078 -13.188 12.086 1 96.38 18 GLN B O 1
ATOM 2435 N N . GLY B 1 19 ? -17.531 -14.547 11.508 1 96.19 19 GLY B N 1
ATOM 2436 C CA . GLY B 1 19 ? -18.188 -15.727 12.039 1 96.19 19 GLY B CA 1
ATOM 2437 C C . GLY B 1 19 ? -19.266 -16.281 11.109 1 96.19 19 GLY B C 1
ATOM 2438 O O . GLY B 1 19 ? -19.938 -17.25 11.445 1 96.19 19 GLY B O 1
ATOM 2439 N N . ASP B 1 20 ? -19.406 -15.672 9.867 1 97.5 20 ASP B N 1
ATOM 2440 C CA . ASP B 1 20 ? -20.5 -16.094 8.992 1 97.5 20 ASP B CA 1
ATOM 2441 C C . ASP B 1 20 ? -20.016 -16.203 7.539 1 97.5 20 ASP B C 1
ATOM 2443 O O . ASP B 1 20 ? -19.047 -15.547 7.148 1 97.5 20 ASP B O 1
ATOM 2447 N N . TRP B 1 21 ? -20.75 -17.109 6.793 1 98.12 21 TRP B N 1
ATOM 2448 C CA . TRP B 1 21 ? -20.578 -17.203 5.348 1 98.12 21 TRP B CA 1
ATOM 2449 C C . TRP B 1 21 ? -21.625 -16.359 4.613 1 98.12 21 TRP B C 1
ATOM 2451 O O . TRP B 1 21 ? -22.797 -16.359 4.98 1 98.12 21 TRP B O 1
ATOM 2461 N N . ARG B 1 22 ? -21.172 -15.57 3.682 1 97.88 22 ARG B N 1
ATOM 2462 C CA . ARG B 1 22 ? -22.062 -14.742 2.873 1 97.88 22 ARG B CA 1
ATOM 2463 C C . ARG B 1 22 ? -21.672 -14.797 1.4 1 97.88 22 ARG B C 1
ATOM 2465 O O . ARG B 1 22 ? -20.516 -15.047 1.071 1 97.88 22 ARG B O 1
ATOM 2472 N N . GLU B 1 23 ? -22.625 -14.531 0.506 1 97.38 23 GLU B N 1
ATOM 2473 C CA . GLU B 1 23 ? -22.344 -14.414 -0.921 1 97.38 23 GLU B CA 1
ATOM 2474 C C . GLU B 1 23 ? -21.859 -13.008 -1.272 1 97.38 23 GLU B C 1
ATOM 2476 O O . GLU B 1 23 ? -22.078 -12.062 -0.519 1 97.38 23 GLU B O 1
ATOM 2481 N N . GLY B 1 24 ? -21.219 -12.938 -2.389 1 96.62 24 GLY B N 1
ATOM 2482 C CA . GLY B 1 24 ? -20.844 -11.648 -2.939 1 96.62 24 GLY B CA 1
ATOM 2483 C C . GLY B 1 24 ? -19.703 -10.984 -2.184 1 96.62 24 GLY B C 1
ATOM 2484 O O . GLY B 1 24 ? -18.688 -11.625 -1.894 1 96.62 24 GLY B O 1
ATOM 2485 N N . ASN B 1 25 ? -19.797 -9.695 -1.999 1 97.44 25 ASN B N 1
ATOM 2486 C CA . ASN B 1 25 ? -18.828 -8.867 -1.285 1 97.44 25 ASN B CA 1
ATOM 2487 C C . ASN B 1 25 ? -19.484 -8.102 -0.14 1 97.44 25 ASN B C 1
ATOM 2489 O O . ASN B 1 25 ? -19.656 -6.887 -0.226 1 97.44 25 ASN B O 1
ATOM 2493 N N . PRO B 1 26 ? -19.719 -8.852 0.921 1 97.88 26 PRO B N 1
ATOM 2494 C CA . PRO B 1 26 ? -20.453 -8.227 2.029 1 97.88 26 PRO B CA 1
ATOM 2495 C C . PRO B 1 26 ? -19.672 -7.07 2.666 1 97.88 26 PRO B C 1
ATOM 2497 O O . PRO B 1 26 ? -18.453 -7.141 2.797 1 97.88 26 PRO B O 1
ATOM 2500 N N . ALA B 1 27 ? -20.391 -6.066 3.121 1 97.69 27 ALA B N 1
ATOM 2501 C CA . ALA B 1 27 ? -19.797 -4.949 3.842 1 97.69 27 ALA B CA 1
ATOM 2502 C C . ALA B 1 27 ? -19.359 -5.371 5.242 1 97.69 27 ALA B C 1
ATOM 2504 O O . ALA B 1 27 ? -20.203 -5.621 6.109 1 97.69 27 ALA B O 1
ATOM 2505 N N . LEU B 1 28 ? -18.047 -5.438 5.461 1 98 28 LEU B N 1
ATOM 2506 C CA . LEU B 1 28 ? -17.5 -5.898 6.734 1 98 28 LEU B CA 1
ATOM 2507 C C . LEU B 1 28 ? -16.516 -4.879 7.305 1 98 28 LEU B C 1
ATOM 2509 O O . LEU B 1 28 ? -16.188 -4.934 8.492 1 98 28 LEU B O 1
ATOM 2513 N N . ILE B 1 29 ? -16.062 -3.982 6.504 1 98.19 29 ILE B N 1
ATOM 2514 C CA . ILE B 1 29 ? -14.953 -3.096 6.82 1 98.19 29 ILE B CA 1
ATOM 2515 C C . ILE B 1 29 ? -15.414 -1.642 6.746 1 98.19 29 ILE B C 1
ATOM 2517 O O . ILE B 1 29 ? -16.188 -1.273 5.863 1 98.19 29 ILE B O 1
ATOM 2521 N N . GLY B 1 30 ? -14.945 -0.837 7.68 1 98 30 GLY B N 1
ATOM 2522 C CA . GLY B 1 30 ? -15.242 0.587 7.641 1 98 30 GLY B CA 1
ATOM 2523 C C . GLY B 1 30 ? -14.086 1.417 7.109 1 98 30 GLY B C 1
ATOM 2524 O O . GLY B 1 30 ? -12.969 0.919 6.977 1 98 30 GLY B O 1
ATOM 2525 N N . PRO B 1 31 ? -14.359 2.621 6.812 1 97.19 31 PRO B N 1
ATOM 2526 C CA . PRO B 1 31 ? -13.32 3.482 6.246 1 97.19 31 PRO B CA 1
ATOM 2527 C C . PRO B 1 31 ? -12.18 3.748 7.223 1 97.19 31 PRO B C 1
ATOM 2529 O O . PRO B 1 31 ? -11.047 4.004 6.805 1 97.19 31 PRO B O 1
ATOM 2532 N N . ALA B 1 32 ? -12.438 3.664 8.508 1 96.88 32 ALA B N 1
ATOM 2533 C CA . ALA B 1 32 ? -11.414 3.943 9.516 1 96.88 32 ALA B CA 1
ATOM 2534 C C . ALA B 1 32 ? -10.625 2.682 9.859 1 96.88 32 ALA B C 1
ATOM 2536 O O . ALA B 1 32 ? -9.68 2.73 10.648 1 96.88 32 ALA B O 1
ATOM 2537 N N . THR B 1 33 ? -11.047 1.536 9.297 1 98.12 33 THR B N 1
ATOM 2538 C CA . THR B 1 33 ? -10.289 0.306 9.516 1 98.12 33 THR B CA 1
ATOM 2539 C C . THR B 1 33 ? -8.852 0.462 9.039 1 98.12 33 THR B C 1
ATOM 2541 O O . THR B 1 33 ? -8.609 0.942 7.926 1 98.12 33 THR B O 1
ATOM 2544 N N . HIS B 1 34 ? -7.953 0.074 9.883 1 98.44 34 HIS B N 1
ATOM 2545 C CA . HIS B 1 34 ? -6.535 0.286 9.609 1 98.44 34 HIS B CA 1
ATOM 2546 C C . HIS B 1 34 ? -6.125 -0.379 8.297 1 98.44 34 HIS B C 1
ATOM 2548 O O . HIS B 1 34 ? -5.332 0.177 7.535 1 98.44 34 HIS B O 1
ATOM 2554 N N . GLY B 1 35 ? -6.656 -1.477 7.992 1 98.56 35 GLY B N 1
ATOM 2555 C CA . GLY B 1 35 ? -6.352 -2.24 6.793 1 98.56 35 GLY B CA 1
ATOM 2556 C C . GLY B 1 35 ? -6.703 -1.507 5.512 1 98.56 35 GLY B C 1
ATOM 2557 O O . GLY B 1 35 ? -6.113 -1.761 4.461 1 98.56 35 GLY B O 1
ATOM 2558 N N . LEU B 1 36 ? -7.695 -0.626 5.605 1 98 36 LEU B N 1
ATOM 2559 C CA . LEU B 1 36 ? -8.07 0.164 4.438 1 98 36 LEU B CA 1
ATOM 2560 C C . LEU B 1 36 ? -7.289 1.475 4.398 1 98 36 LEU B C 1
ATOM 2562 O O . LEU B 1 36 ? -6.57 1.744 3.434 1 98 36 LEU B O 1
ATOM 2566 N N . TRP B 1 37 ? -7.328 2.166 5.473 1 94.56 37 TRP B N 1
ATOM 2567 C CA . TRP B 1 37 ? -6.828 3.535 5.527 1 94.56 37 TRP B CA 1
ATOM 2568 C C . TRP B 1 37 ? -5.301 3.559 5.516 1 94.56 37 TRP B C 1
ATOM 2570 O O . TRP B 1 37 ? -4.691 4.441 4.906 1 94.56 37 TRP B O 1
ATOM 2580 N N . MET B 1 38 ? -4.727 2.512 6.137 1 97.5 38 MET B N 1
ATOM 2581 C CA . MET B 1 38 ? -3.27 2.508 6.246 1 97.5 38 MET B CA 1
ATOM 2582 C C . MET B 1 38 ? -2.688 1.202 5.719 1 97.5 38 MET B C 1
ATOM 2584 O O . MET B 1 38 ? -1.536 0.868 6.008 1 97.5 38 MET B O 1
ATOM 2588 N N . ALA B 1 39 ? -3.473 0.416 5.094 1 98.62 39 ALA B N 1
ATOM 2589 C CA . ALA B 1 39 ? -3.127 -0.693 4.211 1 98.62 39 ALA B CA 1
ATOM 2590 C C . ALA B 1 39 ? -2.377 -1.786 4.965 1 98.62 39 ALA B C 1
ATOM 2592 O O . ALA B 1 39 ? -1.422 -2.367 4.445 1 98.62 39 ALA B O 1
ATOM 2593 N N . SER B 1 40 ? -2.756 -2.018 6.215 1 98.69 40 SER B N 1
ATOM 2594 C CA . SER B 1 40 ? -2.244 -3.199 6.898 1 98.69 40 SER B CA 1
ATOM 2595 C C . SER B 1 40 ? -3.039 -4.445 6.52 1 98.69 40 SER B C 1
ATOM 2597 O O . SER B 1 40 ? -3.617 -5.105 7.387 1 98.69 40 SER B O 1
ATOM 2599 N N . THR B 1 41 ? -3.066 -4.742 5.266 1 98.88 41 THR B N 1
ATOM 2600 C CA . THR B 1 41 ? -3.793 -5.883 4.715 1 98.88 41 THR B CA 1
ATOM 2601 C C . THR B 1 41 ? -2.85 -6.801 3.943 1 98.88 41 THR B C 1
ATOM 2603 O O . THR B 1 41 ? -2.041 -6.34 3.137 1 98.88 41 THR B O 1
ATOM 2606 N N . VAL B 1 42 ? -2.936 -8.062 4.293 1 98.88 42 VAL B N 1
ATOM 2607 C CA . VAL B 1 42 ? -2.23 -9.102 3.547 1 98.88 42 VAL B CA 1
ATOM 2608 C C . VAL B 1 42 ? -3.232 -10.117 3 1 98.88 42 VAL B C 1
ATOM 2610 O O . VAL B 1 42 ? -4.352 -10.227 3.506 1 98.88 42 VAL B O 1
ATOM 2613 N N . PHE B 1 43 ? -2.828 -10.75 1.927 1 98.75 43 PHE B N 1
ATOM 2614 C CA . PHE B 1 43 ? -3.639 -11.812 1.339 1 98.75 43 PHE B CA 1
ATOM 2615 C C . PHE B 1 43 ? -2.756 -12.906 0.749 1 98.75 43 PHE B C 1
ATOM 2617 O O . PHE B 1 43 ? -1.539 -12.734 0.637 1 98.75 43 PHE B O 1
ATOM 2624 N N . ASP B 1 44 ? -3.311 -13.977 0.479 1 98.5 44 ASP B N 1
ATOM 2625 C CA . ASP B 1 44 ? -2.701 -15.031 -0.331 1 98.5 44 ASP B CA 1
ATOM 2626 C C . ASP B 1 44 ? -3.705 -15.609 -1.326 1 98.5 44 ASP B C 1
ATOM 2628 O O . ASP B 1 44 ? -4.844 -15.141 -1.406 1 98.5 44 ASP B O 1
ATOM 2632 N N . GLY B 1 45 ? -3.266 -16.422 -2.172 1 97.69 45 GLY B N 1
ATOM 2633 C CA . GLY B 1 45 ? -4.094 -17.031 -3.199 1 97.69 45 GLY B CA 1
ATOM 2634 C C . GLY B 1 45 ? -3.771 -18.5 -3.432 1 97.69 45 GLY B C 1
ATOM 2635 O O . GLY B 1 45 ? -2.604 -18.875 -3.572 1 97.69 45 GLY B O 1
ATOM 2636 N N . ALA B 1 46 ? -4.77 -19.25 -3.406 1 98.12 46 ALA B N 1
ATOM 2637 C CA . ALA B 1 46 ? -4.688 -20.656 -3.785 1 98.12 46 ALA B CA 1
ATOM 2638 C C . ALA B 1 46 ? -5.75 -21 -4.824 1 98.12 46 ALA B C 1
ATOM 2640 O O . ALA B 1 46 ? -6.613 -20.172 -5.141 1 98.12 46 ALA B O 1
ATOM 2641 N N . ARG B 1 47 ? -5.574 -22.234 -5.41 1 97.69 47 ARG B N 1
ATOM 2642 C CA . ARG B 1 47 ? -6.527 -22.688 -6.418 1 97.69 47 ARG B CA 1
ATOM 2643 C C . ARG B 1 47 ? -7.168 -24.016 -6.008 1 97.69 47 ARG B C 1
ATOM 2645 O O . ARG B 1 47 ? -6.523 -24.844 -5.371 1 97.69 47 ARG B O 1
ATOM 2652 N N . TYR B 1 48 ? -8.406 -24.125 -6.359 1 97.44 48 TYR B N 1
ATOM 2653 C CA . TYR B 1 48 ? -9.086 -25.406 -6.43 1 97.44 48 TYR B CA 1
ATOM 2654 C C . TYR B 1 48 ? -9.523 -25.719 -7.855 1 97.44 48 TYR B C 1
ATOM 2656 O O . TYR B 1 48 ? -10.297 -24.969 -8.453 1 97.44 48 TYR B O 1
ATOM 2664 N N . PHE B 1 49 ? -9.008 -26.812 -8.406 1 96.44 49 PHE B N 1
ATOM 2665 C CA . PHE B 1 49 ? -9.312 -27.234 -9.773 1 96.44 49 PHE B CA 1
ATOM 2666 C C . PHE B 1 49 ? -9.172 -28.734 -9.922 1 96.44 49 PHE B C 1
ATOM 2668 O O . PHE B 1 49 ? -8.336 -29.359 -9.273 1 96.44 49 PHE B O 1
ATOM 2675 N N . GLU B 1 50 ? -10 -29.297 -10.703 1 94.44 50 GLU B N 1
ATOM 2676 C CA . GLU B 1 50 ? -10 -30.734 -10.961 1 94.44 50 GLU B CA 1
ATOM 2677 C C . GLU B 1 50 ? -10.039 -31.531 -9.664 1 94.44 50 GLU B C 1
ATOM 2679 O O . GLU B 1 50 ? -9.375 -32.562 -9.547 1 94.44 50 GLU B O 1
ATOM 2684 N N . GLY B 1 51 ? -10.586 -30.969 -8.672 1 93.69 51 GLY B N 1
ATOM 2685 C CA . GLY B 1 51 ? -10.828 -31.672 -7.422 1 93.69 51 GLY B CA 1
ATOM 2686 C C . GLY B 1 51 ? -9.672 -31.562 -6.449 1 93.69 51 GLY B C 1
ATOM 2687 O O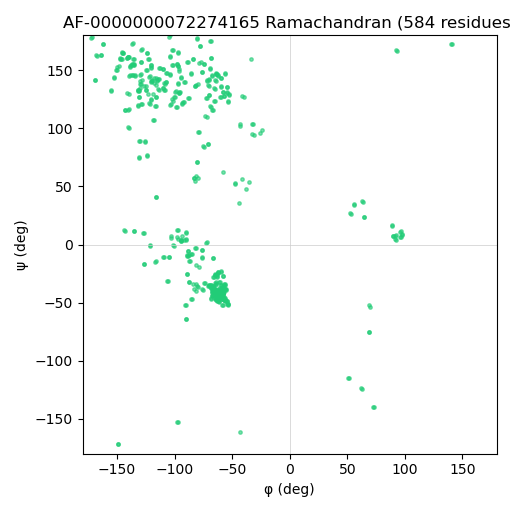 . GLY B 1 51 ? -9.688 -32.188 -5.387 1 93.69 51 GLY B O 1
ATOM 2688 N N . VAL B 1 52 ? -8.719 -30.75 -6.797 1 96 52 VAL B N 1
ATOM 2689 C CA . VAL B 1 52 ? -7.543 -30.688 -5.93 1 96 52 VAL B CA 1
ATOM 2690 C C . VAL B 1 52 ? -7.234 -29.234 -5.598 1 96 52 VAL B C 1
ATOM 2692 O O . VAL B 1 52 ? -7.645 -28.312 -6.32 1 96 52 VAL B O 1
ATOM 2695 N N . ALA B 1 53 ? -6.543 -29 -4.52 1 97.12 53 ALA B N 1
ATOM 2696 C CA . ALA B 1 53 ? -6.035 -27.703 -4.09 1 97.12 53 ALA B CA 1
ATOM 2697 C C . ALA B 1 53 ? -4.559 -27.781 -3.709 1 97.12 53 ALA B C 1
ATOM 2699 O O . ALA B 1 53 ? -4.211 -27.719 -2.529 1 97.12 53 ALA B O 1
ATOM 2700 N N . PRO B 1 54 ? -3.699 -27.875 -4.727 1 96.94 54 PRO B N 1
ATOM 2701 C CA . PRO B 1 54 ? -2.277 -28.078 -4.441 1 96.94 54 PRO B CA 1
ATOM 2702 C C . PRO B 1 54 ? -1.673 -26.953 -3.6 1 96.94 54 PRO B C 1
ATOM 2704 O O . PRO B 1 54 ? -1.974 -25.781 -3.824 1 96.94 54 PRO B O 1
ATOM 2707 N N . ASP B 1 55 ? -0.847 -27.312 -2.562 1 97.44 55 ASP B N 1
ATOM 2708 C CA . ASP B 1 55 ? -0.053 -26.422 -1.722 1 97.44 55 ASP B CA 1
ATOM 2709 C C . ASP B 1 55 ? -0.951 -25.5 -0.901 1 97.44 55 ASP B C 1
ATOM 2711 O O . ASP B 1 55 ? -0.522 -24.42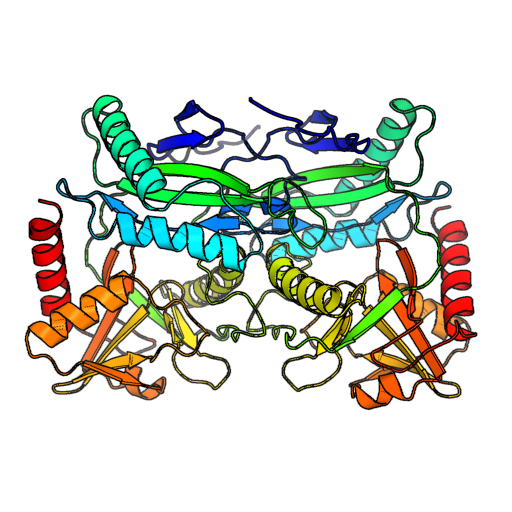2 -0.481 1 97.44 55 ASP B O 1
ATOM 2715 N N . LEU B 1 56 ? -2.182 -25.922 -0.678 1 98.12 56 LEU B N 1
ATOM 2716 C CA . LEU B 1 56 ? -3.131 -25.078 0.055 1 98.12 56 LEU B CA 1
ATOM 2717 C C . LEU B 1 56 ? -2.574 -24.703 1.422 1 98.12 56 LEU B C 1
ATOM 2719 O O . LEU B 1 56 ? -2.623 -23.531 1.81 1 98.12 56 LEU B O 1
ATOM 2723 N N . LEU B 1 57 ? -2.061 -25.641 2.135 1 98.06 57 LEU B N 1
ATOM 2724 C CA . LEU B 1 57 ? -1.538 -25.359 3.469 1 98.06 57 LEU B CA 1
ATOM 2725 C C . LEU B 1 57 ? -0.41 -24.344 3.406 1 98.06 57 LEU B C 1
ATOM 2727 O O . LEU B 1 57 ? -0.353 -23.422 4.23 1 98.06 57 LEU B O 1
ATOM 2731 N N . ALA B 1 58 ? 0.514 -24.484 2.471 1 98.31 58 ALA B N 1
ATOM 2732 C CA . ALA B 1 58 ? 1.632 -23.547 2.328 1 98.31 58 ALA B CA 1
ATOM 2733 C C . ALA B 1 58 ? 1.136 -22.125 2.102 1 98.31 58 ALA B C 1
ATOM 2735 O O . ALA B 1 58 ? 1.686 -21.172 2.662 1 98.31 58 ALA B O 1
ATOM 2736 N N . HIS B 1 59 ? 0.115 -22 1.29 1 98.56 59 HIS B N 1
ATOM 2737 C CA . HIS B 1 59 ? -0.469 -20.688 1.044 1 98.56 59 HIS B CA 1
ATOM 2738 C C . HIS B 1 59 ? -1.088 -20.109 2.312 1 98.56 59 HIS B C 1
ATOM 2740 O O . HIS B 1 59 ? -0.945 -18.922 2.594 1 98.56 59 HIS B O 1
ATOM 2746 N N . CYS B 1 60 ? -1.741 -20.938 3.053 1 98.75 60 CYS B N 1
ATOM 2747 C CA . CYS B 1 60 ? -2.381 -20.516 4.297 1 98.75 60 CYS B CA 1
ATOM 2748 C C . CYS B 1 60 ? -1.341 -20.141 5.344 1 98.75 60 CYS B C 1
ATOM 2750 O O . CYS B 1 60 ? -1.54 -19.188 6.105 1 98.75 60 CYS B O 1
ATOM 2752 N N . GLU B 1 61 ? -0.264 -20.844 5.391 1 98.75 61 GLU B N 1
ATOM 2753 C CA . GLU B 1 61 ? 0.824 -20.5 6.301 1 98.75 61 GLU B CA 1
ATOM 2754 C C . GLU B 1 61 ? 1.479 -19.188 5.914 1 98.75 61 GLU B C 1
ATOM 2756 O O . GLU B 1 61 ? 1.864 -18.406 6.781 1 98.75 61 GLU B O 1
ATOM 2761 N N . ARG B 1 62 ? 1.556 -18.969 4.664 1 98.69 62 ARG B N 1
ATOM 2762 C CA . ARG B 1 62 ? 2.232 -17.766 4.211 1 98.69 62 ARG B CA 1
ATOM 2763 C C . ARG B 1 62 ? 1.413 -16.516 4.547 1 98.69 62 ARG B C 1
ATOM 2765 O O . ARG B 1 62 ? 1.974 -15.453 4.832 1 98.69 62 ARG B O 1
ATOM 2772 N N . VAL B 1 63 ? 0.087 -16.625 4.492 1 98.81 63 VAL B N 1
ATOM 2773 C CA . VAL B 1 63 ? -0.696 -15.438 4.82 1 98.81 63 VAL B CA 1
ATOM 2774 C C . VAL B 1 63 ? -0.463 -15.047 6.277 1 98.81 63 VAL B C 1
ATOM 2776 O O . VAL B 1 63 ? -0.433 -13.859 6.613 1 98.81 63 VAL B O 1
ATOM 2779 N N . ILE B 1 64 ? -0.26 -16.016 7.109 1 98.75 64 ILE B N 1
ATOM 2780 C CA . ILE B 1 64 ? 0.032 -15.773 8.516 1 98.75 64 ILE B CA 1
ATOM 2781 C C . ILE B 1 64 ? 1.411 -15.133 8.648 1 98.75 64 ILE B C 1
ATOM 2783 O O . ILE B 1 64 ? 1.577 -14.156 9.383 1 98.75 64 ILE B O 1
ATOM 2787 N N . HIS B 1 65 ? 2.324 -15.688 7.969 1 98.56 65 HIS B N 1
ATOM 2788 C CA . HIS B 1 65 ? 3.668 -15.125 7.977 1 98.56 65 HIS B CA 1
ATOM 2789 C C . HIS B 1 65 ? 3.66 -13.672 7.504 1 98.56 65 HIS B C 1
ATOM 2791 O O . HIS B 1 65 ? 4.289 -12.812 8.117 1 98.56 65 HIS B O 1
ATOM 2797 N N . SER B 1 66 ? 2.955 -13.438 6.406 1 98.81 66 SER B N 1
ATOM 2798 C CA . SER B 1 66 ? 2.828 -12.086 5.875 1 98.81 66 SER B CA 1
ATOM 2799 C C . SER B 1 66 ? 2.215 -11.141 6.906 1 98.81 66 SER B C 1
ATOM 2801 O O . SER B 1 66 ? 2.66 -10.008 7.055 1 98.81 66 SER B O 1
ATOM 2803 N N . ALA B 1 67 ? 1.205 -11.586 7.617 1 98.81 67 ALA B N 1
ATOM 2804 C CA . ALA B 1 67 ? 0.544 -10.773 8.633 1 98.81 67 ALA B CA 1
ATOM 2805 C C . ALA B 1 67 ? 1.52 -10.375 9.734 1 98.81 67 ALA B C 1
ATOM 2807 O O . ALA B 1 67 ? 1.537 -9.219 10.172 1 98.81 67 ALA B O 1
ATOM 2808 N N . ARG B 1 68 ? 2.303 -11.273 10.148 1 98.56 68 ARG B N 1
ATOM 2809 C CA . ARG B 1 68 ? 3.27 -11 11.203 1 98.56 68 ARG B CA 1
ATOM 2810 C C . ARG B 1 68 ? 4.32 -10 10.742 1 98.56 68 ARG B C 1
ATOM 2812 O O . ARG B 1 68 ? 4.734 -9.125 11.5 1 98.56 68 ARG B O 1
ATOM 2819 N N . LEU B 1 69 ? 4.734 -10.117 9.5 1 98.06 69 LEU B N 1
ATOM 2820 C CA . LEU B 1 69 ? 5.684 -9.164 8.93 1 98.06 69 LEU B CA 1
ATOM 2821 C C . LEU B 1 69 ? 5.09 -7.762 8.906 1 98.06 69 LEU B C 1
ATOM 2823 O O . LEU B 1 69 ? 5.824 -6.773 8.969 1 98.06 69 LEU B O 1
ATOM 2827 N N . MET B 1 70 ? 3.756 -7.699 8.914 1 98.19 70 MET B N 1
ATOM 2828 C CA . MET B 1 70 ? 3.059 -6.418 8.836 1 98.19 70 MET B CA 1
ATOM 2829 C C . MET B 1 70 ? 2.715 -5.902 10.234 1 98.19 70 MET B C 1
ATOM 2831 O O . MET B 1 70 ? 2.002 -4.91 10.375 1 98.19 70 MET B O 1
ATOM 2835 N N . GLY B 1 71 ? 3.129 -6.609 11.258 1 97.62 71 GLY B N 1
ATOM 2836 C CA . GLY B 1 71 ? 2.914 -6.172 12.633 1 97.62 71 GLY B CA 1
ATOM 2837 C C . GLY B 1 71 ? 1.593 -6.641 13.203 1 97.62 71 GLY B C 1
ATOM 2838 O O . GLY B 1 71 ? 1.118 -6.098 14.203 1 97.62 71 GLY B O 1
ATOM 2839 N N . LEU B 1 72 ? 0.962 -7.602 12.609 1 98.69 72 LEU B N 1
ATOM 2840 C CA . LEU B 1 72 ? -0.284 -8.188 13.102 1 98.69 72 LEU B CA 1
ATOM 2841 C C . LEU B 1 72 ? -0.027 -9.523 13.781 1 98.69 72 LEU B C 1
ATOM 2843 O O . LEU B 1 72 ? 0.977 -10.188 13.5 1 98.69 72 LEU B O 1
ATOM 2847 N N . GLU B 1 73 ? -0.889 -9.828 14.641 1 98.12 73 GLU B N 1
ATOM 2848 C CA . GLU B 1 73 ? -0.833 -11.125 15.312 1 98.12 73 GLU B CA 1
ATOM 2849 C C . GLU B 1 73 ? -2.15 -11.875 15.164 1 98.12 73 GLU B C 1
ATOM 2851 O O . GLU B 1 73 ? -3.031 -11.773 16.031 1 98.12 73 GLU B O 1
ATOM 2856 N N . PRO B 1 74 ? -2.213 -12.617 14.117 1 96.5 74 PRO B N 1
ATOM 2857 C CA . PRO B 1 74 ? -3.445 -13.391 13.938 1 96.5 74 PRO B CA 1
ATOM 2858 C C . PRO B 1 74 ? -3.586 -14.516 14.961 1 96.5 74 PRO B C 1
ATOM 2860 O O . PRO B 1 74 ? -2.582 -15.086 15.398 1 96.5 74 PRO B O 1
ATOM 2863 N N . CYS B 1 75 ? -4.828 -14.859 15.281 1 92.5 75 CYS B N 1
ATOM 2864 C CA . CYS B 1 75 ? -5.086 -15.914 16.25 1 92.5 75 CYS B CA 1
ATOM 2865 C C . CYS B 1 75 ? -5.352 -17.25 15.57 1 92.5 75 CYS B C 1
ATOM 2867 O O . CYS B 1 75 ? -5.84 -18.188 16.188 1 92.5 75 CYS B O 1
ATOM 2869 N N . LEU B 1 76 ? -5.094 -17.359 14.328 1 97.44 76 LEU B N 1
ATOM 2870 C CA . LEU B 1 76 ? -5.289 -18.578 13.547 1 97.44 76 LEU B CA 1
ATOM 2871 C C . LEU B 1 76 ? -3.953 -19.156 13.086 1 97.44 76 LEU B C 1
ATOM 2873 O O . LEU B 1 76 ? -2.986 -18.406 12.906 1 97.44 76 LEU B O 1
ATOM 2877 N N . THR B 1 77 ? -3.969 -20.438 12.914 1 98.06 77 THR B N 1
ATOM 2878 C CA . THR B 1 77 ? -2.834 -21.109 12.281 1 98.06 77 THR B CA 1
ATOM 2879 C C . THR B 1 77 ? -3.094 -21.328 10.797 1 98.06 77 THR B C 1
ATOM 2881 O O . THR B 1 77 ? -4.23 -21.219 10.336 1 98.06 77 THR B O 1
ATOM 2884 N N . GLY B 1 78 ? -2 -21.641 10.109 1 98.38 78 GLY B N 1
ATOM 2885 C CA . GLY B 1 78 ? -2.16 -22.016 8.711 1 98.38 78 GLY B CA 1
ATOM 2886 C C . GLY B 1 78 ? -3.09 -23.188 8.516 1 98.38 78 GLY B C 1
ATOM 2887 O O . GLY B 1 78 ? -3.904 -23.203 7.586 1 98.38 78 GLY B O 1
ATOM 2888 N N . ALA B 1 79 ? -2.998 -24.141 9.352 1 98.5 79 ALA B N 1
ATOM 2889 C CA . ALA B 1 79 ? -3.834 -25.344 9.281 1 98.5 79 ALA B CA 1
ATOM 2890 C C . ALA B 1 79 ? -5.305 -25 9.477 1 98.5 79 ALA B C 1
ATOM 2892 O O . ALA B 1 79 ? -6.176 -25.531 8.789 1 98.5 79 ALA B O 1
ATOM 2893 N N . GLU B 1 80 ? -5.582 -24.109 10.445 1 98.56 80 GLU B N 1
ATOM 2894 C CA . GLU B 1 80 ? -6.957 -23.672 10.672 1 98.56 80 GLU B CA 1
ATOM 2895 C C . GLU B 1 80 ? -7.52 -22.953 9.453 1 98.56 80 GLU B C 1
ATOM 2897 O O . GLU B 1 80 ? -8.672 -23.156 9.078 1 98.56 80 GLU B O 1
ATOM 2902 N N . ILE B 1 81 ? -6.719 -22.141 8.852 1 98.75 81 ILE B N 1
ATOM 2903 C CA . ILE B 1 81 ? -7.16 -21.438 7.656 1 98.75 81 ILE B CA 1
ATOM 2904 C C . ILE B 1 81 ? -7.414 -22.438 6.531 1 98.75 81 ILE B C 1
ATOM 2906 O O . ILE B 1 81 ? -8.391 -22.297 5.781 1 98.75 81 ILE B O 1
ATOM 2910 N N . ALA B 1 82 ? -6.566 -23.422 6.41 1 98.69 82 ALA B N 1
ATOM 2911 C CA . ALA B 1 82 ? -6.77 -24.453 5.406 1 98.69 82 ALA B CA 1
ATOM 2912 C C . ALA B 1 82 ? -8.086 -25.203 5.645 1 98.69 82 ALA B C 1
ATOM 2914 O O . ALA B 1 82 ? -8.789 -25.547 4.691 1 98.69 82 ALA B O 1
ATOM 2915 N N . ASP B 1 83 ? -8.391 -25.422 6.883 1 98.31 83 ASP B N 1
ATOM 2916 C CA . ASP B 1 83 ? -9.664 -26.062 7.211 1 98.31 83 ASP B CA 1
ATOM 2917 C C . ASP B 1 83 ? -10.844 -25.203 6.75 1 98.31 83 ASP B C 1
ATOM 2919 O O . ASP B 1 83 ? -11.805 -25.703 6.184 1 98.31 83 ASP B O 1
ATOM 2923 N N . PHE B 1 84 ? -10.758 -23.891 7.02 1 98.31 84 PHE B N 1
ATOM 2924 C CA . PHE B 1 84 ? -11.789 -22.969 6.547 1 98.31 84 PHE B CA 1
ATOM 2925 C C . PHE B 1 84 ? -11.898 -23.016 5.027 1 98.31 84 PHE B C 1
ATOM 2927 O O . PHE B 1 84 ? -12.992 -22.938 4.477 1 98.31 84 PHE B O 1
ATOM 2934 N N . ALA B 1 85 ? -10.773 -23.141 4.363 1 98.75 85 ALA B N 1
ATOM 2935 C CA . ALA B 1 85 ? -10.766 -23.203 2.902 1 98.75 85 ALA B CA 1
ATOM 2936 C C . ALA B 1 85 ? -11.484 -24.453 2.396 1 98.75 85 ALA B C 1
ATOM 2938 O O . ALA B 1 85 ? -12.312 -24.359 1.486 1 98.75 85 ALA B O 1
ATOM 2939 N N . TRP B 1 86 ? -11.195 -25.547 2.951 1 98.25 86 TRP B N 1
ATOM 2940 C CA . TRP B 1 86 ? -11.859 -26.781 2.555 1 98.25 86 TRP B CA 1
ATOM 2941 C C . TRP B 1 86 ? -13.352 -26.719 2.844 1 98.25 86 TRP B C 1
ATOM 2943 O O . TRP B 1 86 ? -14.164 -27.188 2.043 1 98.25 86 TRP B O 1
ATOM 2953 N N . GLU B 1 87 ? -13.695 -26.203 4.008 1 98.44 87 GLU B N 1
ATOM 2954 C CA . GLU B 1 87 ? -15.102 -25.969 4.305 1 98.44 87 GLU B CA 1
ATOM 2955 C C . GLU B 1 87 ? -15.758 -25.078 3.246 1 98.44 87 GLU B C 1
ATOM 2957 O O . GLU B 1 87 ? -16.859 -25.375 2.783 1 98.44 87 GLU B O 1
ATOM 2962 N N . GLY B 1 88 ? -15.055 -24.031 2.928 1 98.5 88 GLY B N 1
ATOM 2963 C CA . GLY B 1 88 ? -15.555 -23.141 1.899 1 98.5 88 GLY B CA 1
ATOM 2964 C C . GLY B 1 88 ? -15.734 -23.812 0.553 1 98.5 88 GLY B C 1
ATOM 2965 O O . GLY B 1 88 ? -16.734 -23.594 -0.135 1 98.5 88 GLY B O 1
ATOM 2966 N N . ILE B 1 89 ? -14.805 -24.594 0.155 1 98.06 89 ILE B N 1
ATOM 2967 C CA . ILE B 1 89 ? -14.883 -25.344 -1.097 1 98.06 89 ILE B CA 1
ATOM 2968 C C . ILE B 1 89 ? -16.125 -26.234 -1.089 1 98.06 89 ILE B C 1
ATOM 2970 O O . ILE B 1 89 ? -16.906 -26.234 -2.049 1 98.06 89 ILE B O 1
ATOM 2974 N N . SER B 1 90 ? -16.312 -26.922 -0.007 1 97.56 90 SER B N 1
ATOM 2975 C CA . SER B 1 90 ? -17.469 -27.797 0.124 1 97.56 90 SER B CA 1
ATOM 2976 C C . SER B 1 90 ? -18.766 -26.984 0.048 1 97.56 90 SER B C 1
ATOM 2978 O O . SER B 1 90 ? -19.688 -27.344 -0.689 1 97.56 90 SER B O 1
ATOM 2980 N N . ARG B 1 91 ? -18.844 -25.891 0.755 1 97.81 91 ARG B N 1
ATOM 2981 C CA . ARG B 1 91 ? -20.016 -25.031 0.761 1 97.81 91 ARG B CA 1
ATOM 2982 C C . ARG B 1 91 ? -20.297 -24.469 -0.628 1 97.81 91 ARG B C 1
ATOM 2984 O O . ARG B 1 91 ? -21.453 -24.344 -1.039 1 97.81 91 ARG B O 1
ATOM 2991 N N . PHE B 1 92 ? -19.25 -24.109 -1.259 1 97.94 92 PHE B N 1
ATOM 2992 C CA . PHE B 1 92 ? -19.375 -23.547 -2.6 1 97.94 92 PHE B CA 1
ATOM 2993 C C . PHE B 1 92 ? -19.984 -24.562 -3.555 1 97.94 92 PHE B C 1
ATOM 2995 O O . PHE B 1 92 ? -20.906 -24.234 -4.312 1 97.94 92 PHE B O 1
ATOM 3002 N N . LYS B 1 93 ? -19.547 -25.75 -3.502 1 95.75 93 LYS B N 1
ATOM 3003 C CA . LYS B 1 93 ? -20.031 -26.812 -4.375 1 95.75 93 LYS B CA 1
ATOM 3004 C C . LYS B 1 93 ? -21.469 -27.188 -4.051 1 95.75 93 LYS B C 1
ATOM 3006 O O . LYS B 1 93 ? -22.25 -27.531 -4.949 1 95.75 93 LYS B O 1
ATOM 3011 N N . ASP B 1 94 ? -21.797 -27.125 -2.832 1 95.88 94 ASP B N 1
ATOM 3012 C CA . ASP B 1 94 ? -23.172 -27.406 -2.414 1 95.88 94 ASP B CA 1
ATOM 3013 C C . ASP B 1 94 ? -24.125 -26.281 -2.852 1 95.88 94 ASP B C 1
ATOM 3015 O O . ASP B 1 94 ? -25.266 -26.547 -3.199 1 95.88 94 ASP B O 1
ATOM 3019 N N . HIS B 1 95 ? -23.594 -25.109 -2.803 1 95.06 95 HIS B N 1
ATOM 3020 C CA . HIS B 1 95 ? -24.406 -23.922 -3.062 1 95.06 95 HIS B CA 1
ATOM 3021 C C . HIS B 1 95 ? -24.609 -23.703 -4.559 1 95.06 95 HIS B C 1
ATOM 3023 O O . HIS B 1 95 ? -25.672 -23.281 -4.996 1 95.06 95 HIS B O 1
ATOM 3029 N N . TYR B 1 96 ? -23.547 -24.031 -5.254 1 93.75 96 TYR B N 1
ATOM 3030 C CA . TYR B 1 96 ? -23.594 -23.859 -6.703 1 93.75 96 TYR B CA 1
ATOM 3031 C C . TYR B 1 96 ? -23.422 -25.203 -7.41 1 93.75 96 TYR B C 1
ATOM 3033 O O . TYR B 1 96 ? -22.312 -25.75 -7.457 1 93.75 96 TYR B O 1
ATOM 3041 N N . GLU B 1 97 ? -24.391 -25.781 -7.984 1 87.19 97 GLU B N 1
ATOM 3042 C CA . GLU B 1 97 ? -24.406 -27.125 -8.57 1 87.19 97 GLU B CA 1
ATOM 3043 C C . GLU B 1 97 ? -23.328 -27.281 -9.625 1 87.19 97 GLU B C 1
ATOM 3045 O O . GLU 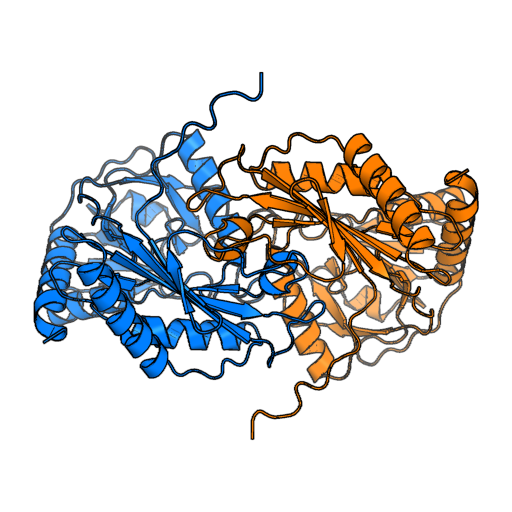B 1 97 ? -22.688 -28.328 -9.727 1 87.19 97 GLU B O 1
ATOM 3050 N N . ASP B 1 98 ? -22.969 -26.312 -10.375 1 89.19 98 ASP B N 1
ATOM 3051 C CA . ASP B 1 98 ? -22 -26.422 -11.461 1 89.19 98 ASP B CA 1
ATOM 3052 C C . ASP B 1 98 ? -20.766 -25.562 -11.18 1 89.19 98 ASP B C 1
ATOM 3054 O O . ASP B 1 98 ? -20.156 -25.016 -12.109 1 89.19 98 ASP B O 1
ATOM 3058 N N . ALA B 1 99 ? -20.453 -25.672 -9.938 1 86.56 99 ALA B N 1
ATOM 3059 C CA . ALA B 1 99 ? -19.312 -24.844 -9.562 1 86.56 99 ALA B CA 1
ATOM 3060 C C . ALA B 1 99 ? -18.047 -25.312 -10.266 1 86.56 99 ALA B C 1
ATOM 3062 O O . ALA B 1 99 ? -17.75 -26.5 -10.305 1 86.56 99 ALA B O 1
ATOM 3063 N N . GLY B 1 100 ? -17.266 -24.391 -10.812 1 92.19 100 GLY B N 1
ATOM 3064 C CA . GLY B 1 100 ? -16.016 -24.656 -11.484 1 92.19 100 GLY B CA 1
ATOM 3065 C C . GLY B 1 100 ? -14.797 -24.438 -10.594 1 92.19 100 GLY B C 1
ATOM 3066 O O . GLY B 1 100 ? -14.852 -24.719 -9.391 1 92.19 100 GLY B O 1
ATOM 3067 N N . ASP B 1 101 ? -13.641 -24.094 -11.219 1 96.5 101 ASP B N 1
ATOM 3068 C CA . ASP B 1 101 ? -12.398 -23.812 -10.492 1 96.5 101 ASP B CA 1
ATOM 3069 C C . ASP B 1 101 ? -12.555 -22.609 -9.578 1 96.5 101 ASP B C 1
ATOM 3071 O O . ASP B 1 101 ? -13.32 -21.688 -9.883 1 96.5 101 ASP B O 1
ATOM 3075 N N . LEU B 1 102 ? -11.898 -22.672 -8.484 1 97.94 102 LEU B N 1
ATOM 3076 C CA . LEU B 1 102 ? -12.023 -21.609 -7.504 1 97.94 102 LEU B CA 1
ATOM 3077 C C . LEU B 1 102 ? -10.672 -20.938 -7.246 1 97.94 102 LEU B C 1
ATOM 3079 O O . LEU B 1 102 ? -9.641 -21.609 -7.246 1 97.94 102 LEU B O 1
ATOM 3083 N N . TYR B 1 103 ? -10.727 -19.688 -7.109 1 97.75 103 TYR B N 1
ATOM 3084 C CA . TYR B 1 103 ? -9.656 -18.953 -6.441 1 97.75 103 TYR B CA 1
ATOM 3085 C C . TYR B 1 103 ? -9.953 -18.797 -4.953 1 97.75 103 TYR B C 1
ATOM 3087 O O . TYR B 1 103 ? -11.023 -18.312 -4.574 1 97.75 103 TYR B O 1
ATOM 3095 N N . ILE B 1 104 ? -9.078 -19.25 -4.129 1 98.5 104 ILE B N 1
ATOM 3096 C CA . ILE B 1 104 ? -9.18 -19.219 -2.672 1 98.5 104 ILE B CA 1
ATOM 3097 C C . ILE B 1 104 ? -8.281 -18.109 -2.123 1 98.5 104 ILE B C 1
ATOM 3099 O O . ILE B 1 104 ? -7.055 -18.172 -2.246 1 98.5 104 ILE B O 1
ATOM 3103 N N . CYS B 1 105 ? -8.867 -17.156 -1.428 1 98.56 105 CYS B N 1
ATOM 3104 C CA . CYS B 1 105 ? -8.117 -15.969 -1.04 1 98.56 105 CYS B CA 1
ATOM 3105 C C . CYS B 1 105 ? -8.289 -15.672 0.446 1 98.56 105 CYS B C 1
ATOM 3107 O O . CYS B 1 105 ? -9.18 -14.922 0.836 1 98.56 105 CYS B O 1
ATOM 3109 N N . PRO B 1 106 ? -7.395 -16.266 1.266 1 98.81 106 PRO B N 1
ATOM 3110 C CA . PRO B 1 106 ? -7.363 -15.805 2.656 1 98.81 106 PRO B CA 1
ATOM 3111 C C . PRO B 1 106 ? -6.758 -14.414 2.803 1 98.81 106 PRO B C 1
ATOM 3113 O O . PRO B 1 106 ? -5.793 -14.078 2.109 1 98.81 106 PRO B O 1
ATOM 3116 N N . MET B 1 107 ? -7.359 -13.633 3.703 1 98.81 107 MET B N 1
ATOM 3117 C CA . MET B 1 107 ? -6.891 -12.273 3.965 1 98.81 107 MET B CA 1
ATOM 3118 C C . MET B 1 107 ? -6.871 -11.984 5.461 1 98.81 107 MET B C 1
ATOM 3120 O O . MET B 1 107 ? -7.723 -12.477 6.207 1 98.81 107 MET B O 1
ATOM 3124 N N . ILE B 1 108 ? -5.922 -11.211 5.848 1 98.88 108 ILE B N 1
ATOM 3125 C CA . ILE B 1 108 ? -5.828 -10.688 7.207 1 98.88 108 ILE B CA 1
ATOM 3126 C C . ILE B 1 108 ? -5.578 -9.18 7.168 1 98.88 108 ILE B C 1
ATOM 3128 O O . ILE B 1 108 ? -4.738 -8.711 6.398 1 98.88 108 ILE B O 1
ATOM 3132 N N . TYR B 1 109 ? -6.344 -8.422 7.945 1 98.75 109 TYR B N 1
ATOM 3133 C CA . TYR B 1 109 ? -6.16 -6.977 8.016 1 98.75 109 TYR B CA 1
ATOM 3134 C C . TYR B 1 109 ? -6.258 -6.48 9.453 1 98.75 109 TYR B C 1
ATOM 3136 O O . TYR B 1 109 ? -6.836 -7.152 10.312 1 98.75 109 TYR B O 1
ATOM 3144 N N . GLY B 1 110 ? -5.641 -5.383 9.734 1 98.62 110 GLY B N 1
ATOM 3145 C CA . GLY B 1 110 ? -5.789 -4.746 11.031 1 98.62 110 GLY B CA 1
ATOM 3146 C C . GLY B 1 110 ? -7.039 -3.893 11.141 1 98.62 110 GLY B C 1
ATOM 3147 O O . GLY B 1 110 ? -7.359 -3.133 10.227 1 98.62 110 GLY B O 1
ATOM 3148 N N . GLU B 1 111 ? -7.699 -4.02 12.258 1 98.06 111 GLU B N 1
ATOM 3149 C CA . GLU B 1 111 ? -8.906 -3.23 12.477 1 98.06 111 GLU B CA 1
ATOM 3150 C C . GLU B 1 111 ? -8.57 -1.851 13.031 1 98.06 111 GLU B C 1
ATOM 3152 O O . GLU B 1 111 ? -9.125 -0.843 12.594 1 98.06 111 GLU B O 1
ATOM 3157 N N . THR B 1 112 ? -7.723 -1.791 14.031 1 97.56 112 THR B N 1
ATOM 3158 C CA . THR B 1 112 ? -7.426 -0.535 14.711 1 97.56 112 THR B CA 1
ATOM 3159 C C . THR B 1 112 ? -5.926 -0.251 14.688 1 97.56 112 THR B C 1
ATOM 3161 O O . THR B 1 112 ? -5.125 -1.143 14.398 1 97.56 112 THR B O 1
ATOM 3164 N N . GLY B 1 113 ? -5.617 0.992 14.992 1 95.62 113 GLY B N 1
ATOM 3165 C CA . GLY B 1 113 ? -4.242 1.475 15.008 1 95.62 113 GLY B CA 1
ATOM 3166 C C . GLY B 1 113 ? -4.098 2.877 14.445 1 95.62 113 GLY B C 1
ATOM 3167 O O . GLY B 1 113 ? -5.051 3.436 13.898 1 95.62 113 GLY B O 1
ATOM 3168 N N . PHE B 1 114 ? -2.938 3.41 14.578 1 91.12 114 PHE B N 1
ATOM 3169 C CA . PHE B 1 114 ? -2.555 4.684 13.984 1 91.12 114 PHE B CA 1
ATOM 3170 C C . PHE B 1 114 ? -1.107 4.648 13.508 1 91.12 114 PHE B C 1
ATOM 3172 O O . PHE B 1 114 ? -0.189 4.496 14.32 1 91.12 114 PHE B O 1
ATOM 3179 N N . ILE B 1 115 ? -0.884 4.762 12.25 1 93.81 115 ILE B N 1
ATOM 3180 C CA . ILE B 1 115 ? 0.388 4.59 11.562 1 93.81 115 ILE B CA 1
ATOM 3181 C C . ILE B 1 115 ? 0.802 3.121 11.594 1 93.81 115 ILE B C 1
ATOM 3183 O O . ILE B 1 115 ? 0.991 2.496 10.547 1 93.81 115 ILE B O 1
ATOM 3187 N N . MET B 1 116 ? 0.839 2.566 12.758 1 96 116 MET B N 1
ATOM 3188 C CA . MET B 1 116 ? 1.013 1.125 12.914 1 96 116 MET B CA 1
ATOM 3189 C C . MET B 1 116 ? -0.292 0.464 13.344 1 96 116 MET B C 1
ATOM 3191 O O . MET B 1 116 ? -1.057 1.037 14.125 1 96 116 MET B O 1
ATOM 3195 N N . PRO B 1 117 ? -0.463 -0.75 12.898 1 97.75 117 PRO B N 1
ATOM 3196 C CA . PRO B 1 117 ? -1.65 -1.461 13.383 1 97.75 117 PRO B CA 1
ATOM 3197 C C . PRO B 1 117 ? -1.493 -1.973 14.812 1 97.75 117 PRO B C 1
ATOM 3199 O O . PRO B 1 117 ? -0.375 -2.244 15.25 1 97.75 117 PRO B O 1
ATOM 3202 N N . ASP B 1 118 ? -2.646 -2.018 15.523 1 97.88 118 ASP B N 1
ATOM 3203 C CA . ASP B 1 118 ? -2.674 -2.814 16.75 1 97.88 118 ASP B CA 1
ATOM 3204 C C . ASP B 1 118 ? -2.584 -4.305 16.422 1 97.88 118 ASP B C 1
ATOM 3206 O O . ASP B 1 118 ? -3.471 -4.863 15.781 1 97.88 118 ASP B O 1
ATOM 3210 N N . ALA B 1 119 ? -1.564 -4.906 16.922 1 97.62 119 ALA B N 1
ATOM 3211 C CA . ALA B 1 119 ? -1.259 -6.281 16.547 1 97.62 119 ALA B CA 1
ATOM 3212 C C . ALA B 1 119 ? -2.443 -7.203 16.812 1 97.62 119 ALA B C 1
ATOM 3214 O O . ALA B 1 119 ? -2.768 -8.07 15.992 1 97.62 119 ALA B O 1
ATOM 3215 N N . GLU B 1 120 ? -3.129 -6.957 17.906 1 97.69 120 GLU B N 1
ATOM 3216 C CA . GLU B 1 120 ? -4.184 -7.859 18.344 1 97.69 120 GLU B CA 1
ATOM 3217 C C . GLU B 1 120 ? -5.492 -7.586 17.609 1 97.69 120 GLU B C 1
ATOM 3219 O O . GLU B 1 120 ? -6.477 -8.305 17.797 1 97.69 120 GLU B O 1
ATOM 3224 N N . SER B 1 121 ? -5.484 -6.57 16.766 1 98 121 SER B N 1
ATOM 3225 C CA . SER B 1 121 ? -6.723 -6.215 16.078 1 98 121 SER B CA 1
ATOM 3226 C C . SER B 1 121 ? -6.852 -6.969 14.75 1 98 121 SER B C 1
ATOM 3228 O O . SER B 1 121 ? -7.758 -6.691 13.961 1 98 121 SER B O 1
ATOM 3230 N N . ALA B 1 122 ? -5.996 -7.953 14.5 1 98.56 122 ALA B N 1
ATOM 3231 C CA . ALA B 1 122 ? -6 -8.727 13.266 1 98.56 122 ALA B CA 1
ATOM 3232 C C . ALA B 1 122 ? -7.359 -9.391 13.039 1 98.56 122 ALA B C 1
ATOM 3234 O O . ALA B 1 122 ? -7.898 -10.039 13.938 1 98.56 122 ALA B O 1
ATOM 3235 N N . GLN B 1 123 ? -7.879 -9.148 11.844 1 98.5 123 GLN B N 1
ATOM 3236 C CA . GLN B 1 123 ? -9.125 -9.758 11.398 1 98.5 123 GLN B CA 1
ATOM 3237 C C . GLN B 1 123 ? -8.891 -10.695 10.211 1 98.5 123 GLN B C 1
ATOM 3239 O O . GLN B 1 123 ? -8.062 -10.398 9.336 1 98.5 123 GLN B O 1
ATOM 3244 N N . PHE B 1 124 ? -9.625 -11.812 10.25 1 98.69 124 PHE B N 1
ATOM 3245 C CA . PHE B 1 124 ? -9.508 -12.805 9.188 1 98.69 124 PHE B CA 1
ATOM 3246 C C . PHE B 1 124 ? -10.766 -12.836 8.328 1 98.69 124 PHE B C 1
ATOM 3248 O O . PHE B 1 124 ? -11.883 -12.797 8.852 1 98.69 124 PHE B O 1
ATOM 3255 N N . VAL B 1 125 ? -10.562 -12.859 6.992 1 98.69 125 VAL B N 1
ATOM 3256 C CA . VAL B 1 125 ? -11.625 -13.133 6.031 1 98.69 125 VAL B CA 1
ATOM 3257 C C . VAL B 1 125 ? -11.133 -14.125 4.98 1 98.69 125 VAL B C 1
ATOM 3259 O O . VAL B 1 125 ? -9.938 -14.164 4.672 1 98.69 125 VAL B O 1
ATOM 3262 N N . LEU B 1 126 ? -12.008 -14.969 4.523 1 98.81 126 LEU B N 1
ATOM 3263 C CA . LEU B 1 126 ? -11.727 -15.914 3.447 1 98.81 126 LEU B CA 1
ATOM 3264 C C . LEU B 1 126 ? -12.688 -15.711 2.281 1 98.81 126 LEU B C 1
ATOM 3266 O O . LEU B 1 126 ? -13.906 -15.805 2.455 1 98.81 126 LEU B O 1
ATOM 3270 N N . CYS B 1 127 ? -12.148 -15.43 1.133 1 98.56 127 CYS B N 1
ATOM 3271 C CA . CYS B 1 127 ? -12.953 -15.266 -0.074 1 98.56 127 CYS B CA 1
ATOM 3272 C C . CYS B 1 127 ? -12.75 -16.438 -1.028 1 98.56 127 CYS B C 1
ATOM 3274 O O . CYS B 1 127 ? -11.617 -16.859 -1.269 1 98.56 127 CYS B O 1
ATOM 3276 N N . LEU B 1 128 ? -13.789 -16.969 -1.536 1 98.5 128 LEU B N 1
ATOM 3277 C CA . LEU B 1 128 ? -13.789 -17.922 -2.641 1 98.5 128 LEU B CA 1
ATOM 3278 C C . LEU B 1 128 ? -14.508 -17.344 -3.857 1 98.5 128 LEU B C 1
ATOM 3280 O O . LEU B 1 128 ? -15.656 -16.906 -3.758 1 98.5 128 LEU B O 1
ATOM 3284 N N . TRP B 1 129 ? -13.844 -17.359 -4.977 1 97.06 129 TRP B N 1
ATOM 3285 C CA . TRP B 1 129 ? -14.391 -16.859 -6.234 1 97.06 129 TRP B CA 1
ATOM 3286 C C . TRP B 1 129 ? -14.328 -17.938 -7.312 1 97.06 129 TRP B C 1
ATOM 3288 O O . TRP B 1 129 ? -13.305 -18.609 -7.477 1 97.06 129 TRP B O 1
ATOM 3298 N N . GLU B 1 130 ? -15.438 -18.062 -7.957 1 97.31 130 GLU B N 1
ATOM 3299 C CA . GLU B 1 130 ? -15.359 -18.906 -9.148 1 97.31 130 GLU B CA 1
ATOM 3300 C C . GLU B 1 130 ? -14.484 -18.266 -10.219 1 97.31 130 GLU B C 1
ATOM 3302 O O . GLU B 1 130 ? -14.812 -17.203 -10.734 1 97.31 130 GLU B O 1
ATOM 3307 N N . THR B 1 131 ? -13.422 -18.938 -10.492 1 96 131 THR B N 1
ATOM 3308 C CA . THR B 1 131 ? -12.422 -18.453 -11.438 1 96 131 THR B CA 1
ATOM 3309 C C . THR B 1 131 ? -11.883 -19.594 -12.297 1 96 131 THR B C 1
ATOM 3311 O O . THR B 1 131 ? -10.969 -20.312 -11.883 1 96 131 THR B O 1
ATOM 3314 N N . PRO B 1 132 ? -12.375 -19.688 -13.508 1 95.38 132 PRO B N 1
ATOM 3315 C CA . PRO B 1 132 ? -11.859 -20.75 -14.383 1 95.38 132 PRO B CA 1
ATOM 3316 C C . PRO B 1 132 ? -10.359 -20.641 -14.617 1 95.38 132 PRO B C 1
ATOM 3318 O O . PRO B 1 132 ? -9.828 -19.531 -14.719 1 95.38 132 PRO B O 1
ATOM 3321 N N . MET B 1 133 ? -9.695 -21.797 -14.695 1 95.62 133 MET B N 1
ATOM 3322 C CA . MET B 1 133 ? -8.281 -21.797 -15.055 1 95.62 133 MET B CA 1
ATOM 3323 C C . MET B 1 133 ? -8.078 -21.188 -16.438 1 95.62 133 MET B C 1
ATOM 3325 O O . MET B 1 133 ? -8.727 -21.609 -17.406 1 95.62 133 MET B O 1
ATOM 3329 N N . PRO B 1 134 ? -7.219 -20.219 -16.547 1 93.12 134 PRO B N 1
ATOM 3330 C CA . PRO B 1 134 ? -6.988 -19.625 -17.859 1 93.12 134 PRO B CA 1
ATOM 3331 C C . PRO B 1 134 ? -6.387 -20.625 -18.859 1 93.12 134 PRO B C 1
ATOM 3333 O O . PRO B 1 134 ? -5.559 -21.453 -18.484 1 93.12 134 PRO B O 1
ATOM 3336 N N . GLU B 1 135 ? -6.805 -20.391 -20.094 1 91.94 135 GLU B N 1
ATOM 3337 C CA . GLU B 1 135 ? -6.168 -21.156 -21.141 1 91.94 135 GLU B CA 1
ATOM 3338 C C . GLU B 1 135 ? -4.703 -20.781 -21.312 1 91.94 135 GLU B C 1
ATOM 3340 O O . GLU B 1 135 ? -4.344 -19.609 -21.172 1 91.94 135 GLU B O 1
ATOM 3345 N N . PRO B 1 136 ? -3.924 -21.719 -21.625 1 91.62 136 PRO B N 1
ATOM 3346 C CA . PRO B 1 136 ? -2.49 -21.438 -21.75 1 91.62 136 PRO B CA 1
ATOM 3347 C C . PRO B 1 136 ? -2.127 -20.859 -23.125 1 91.62 136 PRO B C 1
ATOM 3349 O O . PRO B 1 136 ? -1.256 -21.391 -23.812 1 91.62 136 PRO B O 1
ATOM 3352 N N . VAL B 1 137 ? -2.678 -19.781 -23.562 1 93.12 137 VAL B N 1
ATOM 3353 C CA . VAL B 1 137 ? -2.512 -19.203 -24.891 1 93.12 137 VAL B CA 1
ATOM 3354 C C . VAL B 1 137 ? -1.289 -18.281 -24.906 1 93.12 137 VAL B C 1
ATOM 3356 O O . VAL B 1 137 ? -0.82 -17.875 -25.969 1 93.12 137 VAL B O 1
ATOM 3359 N N . GLY B 1 138 ? -0.755 -18.031 -23.766 1 96.94 138 GLY B N 1
ATOM 3360 C CA . GLY B 1 138 ? 0.423 -17.188 -23.672 1 96.94 138 GLY B CA 1
ATOM 3361 C C . GLY B 1 138 ? 0.089 -15.727 -23.438 1 96.94 138 GLY B C 1
ATOM 3362 O O . GLY B 1 138 ? -1.076 -15.336 -23.516 1 96.94 138 GLY B O 1
ATOM 3363 N N . PHE B 1 139 ? 1.08 -14.906 -23.078 1 98.25 139 PHE B N 1
ATOM 3364 C CA . PHE B 1 139 ? 0.939 -13.477 -22.844 1 98.25 139 PHE B CA 1
ATOM 3365 C C . PHE B 1 139 ? 2.145 -12.719 -23.391 1 98.25 139 PHE B C 1
ATOM 3367 O O . PHE B 1 139 ? 3.182 -13.312 -23.672 1 98.25 139 PHE B O 1
ATOM 3374 N N . SER B 1 140 ? 2 -11.469 -23.578 1 98.81 140 SER B N 1
ATOM 3375 C CA . SER B 1 140 ? 3.064 -10.57 -24.016 1 98.81 140 SER B CA 1
ATOM 3376 C C . SER B 1 140 ? 3.486 -9.625 -22.906 1 98.81 140 SER B C 1
ATOM 3378 O O . SER B 1 140 ? 2.699 -9.336 -22 1 98.81 140 SER B O 1
ATOM 3380 N N . ALA B 1 141 ? 4.754 -9.219 -22.969 1 98.94 141 ALA B N 1
ATOM 3381 C CA . ALA B 1 141 ? 5.281 -8.32 -21.953 1 98.94 141 ALA B CA 1
ATOM 3382 C C . ALA B 1 141 ? 6.227 -7.293 -22.562 1 98.94 141 ALA B C 1
ATOM 3384 O O . ALA B 1 141 ? 6.676 -7.453 -23.703 1 98.94 141 ALA B O 1
ATOM 3385 N N . CYS B 1 142 ? 6.445 -6.227 -21.844 1 98.94 142 CYS B N 1
ATOM 3386 C CA . CYS B 1 142 ? 7.449 -5.227 -22.188 1 98.94 142 CYS B CA 1
ATOM 3387 C C . CYS B 1 142 ? 8.172 -4.73 -20.938 1 98.94 142 CYS B C 1
ATOM 3389 O O . CYS B 1 142 ? 7.754 -5.035 -19.812 1 98.94 142 CYS B O 1
ATOM 3391 N N . LEU B 1 143 ? 9.266 -4.164 -21.172 1 98.88 143 LEU B N 1
ATOM 3392 C CA . LEU B 1 143 ? 9.969 -3.539 -20.062 1 98.88 143 LEU B CA 1
ATOM 3393 C C . LEU B 1 143 ? 9.234 -2.293 -19.578 1 98.88 143 LEU B C 1
ATOM 3395 O O . LEU B 1 143 ? 8.852 -1.443 -20.391 1 98.88 143 LEU B O 1
ATOM 3399 N N . THR B 1 144 ? 8.984 -2.215 -18.312 1 98.81 144 THR B N 1
ATOM 3400 C CA . THR B 1 144 ? 8.312 -1.062 -17.719 1 98.81 144 THR B CA 1
ATOM 3401 C C . THR B 1 144 ? 9.328 -0.088 -17.141 1 98.81 144 THR B C 1
ATOM 3403 O O . THR B 1 144 ? 10.438 -0.485 -16.766 1 98.81 144 THR B O 1
ATOM 3406 N N . PRO B 1 145 ? 8.969 1.226 -17.062 1 98.38 145 PRO B N 1
ATOM 3407 C CA . PRO B 1 145 ? 9.867 2.182 -16.406 1 98.38 145 PRO B CA 1
ATOM 3408 C C . PRO B 1 145 ? 9.82 2.076 -14.875 1 98.38 145 PRO B C 1
ATOM 3410 O O . PRO B 1 145 ? 10.609 2.725 -14.188 1 98.38 145 PRO B O 1
ATOM 3413 N N . PHE B 1 146 ? 8.969 1.263 -14.344 1 98.75 146 PHE B N 1
ATOM 3414 C CA . PHE B 1 146 ? 8.828 1.13 -12.891 1 98.75 146 PHE B CA 1
ATOM 3415 C C . PHE B 1 146 ? 9.648 -0.046 -12.375 1 98.75 146 PHE B C 1
ATOM 3417 O O . PHE B 1 146 ? 9.781 -1.063 -13.062 1 98.75 146 PHE B O 1
ATOM 3424 N N . ARG B 1 147 ? 10.117 0.067 -11.148 1 98.81 147 ARG B N 1
ATOM 3425 C CA . ARG B 1 147 ? 10.977 -0.943 -10.547 1 98.81 147 ARG B CA 1
ATOM 3426 C C . ARG B 1 147 ? 10.375 -1.481 -9.258 1 98.81 147 ARG B C 1
ATOM 3428 O O . ARG B 1 147 ? 9.508 -0.844 -8.656 1 98.81 147 ARG B O 1
ATOM 3435 N N . ARG B 1 148 ? 10.852 -2.662 -8.875 1 98.88 148 ARG B N 1
ATOM 3436 C CA . ARG B 1 148 ? 10.547 -3.191 -7.555 1 98.88 148 ARG B CA 1
ATOM 3437 C C . ARG B 1 148 ? 11.266 -2.396 -6.469 1 98.88 148 ARG B C 1
ATOM 3439 O O . ARG B 1 148 ? 12.414 -1.994 -6.645 1 98.88 148 ARG B O 1
ATOM 3446 N N . PRO B 1 149 ? 10.555 -2.199 -5.352 1 98.81 149 PRO B N 1
ATOM 3447 C CA . PRO B 1 149 ? 11.289 -1.642 -4.215 1 98.81 149 PRO B CA 1
ATOM 3448 C C . PRO B 1 149 ? 12.211 -2.664 -3.549 1 98.81 149 PRO B C 1
ATOM 3450 O O . PRO B 1 149 ? 11.977 -3.871 -3.66 1 98.81 149 PRO B O 1
ATOM 3453 N N . ALA B 1 150 ? 13.219 -2.152 -2.912 1 98.31 150 ALA B N 1
ATOM 3454 C CA . ALA B 1 150 ? 14.062 -3.016 -2.09 1 98.31 150 ALA B CA 1
ATOM 3455 C C . ALA B 1 150 ? 13.398 -3.33 -0.756 1 98.31 150 ALA B C 1
ATOM 3457 O O . ALA B 1 150 ? 12.383 -2.723 -0.406 1 98.31 150 ALA B O 1
ATOM 3458 N N . ARG B 1 151 ? 14 -4.238 -0.039 1 97.81 151 ARG B N 1
ATOM 3459 C CA . ARG B 1 151 ? 13.438 -4.75 1.207 1 97.81 151 ARG B CA 1
ATOM 3460 C C . ARG B 1 151 ? 13.359 -3.65 2.262 1 97.81 151 ARG B C 1
ATOM 3462 O O . ARG B 1 151 ? 12.523 -3.713 3.166 1 97.81 151 ARG B O 1
ATOM 3469 N N . ASP B 1 152 ? 14.203 -2.641 2.182 1 98.5 152 ASP B N 1
ATOM 3470 C CA . ASP B 1 152 ? 14.195 -1.57 3.174 1 98.5 152 ASP B CA 1
ATOM 3471 C C . ASP B 1 152 ? 13.258 -0.439 2.758 1 98.5 152 ASP B C 1
ATOM 3473 O O . ASP B 1 152 ? 13.125 0.56 3.467 1 98.5 152 ASP B O 1
ATOM 3477 N N . MET B 1 153 ? 12.531 -0.597 1.648 1 98.81 153 MET B N 1
ATOM 3478 C CA . MET B 1 153 ? 11.703 0.481 1.12 1 98.81 153 MET B CA 1
ATOM 3479 C C . MET B 1 153 ? 10.227 0.093 1.145 1 98.81 153 MET B C 1
ATOM 3481 O O . MET B 1 153 ? 9.352 0.938 0.934 1 98.81 153 MET B O 1
ATOM 3485 N N . ALA B 1 154 ? 9.93 -1.146 1.326 1 98.75 154 ALA B N 1
ATOM 3486 C CA . ALA B 1 154 ? 8.594 -1.719 1.406 1 98.75 154 ALA B CA 1
ATOM 3487 C C . ALA B 1 154 ? 8.625 -3.121 2.008 1 98.75 154 ALA B C 1
ATOM 3489 O O . ALA B 1 154 ? 9.688 -3.742 2.086 1 98.75 154 ALA B O 1
ATOM 3490 N N . PRO B 1 155 ? 7.48 -3.588 2.441 1 98.62 155 PRO B N 1
ATOM 3491 C CA . PRO B 1 155 ? 7.473 -4.949 2.986 1 98.62 155 PRO B CA 1
ATOM 3492 C C . PRO B 1 155 ? 7.43 -6.02 1.897 1 98.62 155 PRO B C 1
ATOM 3494 O O . PRO B 1 155 ? 6.48 -6.801 1.835 1 98.62 155 PRO B O 1
ATOM 3497 N N . THR B 1 156 ? 8.461 -6.211 1.181 1 98.62 156 THR B N 1
ATOM 3498 C CA . THR B 1 156 ? 8.5 -7.008 -0.041 1 98.62 156 THR B CA 1
ATOM 3499 C C . THR B 1 156 ? 8.492 -8.5 0.283 1 98.62 156 THR B C 1
ATOM 3501 O O . THR B 1 156 ? 8.266 -9.328 -0.599 1 98.62 156 THR B O 1
ATOM 3504 N N . GLU B 1 157 ? 8.68 -8.883 1.531 1 97.75 157 GLU B N 1
ATOM 3505 C CA . GLU B 1 157 ? 8.672 -10.289 1.926 1 97.75 157 GLU B CA 1
ATOM 3506 C C . GLU B 1 157 ? 7.254 -10.766 2.24 1 97.75 157 GLU B C 1
ATOM 3508 O O . GLU B 1 157 ? 7.012 -11.969 2.369 1 97.75 157 GLU B O 1
ATOM 3513 N N . ALA B 1 158 ? 6.422 -9.797 2.383 1 98.62 158 ALA B N 1
ATOM 3514 C CA . ALA B 1 158 ? 5.012 -10.109 2.617 1 98.62 158 ALA B CA 1
ATOM 3515 C C . ALA B 1 158 ? 4.211 -10.047 1.32 1 98.62 158 ALA B C 1
ATOM 3517 O O . ALA B 1 158 ? 4.465 -9.188 0.469 1 98.62 158 ALA B O 1
ATOM 3518 N N . LYS B 1 159 ? 3.328 -10.992 1.151 1 98.62 159 LYS B N 1
ATOM 3519 C CA . LYS B 1 159 ? 2.311 -10.766 0.129 1 98.62 159 LYS B CA 1
ATOM 3520 C C . LYS B 1 159 ? 1.266 -9.758 0.607 1 98.62 159 LYS B C 1
ATOM 3522 O O . LYS B 1 159 ? 0.174 -10.148 1.029 1 98.62 159 LYS B O 1
ATOM 3527 N N . ALA B 1 160 ? 1.587 -8.492 0.45 1 98.81 160 ALA B N 1
ATOM 3528 C CA . ALA B 1 160 ? 0.839 -7.395 1.058 1 98.81 160 ALA B CA 1
ATOM 3529 C C . ALA B 1 160 ? 0.152 -6.543 -0.007 1 98.81 160 ALA B C 1
ATOM 3531 O O . ALA B 1 160 ? 0.726 -6.281 -1.065 1 98.81 160 ALA B O 1
ATOM 3532 N N . SER B 1 161 ? -1.033 -6.121 0.341 1 98.69 161 SER B N 1
ATOM 3533 C CA . SER B 1 161 ? -1.836 -5.301 -0.56 1 98.69 161 SER B CA 1
ATOM 3534 C C . SER B 1 161 ? -1.084 -4.043 -0.982 1 98.69 161 SER B C 1
ATOM 3536 O O . SER B 1 161 ? -1.198 -3.6 -2.127 1 98.69 161 SER B O 1
ATOM 3538 N N . CYS B 1 162 ? -0.321 -3.527 -0.127 1 98.81 162 CYS B N 1
ATOM 3539 C CA . CYS B 1 162 ? 0.299 -2.223 -0.329 1 98.81 162 CYS B CA 1
ATOM 3540 C C . CYS B 1 162 ? 1.308 -2.268 -1.47 1 98.81 162 CYS B C 1
ATOM 3542 O O . CYS B 1 162 ? 1.755 -1.226 -1.951 1 98.81 162 CYS B O 1
ATOM 3544 N N . LEU B 1 163 ? 1.681 -3.393 -1.957 1 98.75 163 LEU B N 1
ATOM 3545 C CA . LEU B 1 163 ? 2.678 -3.523 -3.014 1 98.75 163 LEU B CA 1
ATOM 3546 C C . LEU B 1 163 ? 2.021 -3.479 -4.391 1 98.75 163 LEU B C 1
ATOM 3548 O O . LEU B 1 163 ? 2.701 -3.301 -5.402 1 98.75 163 LEU B O 1
ATOM 3552 N N . TYR B 1 164 ? 0.783 -3.523 -4.473 1 98.62 164 TYR B N 1
ATOM 3553 C CA . TYR B 1 164 ? 0.104 -3.807 -5.734 1 98.62 164 TYR B CA 1
ATOM 3554 C C . TYR B 1 164 ? -0.166 -2.521 -6.508 1 98.62 164 TYR B C 1
ATOM 3556 O O . TYR B 1 164 ? -0.317 -2.549 -7.73 1 98.62 164 TYR B O 1
ATOM 3564 N N . PRO B 1 165 ? -0.272 -1.383 -5.828 1 98.81 165 PRO B N 1
ATOM 3565 C CA . PRO B 1 165 ? -0.385 -0.178 -6.652 1 98.81 165 PRO B CA 1
ATOM 3566 C C . PRO B 1 165 ? 0.8 0 -7.602 1 98.81 165 PRO B C 1
ATOM 3568 O O . PRO B 1 165 ? 0.626 0.463 -8.734 1 98.81 165 PRO B O 1
ATOM 3571 N N . ASN B 1 166 ? 1.976 -0.368 -7.16 1 98.75 166 ASN B N 1
ATOM 3572 C CA . ASN B 1 166 ? 3.123 -0.315 -8.062 1 98.75 166 ASN B CA 1
ATOM 3573 C C . ASN B 1 166 ? 2.998 -1.334 -9.188 1 98.75 166 ASN B C 1
ATOM 3575 O O . ASN B 1 166 ? 3.375 -1.054 -10.328 1 98.75 166 ASN B O 1
ATOM 3579 N N . VAL B 1 167 ? 2.486 -2.479 -8.883 1 98.56 167 VAL B N 1
ATOM 3580 C CA . VAL B 1 167 ? 2.197 -3.488 -9.898 1 98.56 167 VAL B CA 1
ATOM 3581 C C . VAL B 1 167 ? 1.203 -2.932 -10.914 1 98.56 167 VAL B C 1
ATOM 3583 O O . VAL B 1 167 ? 1.392 -3.082 -12.125 1 98.56 167 VAL B O 1
ATOM 3586 N N . GLY B 1 168 ? 0.21 -2.287 -10.359 1 98.12 168 GLY B N 1
ATOM 3587 C CA . GLY B 1 168 ? -0.783 -1.677 -11.227 1 98.12 168 GLY B CA 1
ATOM 3588 C C . GLY B 1 168 ? -0.194 -0.654 -12.18 1 98.12 168 GLY B C 1
ATOM 3589 O O . GLY B 1 168 ? -0.563 -0.607 -13.352 1 98.12 168 GLY B O 1
ATOM 3590 N N . ARG B 1 169 ? 0.702 0.163 -11.703 1 97.94 169 ARG B N 1
ATOM 3591 C CA . ARG B 1 169 ? 1.361 1.152 -12.555 1 97.94 169 ARG B CA 1
ATOM 3592 C C . ARG B 1 169 ? 2.133 0.479 -13.68 1 97.94 169 ARG B C 1
ATOM 3594 O O . ARG B 1 169 ? 2.086 0.931 -14.828 1 97.94 169 ARG B O 1
ATOM 3601 N N . ALA B 1 170 ? 2.809 -0.585 -13.359 1 98.62 170 ALA B N 1
ATOM 3602 C CA . ALA B 1 170 ? 3.582 -1.327 -14.352 1 98.62 170 ALA B CA 1
ATOM 3603 C C . ALA B 1 170 ? 2.674 -1.918 -15.43 1 98.62 170 ALA B C 1
ATOM 3605 O O . ALA B 1 170 ? 2.961 -1.805 -16.625 1 98.62 170 ALA B O 1
ATOM 3606 N N . VAL B 1 171 ? 1.598 -2.48 -15 1 98.38 171 VAL B N 1
ATOM 3607 C CA . VAL B 1 171 ? 0.665 -3.113 -15.922 1 98.38 171 VAL B CA 1
ATOM 3608 C C . VAL B 1 171 ? 0.01 -2.051 -16.812 1 98.38 171 VAL B C 1
ATOM 3610 O O . VAL B 1 171 ? -0.139 -2.242 -18.016 1 98.38 171 VAL B O 1
ATOM 3613 N N . ARG B 1 172 ? -0.37 -0.982 -16.203 1 97.62 172 ARG B N 1
ATOM 3614 C CA . ARG B 1 172 ? -0.973 0.101 -16.969 1 97.62 172 ARG B CA 1
ATOM 3615 C C . ARG B 1 172 ? -0.032 0.58 -18.078 1 97.62 172 ARG B C 1
ATOM 3617 O O . ARG B 1 172 ? -0.445 0.744 -19.219 1 97.62 172 ARG B O 1
ATOM 3624 N N . ALA B 1 173 ? 1.221 0.815 -17.75 1 98.19 173 ALA B N 1
ATOM 3625 C CA . ALA B 1 173 ? 2.215 1.254 -18.719 1 98.19 173 ALA B CA 1
ATOM 3626 C C . ALA B 1 173 ? 2.365 0.233 -19.844 1 98.19 173 ALA B C 1
ATOM 3628 O O . ALA B 1 173 ? 2.494 0.604 -21.016 1 98.19 173 ALA B O 1
ATOM 3629 N N . ALA B 1 174 ? 2.373 -1.009 -19.5 1 98.69 174 ALA B N 1
ATOM 3630 C CA . ALA B 1 174 ? 2.477 -2.074 -20.484 1 98.69 174 ALA B CA 1
ATOM 3631 C C . ALA B 1 174 ? 1.269 -2.072 -21.422 1 98.69 174 ALA B C 1
ATOM 3633 O O . ALA B 1 174 ? 1.419 -2.164 -22.641 1 98.69 174 ALA B O 1
ATOM 3634 N N . LYS B 1 175 ? 0.079 -1.953 -20.859 1 98.06 175 LYS B N 1
ATOM 3635 C CA . LYS B 1 175 ? -1.149 -1.953 -21.641 1 98.06 175 LYS B CA 1
ATOM 3636 C C . LYS B 1 175 ? -1.182 -0.771 -22.609 1 98.06 175 LYS B C 1
ATOM 3638 O O . LYS B 1 175 ? -1.66 -0.897 -23.734 1 98.06 175 LYS B O 1
ATOM 3643 N N . GLU B 1 176 ? -0.73 0.332 -22.156 1 97.81 176 GLU B N 1
ATOM 3644 C CA . GLU B 1 176 ? -0.666 1.516 -23 1 97.81 176 GLU B CA 1
ATOM 3645 C C . GLU B 1 176 ? 0.216 1.271 -24.219 1 97.81 176 GLU B C 1
ATOM 3647 O O . GLU B 1 176 ? 0.048 1.92 -25.266 1 97.81 176 GLU B O 1
ATOM 3652 N N . ARG B 1 177 ? 1.105 0.34 -24.141 1 98.38 177 ARG B N 1
ATOM 3653 C CA . ARG B 1 177 ? 2.008 0.009 -25.25 1 98.38 177 ARG B CA 1
ATOM 3654 C C . ARG B 1 177 ? 1.532 -1.233 -25.984 1 98.38 177 ARG B C 1
ATOM 3656 O O . ARG B 1 177 ? 2.215 -1.725 -26.891 1 98.38 177 ARG B O 1
ATOM 3663 N N . GLY B 1 178 ? 0.375 -1.833 -25.516 1 98.31 178 GLY B N 1
ATOM 3664 C CA . GLY B 1 178 ? -0.229 -2.943 -26.234 1 98.31 178 GLY B CA 1
ATOM 3665 C C . GLY B 1 178 ? 0.176 -4.301 -25.688 1 98.31 178 GLY B C 1
ATOM 3666 O O . GLY B 1 178 ? -0.032 -5.324 -26.344 1 98.31 178 GLY B O 1
ATOM 3667 N N . PHE B 1 179 ? 0.811 -4.352 -24.562 1 98.75 179 PHE B N 1
ATOM 3668 C CA . PHE B 1 179 ? 1.219 -5.602 -23.938 1 98.75 179 PHE B CA 1
ATOM 3669 C C . PHE B 1 179 ? 0.299 -5.953 -22.766 1 98.75 179 PHE B C 1
ATOM 3671 O O . PHE B 1 179 ? -0.418 -5.094 -22.25 1 98.75 179 PHE B O 1
ATOM 3678 N N . GLU B 1 180 ? 0.301 -7.172 -22.344 1 97.44 180 GLU B N 1
ATOM 3679 C CA . GLU B 1 180 ? -0.596 -7.633 -21.281 1 97.44 180 GLU B CA 1
ATOM 3680 C C . GLU B 1 180 ? 0.018 -7.414 -19.906 1 97.44 180 GLU B C 1
ATOM 3682 O O . GLU B 1 180 ? -0.701 -7.207 -18.922 1 97.44 180 GLU B O 1
ATOM 3687 N N . THR B 1 181 ? 1.348 -7.504 -19.797 1 98.31 181 THR B N 1
ATOM 3688 C CA . THR B 1 181 ? 2.049 -7.289 -18.531 1 98.31 181 THR B CA 1
ATOM 3689 C C . THR B 1 181 ? 3.443 -6.719 -18.781 1 98.31 181 THR B C 1
ATOM 3691 O O . THR B 1 181 ? 3.732 -6.227 -19.875 1 98.31 181 THR B O 1
ATOM 3694 N N . ALA B 1 182 ? 4.266 -6.641 -17.703 1 98.81 182 ALA B N 1
ATOM 3695 C CA . ALA B 1 182 ? 5.582 -6.02 -17.828 1 98.81 182 ALA B CA 1
ATOM 3696 C C . ALA B 1 182 ? 6.652 -6.852 -17.125 1 98.81 182 ALA B C 1
ATOM 3698 O O . ALA B 1 182 ? 6.344 -7.68 -16.266 1 98.81 182 ALA B O 1
ATOM 3699 N N . VAL B 1 183 ? 7.852 -6.711 -17.578 1 98.94 183 VAL B N 1
ATOM 3700 C CA . VAL B 1 183 ? 9.031 -7.121 -16.812 1 98.94 183 VAL B CA 1
ATOM 3701 C C . VAL B 1 183 ? 9.484 -5.977 -15.922 1 98.94 183 VAL B C 1
ATOM 3703 O O . VAL B 1 183 ? 9.688 -4.852 -16.391 1 98.94 183 VAL B O 1
ATOM 3706 N N . MET B 1 184 ? 9.609 -6.258 -14.695 1 98.94 184 MET B N 1
ATOM 3707 C CA . MET B 1 184 ? 10.07 -5.258 -13.734 1 98.94 184 MET B CA 1
ATOM 3708 C C . MET B 1 184 ? 11.5 -5.562 -13.281 1 98.94 184 MET B C 1
ATOM 3710 O O . MET B 1 184 ? 11.844 -6.719 -13.031 1 98.94 184 MET B O 1
ATOM 3714 N N . LEU B 1 185 ? 12.273 -4.547 -13.148 1 98.94 185 LEU B N 1
ATOM 3715 C CA . LEU B 1 185 ? 13.648 -4.668 -12.672 1 98.94 185 LEU B CA 1
ATOM 3716 C C . LEU B 1 185 ? 13.742 -4.355 -11.188 1 98.94 185 LEU B C 1
ATOM 3718 O O . LEU B 1 185 ? 12.844 -3.727 -10.617 1 98.94 185 LEU B O 1
ATOM 3722 N N . ASP B 1 186 ? 14.75 -4.891 -10.562 1 98.69 186 ASP B N 1
ATOM 3723 C CA . ASP B 1 186 ? 15.062 -4.492 -9.195 1 98.69 186 ASP B CA 1
ATOM 3724 C C . ASP B 1 186 ? 15.836 -3.176 -9.172 1 98.69 186 ASP B C 1
ATOM 3726 O O . ASP B 1 186 ? 16.109 -2.596 -10.227 1 98.69 186 ASP B O 1
ATOM 3730 N N . PRO B 1 187 ? 16.141 -2.633 -7.996 1 98 187 PRO B N 1
ATOM 3731 C CA . PRO B 1 187 ? 16.797 -1.327 -7.93 1 98 187 PRO B CA 1
ATOM 3732 C C . PRO B 1 187 ? 18.188 -1.326 -8.586 1 98 187 PRO B C 1
ATOM 3734 O O . PRO B 1 187 ? 18.641 -0.285 -9.062 1 98 187 PRO B O 1
ATOM 3737 N N . ALA B 1 188 ? 18.797 -2.441 -8.656 1 97.75 188 ALA B N 1
ATOM 3738 C CA . ALA B 1 188 ? 20.141 -2.537 -9.211 1 97.75 188 ALA B CA 1
ATOM 3739 C C . ALA B 1 188 ? 20.094 -2.682 -10.734 1 97.75 188 ALA B C 1
ATOM 3741 O O . ALA B 1 188 ? 21.141 -2.705 -11.391 1 97.75 188 ALA B O 1
ATOM 3742 N N . GLY B 1 189 ? 18.938 -2.855 -11.297 1 98.5 189 GLY B N 1
ATOM 3743 C CA . GLY B 1 189 ? 18.797 -2.932 -12.742 1 98.5 189 GLY B CA 1
ATOM 3744 C C . GLY B 1 189 ? 18.734 -4.355 -13.266 1 98.5 189 GLY B C 1
ATOM 3745 O O . GLY B 1 189 ? 18.766 -4.582 -14.477 1 98.5 189 GLY B O 1
ATOM 3746 N N . ASN B 1 190 ? 18.625 -5.309 -12.336 1 98.81 190 ASN B N 1
ATOM 3747 C CA . ASN B 1 190 ? 18.438 -6.699 -12.727 1 98.81 190 ASN B CA 1
ATOM 3748 C C . ASN B 1 190 ? 16.953 -7.039 -12.875 1 98.81 190 ASN B C 1
ATOM 3750 O O . ASN B 1 190 ? 16.109 -6.402 -12.25 1 98.81 190 ASN B O 1
ATOM 3754 N N . VAL B 1 191 ? 16.703 -8.086 -13.656 1 98.94 191 VAL B N 1
ATOM 3755 C CA . VAL B 1 191 ? 15.344 -8.578 -13.773 1 98.94 191 VAL B CA 1
ATOM 3756 C C . VAL B 1 191 ? 14.875 -9.133 -12.43 1 98.94 191 VAL B C 1
ATOM 3758 O O . VAL B 1 191 ? 15.562 -9.961 -11.82 1 98.94 191 VAL B O 1
ATOM 3761 N N . ALA B 1 192 ? 13.797 -8.609 -11.969 1 98.88 192 ALA B N 1
ATOM 3762 C CA . ALA B 1 192 ? 13.172 -9.18 -10.773 1 98.88 192 ALA B CA 1
ATOM 3763 C C . ALA B 1 192 ? 12.172 -10.266 -11.148 1 98.88 192 ALA B C 1
ATOM 3765 O O . ALA B 1 192 ? 12.391 -11.445 -10.875 1 98.88 192 ALA B O 1
ATOM 3766 N N . GLU B 1 193 ? 11.125 -9.859 -11.852 1 98.88 193 GLU B N 1
ATOM 3767 C CA . GLU B 1 193 ? 10.016 -10.727 -12.258 1 98.88 193 GLU B CA 1
ATOM 3768 C C . GLU B 1 193 ? 9.07 -10.008 -13.219 1 98.88 193 GLU B C 1
ATOM 3770 O O . GLU B 1 193 ? 9.352 -8.891 -13.648 1 98.88 193 GLU B O 1
ATOM 3775 N N . PHE B 1 194 ? 8.031 -10.727 -13.688 1 98.88 194 PHE B N 1
ATOM 3776 C CA . PHE B 1 194 ? 6.93 -10.016 -14.328 1 98.88 194 PHE B CA 1
ATOM 3777 C C . PHE B 1 194 ? 6.152 -9.188 -13.312 1 98.88 194 PHE B C 1
ATOM 3779 O O . PHE B 1 194 ? 6.438 -9.242 -12.109 1 98.88 194 PHE B O 1
ATOM 3786 N N . SER B 1 195 ? 5.195 -8.406 -13.711 1 98.31 195 SER B N 1
ATOM 3787 C CA . SER B 1 195 ? 4.492 -7.469 -12.836 1 98.31 195 SER B CA 1
ATOM 3788 C C . SER B 1 195 ? 3.887 -8.188 -11.633 1 98.31 195 SER B C 1
ATOM 3790 O O . SER B 1 195 ? 3.906 -7.664 -10.523 1 98.31 195 SER B O 1
ATOM 3792 N N . TYR B 1 196 ? 3.361 -9.406 -11.836 1 97.31 196 TYR B N 1
ATOM 3793 C CA . TYR B 1 196 ? 2.662 -10.055 -10.734 1 97.31 196 TYR B CA 1
ATOM 3794 C C . TYR B 1 196 ? 2.912 -11.562 -10.742 1 97.31 196 TYR B C 1
ATOM 3796 O O . TYR B 1 196 ? 2.176 -12.32 -10.117 1 97.31 196 TYR B O 1
ATOM 3804 N N . THR B 1 197 ? 3.906 -12.031 -11.547 1 98.44 197 THR B N 1
ATOM 3805 C CA . THR B 1 197 ? 4.34 -13.422 -11.594 1 98.44 197 THR B CA 1
ATOM 3806 C C . THR B 1 197 ? 5.863 -13.508 -11.625 1 98.44 197 THR B C 1
ATOM 3808 O O . THR B 1 197 ? 6.543 -12.547 -11.977 1 98.44 197 THR B O 1
ATOM 3811 N N . ASN B 1 198 ? 6.352 -14.664 -11.25 1 98.94 198 ASN B N 1
ATOM 3812 C CA . ASN B 1 198 ? 7.789 -14.883 -11.367 1 98.94 198 ASN B CA 1
ATOM 3813 C C . ASN B 1 198 ? 8.188 -15.203 -12.812 1 98.94 198 ASN B C 1
ATOM 3815 O O . ASN B 1 198 ? 7.359 -15.656 -13.602 1 98.94 198 ASN B O 1
ATOM 3819 N N . LEU B 1 199 ? 9.43 -14.945 -13.109 1 98.94 199 LEU B N 1
ATOM 3820 C CA . LEU B 1 199 ? 9.922 -15.078 -14.477 1 98.94 199 LEU B CA 1
ATOM 3821 C C . LEU B 1 199 ? 10.945 -16.203 -14.578 1 98.94 199 LEU B C 1
ATOM 3823 O O . LEU B 1 199 ? 11.82 -16.328 -13.727 1 98.94 199 LEU B O 1
ATOM 3827 N N . PHE B 1 200 ? 10.789 -17.047 -15.586 1 99 200 PHE B N 1
ATOM 3828 C CA . PHE B 1 200 ? 11.75 -18.047 -16 1 99 200 PHE B CA 1
ATOM 3829 C C . PHE B 1 200 ? 12.117 -17.875 -17.469 1 99 200 PHE B C 1
ATOM 3831 O O . PHE B 1 200 ? 11.297 -17.406 -18.266 1 99 200 PHE B O 1
ATOM 3838 N N . PHE B 1 201 ? 13.305 -18.234 -17.844 1 98.94 201 PHE B N 1
ATOM 3839 C CA . PHE B 1 201 ? 13.648 -18.391 -19.25 1 98.94 201 PHE B CA 1
ATOM 3840 C C . PHE B 1 201 ? 14.656 -19.516 -19.438 1 98.94 201 PHE B C 1
ATOM 3842 O O . PHE B 1 201 ? 15.289 -19.969 -18.469 1 98.94 201 PHE B O 1
ATOM 3849 N N . ALA B 1 202 ? 14.695 -20 -20.656 1 98.88 202 ALA B N 1
ATOM 3850 C CA . ALA B 1 202 ? 15.648 -21.062 -21 1 98.88 202 ALA B CA 1
ATOM 3851 C C . ALA B 1 202 ? 16.656 -20.594 -22.031 1 98.88 202 ALA B C 1
ATOM 3853 O O . ALA B 1 202 ? 16.312 -19.797 -22.922 1 98.88 202 ALA B O 1
ATOM 3854 N N . LYS B 1 203 ? 17.828 -21.016 -21.906 1 98.56 203 LYS B N 1
ATOM 3855 C CA . LYS B 1 203 ? 18.906 -20.875 -22.891 1 98.56 203 LYS B CA 1
ATOM 3856 C C . LYS B 1 203 ? 19.734 -22.141 -22.969 1 98.56 203 LYS B C 1
ATOM 3858 O O . LYS B 1 203 ? 20.406 -22.516 -22 1 98.56 203 LYS B O 1
ATOM 3863 N N . GLY B 1 204 ? 19.703 -22.734 -24.078 1 97.69 204 GLY B N 1
ATOM 3864 C CA . GLY B 1 204 ? 20.312 -24.047 -24.172 1 97.69 204 GLY B CA 1
ATOM 3865 C C . GLY B 1 204 ? 19.672 -25.078 -23.266 1 97.69 204 GLY B C 1
ATOM 3866 O O . GLY B 1 204 ? 18.469 -25.297 -23.312 1 97.69 204 GLY B O 1
ATOM 3867 N N . SER B 1 205 ? 20.531 -25.672 -22.406 1 97.81 205 SER B N 1
ATOM 3868 C CA . SER B 1 205 ? 20.047 -26.75 -21.547 1 97.81 205 SER B CA 1
ATOM 3869 C C . SER B 1 205 ? 19.688 -26.25 -20.156 1 97.81 205 SER B C 1
ATOM 3871 O O . SER B 1 205 ? 19.281 -27.016 -19.297 1 97.81 205 SER B O 1
ATOM 3873 N N . GLN B 1 206 ? 19.781 -24.938 -20.031 1 98.56 206 GLN B N 1
ATOM 3874 C CA . GLN B 1 206 ? 19.562 -24.375 -18.703 1 98.56 206 GLN B CA 1
ATOM 3875 C C . GLN B 1 206 ? 18.234 -23.625 -18.625 1 98.56 206 GLN B C 1
ATOM 3877 O O . GLN B 1 206 ? 17.859 -22.938 -19.562 1 98.56 206 GLN B O 1
ATOM 3882 N N . VAL B 1 207 ? 17.562 -23.828 -17.547 1 98.94 207 VAL B N 1
ATOM 3883 C CA . VAL B 1 207 ? 16.453 -22.969 -17.156 1 98.94 207 VAL B CA 1
ATOM 3884 C C . VAL B 1 207 ? 16.906 -21.984 -16.078 1 98.94 207 VAL B C 1
ATOM 3886 O O . VAL B 1 207 ? 17.438 -22.391 -15.047 1 98.94 207 VAL B O 1
ATOM 3889 N N . ILE B 1 208 ? 16.75 -20.688 -16.328 1 98.94 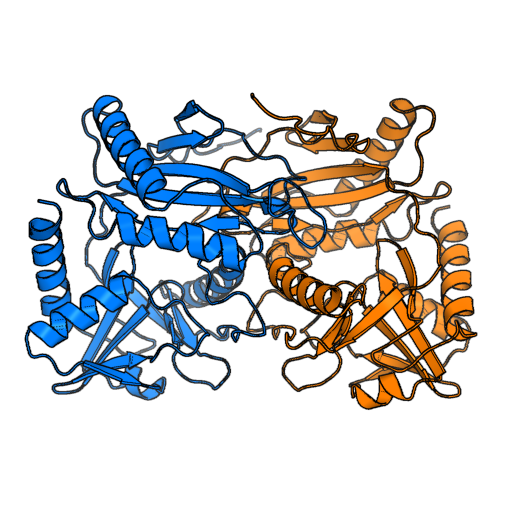208 ILE B N 1
ATOM 3890 C CA . ILE B 1 208 ? 17.25 -19.641 -15.445 1 98.94 208 ILE B CA 1
ATOM 3891 C C . ILE B 1 208 ? 16.094 -18.828 -14.883 1 98.94 208 ILE B C 1
ATOM 3893 O O . ILE B 1 208 ? 15.117 -18.562 -15.586 1 98.94 208 ILE B O 1
ATOM 3897 N N . THR B 1 209 ? 16.141 -18.516 -13.641 1 98.94 209 THR B N 1
ATOM 3898 C CA . THR B 1 209 ? 15.195 -17.594 -12.992 1 98.94 209 THR B CA 1
ATOM 3899 C C . THR B 1 209 ? 15.914 -16.672 -12.023 1 98.94 209 THR B C 1
ATOM 3901 O O . THR B 1 209 ? 16.922 -17.062 -11.414 1 98.94 209 THR B O 1
ATOM 3904 N N . PRO B 1 210 ? 15.484 -15.453 -11.875 1 98.94 210 PRO B N 1
ATOM 3905 C CA . PRO B 1 210 ? 16.141 -14.547 -10.922 1 98.94 210 PRO B CA 1
ATOM 3906 C C . PRO B 1 210 ? 16.203 -15.133 -9.516 1 98.94 210 PRO B C 1
ATOM 3908 O O . PRO B 1 210 ? 15.211 -15.672 -9.016 1 98.94 210 PRO B O 1
ATOM 3911 N N . ALA B 1 211 ? 17.375 -15 -8.898 1 98.88 211 ALA B N 1
ATOM 3912 C CA . ALA B 1 211 ? 17.484 -15.406 -7.504 1 98.88 211 ALA B CA 1
ATOM 3913 C C . ALA B 1 211 ? 16.734 -14.445 -6.59 1 98.88 211 ALA B C 1
ATOM 3915 O O . ALA B 1 211 ? 16.75 -13.234 -6.801 1 98.88 211 ALA B O 1
ATOM 3916 N N . PRO B 1 212 ? 15.977 -15.039 -5.578 1 98.44 212 PRO B N 1
ATOM 3917 C CA . PRO B 1 212 ? 15.359 -14.133 -4.609 1 98.44 212 PRO B CA 1
ATOM 3918 C C . PRO B 1 212 ? 16.359 -13.172 -3.979 1 98.44 212 PRO B C 1
ATOM 3920 O O . PRO B 1 212 ? 17.422 -13.594 -3.514 1 98.44 212 PRO B O 1
ATOM 3923 N N . ASN B 1 213 ? 16.078 -11.883 -3.98 1 98.25 213 ASN B N 1
ATOM 3924 C CA . ASN B 1 213 ? 17 -10.875 -3.471 1 98.25 213 ASN B CA 1
ATOM 3925 C C . ASN B 1 213 ? 16.281 -9.859 -2.586 1 98.25 213 ASN B C 1
ATOM 3927 O O . ASN B 1 213 ? 16.797 -8.766 -2.348 1 98.25 213 ASN B O 1
ATOM 3931 N N . GLY B 1 214 ? 15.055 -10.164 -2.23 1 98 214 GLY B N 1
ATOM 3932 C CA . GLY B 1 214 ? 14.312 -9.312 -1.322 1 98 214 GLY B CA 1
ATOM 3933 C C . GLY B 1 214 ? 13.477 -8.266 -2.037 1 98 214 GLY B C 1
ATOM 3934 O O . GLY B 1 214 ? 12.867 -7.41 -1.396 1 98 214 GLY B O 1
ATOM 3935 N N . THR B 1 215 ? 13.367 -8.312 -3.383 1 98.5 215 THR B N 1
ATOM 3936 C CA . THR B 1 215 ? 12.633 -7.285 -4.117 1 98.5 215 THR B CA 1
ATOM 3937 C C . THR B 1 215 ? 11.336 -7.848 -4.684 1 98.5 215 THR B C 1
ATOM 3939 O O . THR B 1 215 ? 10.492 -7.098 -5.172 1 98.5 215 THR B O 1
ATOM 3942 N N . PHE B 1 216 ? 11.164 -9.125 -4.641 1 98.31 216 PHE B N 1
ATOM 3943 C CA . PHE B 1 216 ? 9.961 -9.805 -5.117 1 98.31 216 PHE B CA 1
ATOM 3944 C C . PHE B 1 216 ? 9.664 -11.047 -4.285 1 98.31 216 PHE B C 1
ATOM 3946 O O . PHE B 1 216 ? 10.539 -11.539 -3.57 1 98.31 216 PHE B O 1
ATOM 3953 N N . LEU B 1 217 ? 8.461 -11.5 -4.344 1 97.94 217 LEU B N 1
ATOM 3954 C CA . LEU B 1 217 ? 8.07 -12.695 -3.607 1 97.94 217 LEU B CA 1
ATOM 3955 C C . LEU B 1 217 ? 8.656 -13.945 -4.254 1 97.94 217 LEU B C 1
ATOM 3957 O O . LEU B 1 217 ? 8.57 -14.125 -5.469 1 97.94 217 LEU B O 1
ATOM 3961 N N . ASN B 1 218 ? 9.336 -14.68 -3.42 1 98.31 218 ASN B N 1
ATOM 3962 C CA . ASN B 1 218 ? 9.68 -16.031 -3.848 1 98.31 218 ASN B CA 1
ATOM 3963 C C . ASN B 1 218 ? 8.453 -16.938 -3.881 1 98.31 218 ASN B C 1
ATOM 3965 O O . ASN B 1 218 ? 8.203 -17.688 -2.93 1 98.31 218 ASN B O 1
ATOM 3969 N N . GLY B 1 219 ? 7.734 -16.938 -5.008 1 98.56 219 GLY B N 1
ATOM 3970 C CA . GLY B 1 219 ? 6.434 -17.578 -5.121 1 98.56 219 GLY B CA 1
ATOM 3971 C C . GLY B 1 219 ? 6.457 -19.047 -4.766 1 98.56 219 GLY B C 1
ATOM 3972 O O . GLY B 1 219 ? 7.418 -19.75 -5.082 1 98.56 219 GLY B O 1
ATOM 3973 N N . LEU B 1 220 ? 5.398 -19.484 -4.223 1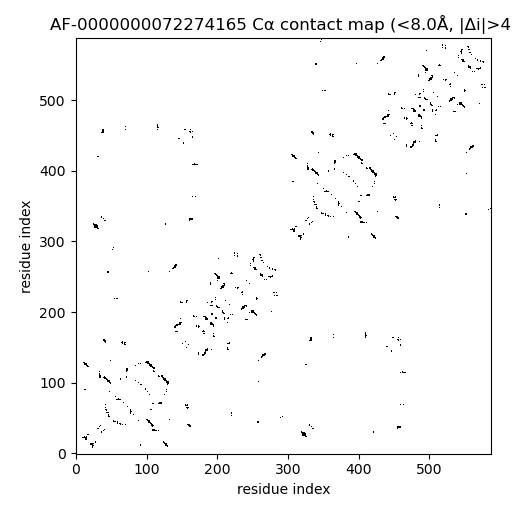 98.56 220 LEU B N 1
ATOM 3974 C CA . LEU B 1 220 ? 5.285 -20.891 -3.869 1 98.56 220 LEU B CA 1
ATOM 3975 C C . LEU B 1 220 ? 5.238 -21.766 -5.121 1 98.56 220 LEU B C 1
ATOM 3977 O O . LEU B 1 220 ? 5.844 -22.844 -5.156 1 98.56 220 LEU B O 1
ATOM 3981 N N . THR B 1 221 ? 4.504 -21.297 -6.133 1 98.56 221 THR B N 1
ATOM 3982 C CA . THR B 1 221 ? 4.492 -22.016 -7.402 1 98.56 221 THR B CA 1
ATOM 3983 C C . THR B 1 221 ? 5.887 -22.031 -8.023 1 98.56 221 THR B C 1
ATOM 3985 O O . THR B 1 221 ? 6.305 -23.047 -8.586 1 98.56 221 THR B O 1
ATOM 3988 N N . ARG B 1 222 ? 6.59 -20.938 -7.984 1 98.88 222 ARG B N 1
ATOM 3989 C CA . ARG B 1 222 ? 7.973 -20.875 -8.445 1 98.88 222 ARG B CA 1
ATOM 3990 C C . ARG B 1 222 ? 8.828 -21.938 -7.77 1 98.88 222 ARG B C 1
ATOM 3992 O O . ARG B 1 222 ? 9.547 -22.688 -8.438 1 98.88 222 ARG B O 1
ATOM 3999 N N . GLN B 1 223 ? 8.75 -21.969 -6.465 1 98.81 223 GLN B N 1
ATOM 4000 C CA . GLN B 1 223 ? 9.516 -22.953 -5.691 1 98.81 223 GLN B CA 1
ATOM 4001 C C . GLN B 1 223 ? 9.164 -24.375 -6.098 1 98.81 223 GLN B C 1
ATOM 4003 O O . GLN B 1 223 ? 10.047 -25.219 -6.246 1 98.81 223 GLN B O 1
ATOM 4008 N N . ARG B 1 224 ? 7.898 -24.641 -6.238 1 98.44 224 ARG B N 1
ATOM 4009 C CA . ARG B 1 224 ? 7.418 -25.953 -6.668 1 98.44 224 ARG B CA 1
ATOM 4010 C C . ARG B 1 224 ? 7.984 -26.328 -8.031 1 98.44 224 ARG B C 1
ATOM 4012 O O . ARG B 1 224 ? 8.477 -27.438 -8.219 1 98.44 224 ARG B O 1
ATOM 4019 N N . ILE B 1 225 ? 7.969 -25.422 -8.969 1 98.81 225 ILE B N 1
ATOM 4020 C CA . ILE B 1 225 ? 8.414 -25.672 -10.336 1 98.81 225 ILE B CA 1
ATOM 4021 C C . ILE B 1 225 ? 9.922 -25.906 -10.352 1 98.81 225 ILE B C 1
ATOM 4023 O O . ILE B 1 225 ? 10.406 -26.797 -11.055 1 98.81 225 ILE B O 1
ATOM 4027 N N . ILE B 1 226 ? 10.672 -25.094 -9.602 1 98.94 226 ILE B N 1
ATOM 4028 C CA . ILE B 1 226 ? 12.109 -25.297 -9.508 1 98.94 226 ILE B CA 1
ATOM 4029 C C . ILE B 1 226 ? 12.406 -26.719 -9.031 1 98.94 226 ILE B C 1
ATOM 4031 O O . ILE B 1 226 ? 13.203 -27.438 -9.641 1 98.94 226 ILE B O 1
ATOM 4035 N N . ARG B 1 227 ? 11.734 -27.156 -7.977 1 98.75 227 ARG B N 1
ATOM 4036 C CA . ARG B 1 227 ? 11.945 -28.484 -7.418 1 98.75 227 ARG B CA 1
ATOM 4037 C C . ARG B 1 227 ? 11.57 -29.562 -8.422 1 98.75 227 ARG B C 1
ATOM 4039 O O . ARG B 1 227 ? 12.32 -30.531 -8.617 1 98.75 227 ARG B O 1
ATOM 4046 N N . LEU B 1 228 ? 10.406 -29.453 -9.031 1 98.75 228 LEU B N 1
ATOM 4047 C CA . LEU B 1 228 ? 9.914 -30.438 -9.977 1 98.75 228 LEU B CA 1
ATOM 4048 C C . LEU B 1 228 ? 10.859 -30.578 -11.164 1 98.75 228 LEU B C 1
ATOM 4050 O O . LEU B 1 228 ? 11.164 -31.688 -11.594 1 98.75 228 LEU B O 1
ATOM 4054 N N . LEU B 1 229 ? 11.328 -29.469 -11.711 1 98.94 229 LEU B N 1
ATOM 4055 C CA . LEU B 1 229 ? 12.242 -29.5 -12.852 1 98.94 229 LEU B CA 1
ATOM 4056 C C . LEU B 1 229 ? 13.57 -30.141 -12.461 1 98.94 229 LEU B C 1
ATOM 4058 O O . LEU B 1 229 ? 14.094 -30.984 -13.188 1 98.94 229 LEU B O 1
ATOM 4062 N N . ARG B 1 230 ? 14.125 -29.75 -11.32 1 98.88 230 ARG B N 1
ATOM 4063 C CA . ARG B 1 230 ? 15.375 -30.328 -10.852 1 98.88 230 ARG B CA 1
ATOM 4064 C C . ARG B 1 230 ? 15.234 -31.828 -10.625 1 98.88 230 ARG B C 1
ATOM 4066 O O . ARG B 1 230 ? 16.094 -32.625 -11.016 1 98.88 230 ARG B O 1
ATOM 4073 N N . ASP B 1 231 ? 14.195 -32.219 -9.977 1 98.56 231 ASP B N 1
ATOM 4074 C CA . ASP B 1 231 ? 13.938 -33.625 -9.734 1 98.56 231 ASP B CA 1
ATOM 4075 C C . ASP B 1 231 ? 13.852 -34.406 -11.039 1 98.56 231 ASP B C 1
ATOM 4077 O O . ASP B 1 231 ? 14.148 -35.594 -11.078 1 98.56 231 ASP B O 1
ATOM 4081 N N . ASP B 1 232 ? 13.461 -33.719 -12.102 1 98.5 232 ASP B N 1
ATOM 4082 C CA . ASP B 1 232 ? 13.336 -34.344 -13.414 1 98.5 232 ASP B CA 1
ATOM 4083 C C . ASP B 1 232 ? 14.633 -34.219 -14.211 1 98.5 232 ASP B C 1
ATOM 4085 O O . ASP B 1 232 ? 14.648 -34.469 -15.414 1 98.5 232 ASP B O 1
ATOM 4089 N N . GLY B 1 233 ? 15.656 -33.688 -13.648 1 98.5 233 GLY B N 1
ATOM 4090 C CA . GLY B 1 233 ? 16.984 -33.688 -14.25 1 98.5 233 GLY B CA 1
ATOM 4091 C C . GLY B 1 233 ? 17.297 -32.406 -14.977 1 98.5 233 GLY B C 1
ATOM 4092 O O . GLY B 1 233 ? 18.328 -32.312 -15.664 1 98.5 233 GLY B O 1
ATOM 4093 N N . VAL B 1 234 ? 16.438 -31.438 -14.883 1 98.81 234 VAL B N 1
ATOM 4094 C CA . VAL B 1 234 ? 16.672 -30.172 -15.555 1 98.81 234 VAL B CA 1
ATOM 4095 C C . VAL B 1 234 ? 17.641 -29.328 -14.734 1 98.81 234 VAL B C 1
ATOM 4097 O O . VAL B 1 234 ? 17.547 -29.25 -13.508 1 98.81 234 VAL B O 1
ATOM 4100 N N . ASP B 1 235 ? 18.609 -28.656 -15.414 1 98.81 235 ASP B N 1
ATOM 4101 C CA . ASP B 1 235 ? 19.516 -27.703 -14.773 1 98.81 235 ASP B CA 1
ATOM 4102 C C . ASP B 1 235 ? 18.844 -26.359 -14.562 1 98.81 235 ASP B C 1
ATOM 4104 O O . ASP B 1 235 ? 18.812 -25.531 -15.469 1 98.81 235 ASP B O 1
ATOM 4108 N N . VAL B 1 236 ? 18.359 -26.188 -13.391 1 98.94 236 VAL B N 1
ATOM 4109 C CA . VAL B 1 236 ? 17.703 -24.922 -13.039 1 98.94 236 VAL B CA 1
ATOM 4110 C C . VAL B 1 236 ? 18.672 -24.062 -12.25 1 98.94 236 VAL B C 1
ATOM 4112 O O . VAL B 1 236 ? 19.188 -24.469 -11.211 1 98.94 236 VAL B O 1
ATOM 4115 N N . VAL B 1 237 ? 18.906 -22.797 -12.672 1 98.88 237 VAL B N 1
ATOM 4116 C CA . VAL B 1 237 ? 19.875 -21.891 -12.055 1 98.88 237 VAL B CA 1
ATOM 4117 C C . VAL B 1 237 ? 19.172 -20.641 -11.555 1 98.88 237 VAL B C 1
ATOM 4119 O O . VAL B 1 237 ? 18.422 -20 -12.297 1 98.88 237 VAL B O 1
ATOM 4122 N N . GLU B 1 238 ? 19.312 -20.328 -10.312 1 98.94 238 GLU B N 1
ATOM 4123 C CA . GLU B 1 238 ? 18.875 -19.078 -9.719 1 98.94 238 GLU B CA 1
ATOM 4124 C C . GLU B 1 238 ? 20.031 -18.078 -9.602 1 98.94 238 GLU B C 1
ATOM 4126 O O . GLU B 1 238 ? 21 -18.328 -8.875 1 98.94 238 GLU B O 1
ATOM 4131 N N . ARG B 1 239 ? 19.906 -16.969 -10.266 1 98.81 239 ARG B N 1
ATOM 4132 C CA . ARG B 1 239 ? 20.969 -15.977 -10.242 1 98.81 239 ARG B CA 1
ATOM 4133 C C . ARG B 1 239 ? 20.453 -14.617 -10.695 1 98.81 239 ARG B C 1
ATOM 4135 O O . ARG B 1 239 ? 19.297 -14.492 -11.117 1 98.81 239 ARG B O 1
ATOM 4142 N N . ALA B 1 240 ? 21.281 -13.602 -10.57 1 98.81 240 ALA B N 1
ATOM 4143 C CA . ALA B 1 240 ? 20.969 -12.305 -11.164 1 98.81 240 ALA B CA 1
ATOM 4144 C C . ALA B 1 240 ? 20.906 -12.398 -12.688 1 98.81 240 ALA B C 1
ATOM 4146 O O . ALA B 1 240 ? 21.703 -13.109 -13.297 1 98.81 240 ALA B O 1
ATOM 4147 N N . VAL B 1 241 ? 19.969 -11.695 -13.25 1 98.75 241 VAL B N 1
ATOM 4148 C CA . VAL B 1 241 ? 19.688 -11.789 -14.68 1 98.75 241 VAL B CA 1
ATOM 4149 C C . VAL B 1 241 ? 19.594 -10.391 -15.289 1 98.75 241 VAL B C 1
ATOM 4151 O O . VAL B 1 241 ? 18.922 -9.516 -14.742 1 98.75 241 VAL B O 1
ATOM 4154 N N . ASP B 1 242 ? 20.266 -10.219 -16.422 1 98.69 242 ASP B N 1
ATOM 4155 C CA . ASP B 1 242 ? 20.109 -9 -17.219 1 98.69 242 ASP B CA 1
ATOM 4156 C C . ASP B 1 242 ? 18.922 -9.109 -18.172 1 98.69 242 ASP B C 1
ATOM 4158 O O . ASP B 1 242 ? 18.688 -10.18 -18.734 1 98.69 242 ASP B O 1
ATOM 4162 N N . PHE B 1 243 ? 18.312 -7.996 -18.391 1 98.81 243 PHE B N 1
ATOM 4163 C CA . PHE B 1 243 ? 17.156 -7.996 -19.297 1 98.81 243 PHE B CA 1
ATOM 4164 C C . PHE B 1 243 ? 17.547 -8.484 -20.672 1 98.81 243 PHE B C 1
ATOM 4166 O O . PHE B 1 243 ? 16.75 -9.156 -21.344 1 98.81 243 PHE B O 1
ATOM 4173 N N . ALA B 1 244 ? 18.719 -8.188 -21.094 1 98.75 244 ALA B N 1
ATOM 4174 C CA . ALA B 1 244 ? 19.203 -8.609 -22.406 1 98.75 244 ALA B CA 1
ATOM 4175 C C . ALA B 1 244 ? 19.234 -10.133 -22.5 1 98.75 244 ALA B C 1
ATOM 4177 O O . ALA B 1 244 ? 19.016 -10.695 -23.578 1 98.75 244 ALA B O 1
ATOM 4178 N N . GLU B 1 245 ? 19.484 -10.828 -21.422 1 98.81 245 GLU B N 1
ATOM 4179 C CA . GLU B 1 245 ? 19.484 -12.289 -21.422 1 98.81 245 GLU B CA 1
ATOM 4180 C C . GLU B 1 245 ? 18.094 -12.844 -21.688 1 98.81 245 GLU B C 1
ATOM 4182 O O . GLU B 1 245 ? 17.938 -13.859 -22.375 1 98.81 245 GLU B O 1
ATOM 4187 N N . VAL B 1 246 ? 17.125 -12.18 -21.172 1 98.94 246 VAL B N 1
ATOM 4188 C CA . VAL B 1 246 ? 15.742 -12.609 -21.375 1 98.94 246 VAL B CA 1
ATOM 4189 C C . VAL B 1 246 ? 15.359 -12.445 -22.844 1 98.94 246 VAL B C 1
ATOM 4191 O O . VAL B 1 246 ? 14.711 -13.32 -23.422 1 98.94 246 VAL B O 1
ATOM 4194 N N . LEU B 1 247 ? 15.812 -11.352 -23.469 1 98.75 247 LEU B N 1
ATOM 4195 C CA . LEU B 1 247 ? 15.516 -11.102 -24.875 1 98.75 247 LEU B CA 1
ATOM 4196 C C . LEU B 1 247 ? 16.188 -12.141 -25.766 1 98.75 247 LEU B C 1
ATOM 4198 O O . LEU B 1 247 ? 15.68 -12.469 -26.844 1 98.75 247 LEU B O 1
ATOM 4202 N N . ASP B 1 248 ? 17.281 -12.664 -25.297 1 98.5 248 ASP B N 1
ATOM 4203 C CA . ASP B 1 248 ? 18.062 -13.602 -26.094 1 98.5 248 ASP B CA 1
ATOM 4204 C C . ASP B 1 248 ? 17.672 -15.047 -25.766 1 98.5 248 ASP B C 1
ATOM 4206 O O . ASP B 1 248 ? 18.312 -15.984 -26.234 1 98.5 248 ASP B O 1
ATOM 4210 N N . ALA B 1 249 ? 16.719 -15.266 -24.953 1 98.81 249 ALA B N 1
ATOM 4211 C CA . ALA B 1 249 ? 16.328 -16.578 -24.469 1 98.81 249 ALA B CA 1
ATOM 4212 C C . ALA B 1 249 ? 15.711 -17.422 -25.594 1 98.81 249 ALA B C 1
ATOM 4214 O O . ALA B 1 249 ? 15.258 -16.875 -26.594 1 98.81 249 ALA B O 1
ATOM 4215 N N . ASP B 1 250 ? 15.672 -18.703 -25.422 1 98.81 250 ASP B N 1
ATOM 4216 C CA . ASP B 1 250 ? 14.984 -19.625 -26.328 1 98.81 250 ASP B CA 1
ATOM 4217 C C . ASP B 1 250 ? 13.492 -19.672 -26.031 1 98.81 250 ASP B C 1
ATOM 4219 O O . ASP B 1 250 ? 12.672 -19.828 -26.938 1 98.81 250 ASP B O 1
ATOM 4223 N N . GLU B 1 251 ? 13.141 -19.656 -24.844 1 98.75 251 GLU B N 1
ATOM 4224 C CA . GLU B 1 251 ? 11.758 -19.578 -24.359 1 98.75 251 GLU B CA 1
ATOM 4225 C C . GLU B 1 251 ? 11.672 -18.828 -23.031 1 98.75 251 GLU B C 1
ATOM 4227 O O . GLU B 1 251 ? 12.672 -18.719 -22.312 1 98.75 251 GLU B O 1
ATOM 4232 N N . VAL B 1 252 ? 10.562 -18.219 -22.734 1 98.94 252 VAL B N 1
ATOM 4233 C CA . VAL B 1 252 ? 10.258 -17.484 -21.5 1 98.94 252 VAL B CA 1
ATOM 4234 C C . VAL B 1 252 ? 8.906 -17.938 -20.953 1 98.94 252 VAL B C 1
ATOM 4236 O O . VAL B 1 252 ? 7.953 -18.125 -21.719 1 98.94 252 VAL B O 1
ATOM 4239 N N . PHE B 1 253 ? 8.82 -18.219 -19.656 1 98.88 253 PHE B N 1
ATOM 4240 C CA . PHE B 1 253 ? 7.535 -18.547 -19.062 1 98.88 253 PHE B CA 1
ATOM 4241 C C . PHE B 1 253 ? 7.434 -18 -17.641 1 98.88 253 PHE B C 1
ATOM 4243 O O . PHE B 1 253 ? 8.414 -17.484 -17.094 1 98.88 253 PHE B O 1
ATOM 4250 N N . ALA B 1 254 ? 6.242 -17.969 -17.125 1 98.81 254 ALA B N 1
ATOM 4251 C CA . ALA B 1 254 ? 5.93 -17.391 -15.828 1 98.81 254 ALA B CA 1
ATOM 4252 C C . ALA B 1 254 ? 5.324 -18.422 -14.891 1 98.81 254 ALA B C 1
ATOM 4254 O O . ALA B 1 254 ? 4.707 -19.391 -15.344 1 98.81 254 ALA B O 1
ATOM 4255 N N . THR B 1 255 ? 5.535 -18.219 -13.633 1 98.75 255 THR B N 1
ATOM 4256 C CA . THR B 1 255 ? 4.836 -18.984 -12.609 1 98.75 255 THR B CA 1
ATOM 4257 C C . THR B 1 255 ? 4.121 -18.062 -11.633 1 98.75 255 THR B C 1
ATOM 4259 O O . THR B 1 255 ? 4.645 -17 -11.281 1 98.75 255 THR B O 1
ATOM 4262 N N . GLY B 1 256 ? 2.924 -18.359 -11.266 1 97.5 256 GLY B N 1
ATOM 4263 C CA . GLY B 1 256 ? 2.059 -17.688 -10.305 1 97.5 256 GLY B CA 1
ATOM 4264 C C . GLY B 1 256 ? 0.834 -18.516 -9.938 1 97.5 256 GLY B C 1
ATOM 4265 O O . GLY B 1 256 ? 0.483 -19.453 -10.641 1 97.5 256 GLY B O 1
ATOM 4266 N N . ASN B 1 257 ? 0.267 -18.156 -8.93 1 94.44 257 ASN B N 1
ATOM 4267 C CA . ASN B 1 257 ? -0.827 -18.953 -8.398 1 94.44 257 ASN B CA 1
ATOM 4268 C C . ASN B 1 257 ? -2.037 -18.953 -9.328 1 94.44 257 ASN B C 1
ATOM 4270 O O . ASN B 1 257 ? -2.697 -19.969 -9.508 1 94.44 257 ASN B O 1
ATOM 4274 N N . TYR B 1 258 ? -2.318 -17.844 -9.914 1 93 258 TYR B N 1
ATOM 4275 C CA . TYR B 1 258 ? -3.549 -17.656 -10.672 1 93 258 TYR B CA 1
ATOM 4276 C C . TYR B 1 258 ? -3.596 -18.594 -11.875 1 93 258 TYR B C 1
ATOM 4278 O O . TYR B 1 258 ? -4.609 -19.25 -12.125 1 93 258 TYR B O 1
ATOM 4286 N N . PHE B 1 259 ? -2.516 -18.766 -12.617 1 93.81 259 PHE B N 1
ATOM 4287 C CA . PHE B 1 259 ? -2.521 -19.609 -13.805 1 93.81 259 PHE B CA 1
ATOM 4288 C C . PHE B 1 259 ? -1.488 -20.734 -13.68 1 93.81 259 PHE B C 1
ATOM 4290 O O . PHE B 1 259 ? -1.362 -21.562 -14.578 1 93.81 259 PHE B O 1
ATOM 4297 N N . LYS B 1 260 ? -0.768 -20.734 -12.57 1 97.38 260 LYS B N 1
ATOM 4298 C CA . LYS B 1 260 ? 0.251 -21.719 -12.203 1 97.38 260 LYS B CA 1
ATOM 4299 C C . LYS B 1 260 ? 1.474 -21.594 -13.109 1 97.38 260 LYS B C 1
ATOM 4301 O O . LYS B 1 260 ? 2.498 -21.047 -12.711 1 97.38 260 LYS B O 1
ATOM 4306 N N . VAL B 1 261 ? 1.392 -22.078 -14.406 1 98.44 261 VAL B N 1
ATOM 4307 C CA . VAL B 1 261 ? 2.49 -21.984 -15.359 1 98.44 261 VAL B CA 1
ATOM 4308 C C . VAL B 1 261 ? 1.97 -21.438 -16.688 1 98.44 261 VAL B C 1
ATOM 4310 O O . VAL B 1 261 ? 1.083 -22.016 -17.312 1 98.44 261 VAL B O 1
ATOM 4313 N N . GLY B 1 262 ? 2.498 -20.281 -17.109 1 98.06 262 GLY B N 1
ATOM 4314 C CA . GLY B 1 262 ? 2.082 -19.656 -18.344 1 98.06 262 GLY B CA 1
ATOM 4315 C C . GLY B 1 262 ? 3.246 -19.281 -19.25 1 98.06 262 GLY B C 1
ATOM 4316 O O . GLY B 1 262 ? 4.289 -18.828 -18.766 1 98.06 262 GLY B O 1
ATOM 4317 N N . THR B 1 263 ? 3.086 -19.344 -20.562 1 98.5 263 THR B N 1
ATOM 4318 C CA . THR B 1 263 ? 4.156 -19.031 -21.5 1 98.5 263 THR B CA 1
ATOM 4319 C C . THR B 1 263 ? 4.113 -17.562 -21.891 1 98.5 263 THR B C 1
ATOM 4321 O O . THR B 1 263 ? 3.037 -16.969 -22.031 1 98.5 263 THR B O 1
ATOM 4324 N N . CYS B 1 264 ? 5.273 -16.969 -21.984 1 98.81 264 CYS B N 1
ATOM 4325 C CA . CYS B 1 264 ? 5.406 -15.641 -22.578 1 98.81 264 CYS B CA 1
ATOM 4326 C C . CYS B 1 264 ? 5.754 -15.734 -24.062 1 98.81 264 CYS B C 1
ATOM 4328 O O . CYS B 1 264 ? 6.793 -16.281 -24.422 1 98.81 264 CYS B O 1
ATOM 4330 N N . VAL B 1 265 ? 4.914 -15.156 -24.906 1 98.81 265 VAL B N 1
ATOM 4331 C CA . VAL B 1 265 ? 5.074 -15.422 -26.328 1 98.81 265 VAL B CA 1
ATOM 4332 C C . VAL B 1 265 ? 5.699 -14.211 -27.016 1 98.81 265 VAL B C 1
ATOM 4334 O O . VAL B 1 265 ? 6.094 -14.281 -28.188 1 98.81 265 VAL B O 1
ATOM 4337 N N . LYS B 1 266 ? 5.777 -13.102 -26.297 1 98.81 266 LYS B N 1
ATOM 4338 C CA . LYS B 1 266 ? 6.367 -11.898 -26.875 1 98.81 266 LYS B CA 1
ATOM 4339 C C . LYS B 1 266 ? 6.906 -10.969 -25.781 1 98.81 266 LYS B C 1
ATOM 4341 O O . LYS B 1 266 ? 6.23 -10.719 -24.781 1 98.81 266 LYS B O 1
ATOM 4346 N N . ILE B 1 267 ? 8.109 -10.5 -25.953 1 98.94 267 ILE B N 1
ATOM 4347 C CA . ILE B 1 267 ? 8.672 -9.414 -25.156 1 98.94 267 ILE B CA 1
ATOM 4348 C C . ILE B 1 267 ? 9.234 -8.328 -26.078 1 98.94 267 ILE B C 1
ATOM 4350 O O . ILE B 1 267 ? 10.172 -8.578 -26.828 1 98.94 267 ILE B O 1
ATOM 4354 N N . GLU B 1 268 ? 8.703 -7.133 -25.922 1 98.62 268 GLU B N 1
ATOM 4355 C CA . GLU B 1 268 ? 9.07 -6.062 -26.859 1 98.62 268 GLU B CA 1
ATOM 4356 C C . GLU B 1 268 ? 8.906 -6.512 -28.297 1 98.62 268 GLU B C 1
ATOM 4358 O O . GLU B 1 268 ? 7.809 -6.863 -28.734 1 98.62 268 GLU B O 1
ATOM 4363 N N . ASP B 1 269 ? 9.953 -6.598 -29.031 1 98.06 269 ASP B N 1
ATOM 4364 C CA . ASP B 1 269 ? 9.859 -6.973 -30.453 1 98.06 269 ASP B CA 1
ATOM 4365 C C . ASP B 1 269 ? 10.281 -8.43 -30.656 1 98.06 269 ASP B C 1
ATOM 4367 O O . ASP B 1 269 ? 10.289 -8.922 -31.781 1 98.06 269 ASP B O 1
ATOM 4371 N N . ARG B 1 270 ? 10.508 -9.133 -29.609 1 98.38 270 ARG B N 1
ATOM 4372 C CA . ARG B 1 270 ? 10.938 -10.523 -29.688 1 98.38 270 ARG B CA 1
ATOM 4373 C C . ARG B 1 270 ? 9.766 -11.477 -29.469 1 98.38 270 ARG B C 1
ATOM 4375 O O . ARG B 1 270 ? 9.023 -11.344 -28.5 1 98.38 270 ARG B O 1
ATOM 4382 N N . THR B 1 271 ? 9.648 -12.438 -30.344 1 98.44 271 THR B N 1
ATOM 4383 C CA . THR B 1 271 ? 8.617 -13.461 -30.219 1 98.44 271 THR B CA 1
ATOM 4384 C C . THR B 1 271 ? 9.219 -14.773 -29.719 1 98.44 271 THR B C 1
ATOM 4386 O O . THR B 1 271 ? 10.352 -15.117 -30.062 1 98.44 271 THR B O 1
ATOM 4389 N N . PHE B 1 272 ? 8.438 -15.453 -28.953 1 98.5 272 PHE B N 1
ATOM 4390 C CA . PHE B 1 272 ? 8.844 -16.75 -28.406 1 98.5 272 PHE B CA 1
ATOM 4391 C C . PHE B 1 272 ? 7.777 -17.797 -28.688 1 98.5 272 PHE B C 1
ATOM 4393 O O . PHE B 1 272 ? 6.582 -17.516 -28.609 1 98.5 272 PHE B O 1
ATOM 4400 N N . GLU B 1 273 ? 8.211 -18.953 -28.984 1 97.25 273 GLU B N 1
ATOM 4401 C CA . GLU B 1 273 ? 7.328 -20.109 -29.016 1 97.25 273 GLU B CA 1
ATOM 4402 C C . GLU B 1 273 ? 7.355 -20.859 -27.688 1 97.25 273 GLU B C 1
ATOM 4404 O O . GLU B 1 273 ? 8.398 -20.953 -27.031 1 97.25 273 GLU B O 1
ATOM 4409 N N . PRO B 1 274 ? 6.223 -21.359 -27.312 1 98.06 274 PRO B N 1
ATOM 4410 C CA . PRO B 1 274 ? 6.281 -22.25 -26.141 1 98.06 274 PRO B CA 1
ATOM 4411 C C . PRO B 1 274 ? 7.293 -23.375 -26.312 1 98.06 274 PRO B C 1
ATOM 4413 O O . PRO B 1 274 ? 7.203 -24.156 -27.266 1 98.06 274 PRO B O 1
ATOM 4416 N N . GLY B 1 275 ? 8.227 -23.469 -25.406 1 98.12 275 GLY B N 1
ATOM 4417 C CA . GLY B 1 275 ? 9.328 -24.391 -25.578 1 98.12 275 GLY B CA 1
ATOM 4418 C C . GLY B 1 275 ? 9.211 -25.625 -24.703 1 98.12 275 GLY B C 1
ATOM 4419 O O . GLY B 1 275 ? 8.195 -25.812 -24.016 1 98.12 275 GLY B O 1
ATOM 4420 N N . PRO B 1 276 ? 10.141 -26.484 -24.828 1 98.62 276 PRO B N 1
ATOM 4421 C CA . PRO B 1 276 ? 10.078 -27.766 -24.141 1 98.62 276 PRO B CA 1
ATOM 4422 C C . PRO B 1 276 ? 10.117 -27.609 -22.609 1 98.62 276 PRO B C 1
ATOM 4424 O O . PRO B 1 276 ? 9.516 -28.422 -21.891 1 98.62 276 PRO B O 1
ATOM 4427 N N . TYR B 1 277 ? 10.773 -26.641 -22.078 1 98.88 277 TYR B N 1
ATOM 4428 C CA . TYR B 1 277 ? 10.883 -26.5 -20.625 1 98.88 277 TYR B CA 1
ATOM 4429 C C . TYR B 1 277 ? 9.594 -25.953 -20.031 1 98.88 277 TYR B C 1
ATOM 4431 O O . TYR B 1 277 ? 9.18 -26.375 -18.953 1 98.88 277 TYR B O 1
ATOM 4439 N N . TYR B 1 278 ? 9 -25.031 -20.766 1 98.75 278 TYR B N 1
ATOM 4440 C CA . TYR B 1 278 ? 7.664 -24.609 -20.359 1 98.75 278 TYR B CA 1
ATOM 4441 C C . TYR B 1 278 ? 6.699 -25.781 -20.328 1 98.75 278 TYR B C 1
ATOM 4443 O O . TYR B 1 278 ? 6 -26 -19.328 1 98.75 278 TYR B O 1
ATOM 4451 N N . ARG B 1 279 ? 6.652 -26.5 -21.391 1 98.56 279 ARG B N 1
ATOM 4452 C CA . ARG B 1 279 ? 5.746 -27.641 -21.5 1 98.56 279 ARG B CA 1
ATOM 4453 C C . ARG B 1 279 ? 6.016 -28.656 -20.391 1 98.56 279 ARG B C 1
ATOM 4455 O O . ARG B 1 279 ? 5.086 -29.203 -19.797 1 98.56 279 ARG B O 1
ATOM 4462 N N . LYS B 1 280 ? 7.262 -28.906 -20.172 1 98.75 280 LYS B N 1
ATOM 4463 C CA . LYS B 1 280 ? 7.652 -29.828 -19.109 1 98.75 280 LYS B CA 1
ATOM 4464 C C . LYS B 1 280 ? 7.223 -29.328 -17.75 1 98.75 280 LYS B C 1
ATOM 4466 O O . LYS B 1 280 ? 6.668 -30.078 -16.938 1 98.75 280 LYS B O 1
ATOM 4471 N N . ALA B 1 281 ? 7.504 -28.078 -17.438 1 98.88 281 ALA B N 1
ATOM 4472 C CA . ALA B 1 281 ? 7.125 -27.469 -16.172 1 98.88 281 ALA B CA 1
ATOM 4473 C C . ALA B 1 281 ? 5.625 -27.594 -15.922 1 98.88 281 ALA B C 1
ATOM 4475 O O . ALA B 1 281 ? 5.195 -27.984 -14.836 1 98.88 281 ALA B O 1
ATOM 4476 N N . ARG B 1 282 ? 4.883 -27.25 -16.922 1 98.5 282 ARG B N 1
ATOM 4477 C CA . ARG B 1 282 ? 3.43 -27.328 -16.812 1 98.5 282 ARG B CA 1
ATOM 4478 C C . ARG B 1 282 ? 2.963 -28.75 -16.578 1 98.5 282 ARG B C 1
ATOM 4480 O O . ARG B 1 282 ? 2.131 -29.016 -15.711 1 98.5 282 ARG B O 1
ATOM 4487 N N . ALA B 1 283 ? 3.455 -29.672 -17.344 1 98.38 283 ALA B N 1
ATOM 4488 C CA . ALA B 1 283 ? 3.078 -31.062 -17.219 1 98.38 283 ALA B CA 1
ATOM 4489 C C . ALA B 1 283 ? 3.426 -31.609 -15.836 1 98.38 283 ALA B C 1
ATOM 4491 O O . ALA B 1 283 ? 2.615 -32.281 -15.203 1 98.38 283 ALA B O 1
ATOM 4492 N N . LEU B 1 284 ? 4.617 -31.312 -15.383 1 98.56 284 LEU B N 1
ATOM 4493 C CA . LEU B 1 284 ? 5.066 -31.781 -14.07 1 98.56 284 LEU B CA 1
ATOM 4494 C C . LEU B 1 284 ? 4.195 -31.188 -12.969 1 98.56 284 LEU B C 1
ATOM 4496 O O . LEU B 1 284 ? 3.887 -31.875 -11.984 1 98.56 284 LEU B O 1
ATOM 4500 N N . TYR B 1 285 ? 3.83 -29.969 -13.094 1 98.38 285 TYR B N 1
ATOM 4501 C CA . TYR B 1 285 ? 2.988 -29.344 -12.078 1 98.38 285 TYR B CA 1
ATOM 4502 C C . TYR B 1 285 ? 1.632 -30.047 -12 1 98.38 285 TYR B C 1
ATOM 4504 O O . TYR B 1 285 ? 1.122 -30.297 -10.906 1 98.38 285 TYR B O 1
ATOM 4512 N N . TRP B 1 286 ? 1.035 -30.312 -13.125 1 97.44 286 TRP B N 1
ATOM 4513 C CA . TRP B 1 286 ? -0.281 -30.938 -13.133 1 97.44 286 TRP B CA 1
ATOM 4514 C C . TRP B 1 286 ? -0.207 -32.375 -12.57 1 97.44 286 TRP B C 1
ATOM 4516 O O . TRP B 1 286 ? -1.124 -32.812 -11.875 1 97.44 286 TRP B O 1
ATOM 4526 N N . GLU B 1 287 ? 0.838 -33.031 -12.898 1 97.62 287 GLU B N 1
ATOM 4527 C CA . GLU B 1 287 ? 1.042 -34.344 -12.305 1 97.62 287 GLU B CA 1
ATOM 4528 C C . GLU B 1 287 ? 1.16 -34.25 -10.789 1 97.62 287 GLU B C 1
ATOM 4530 O O . GLU B 1 287 ? 0.513 -35.031 -10.062 1 97.62 287 GLU B O 1
ATOM 4535 N N . PHE B 1 288 ? 1.954 -33.375 -10.383 1 97.81 288 PHE B N 1
ATOM 4536 C CA . PHE B 1 288 ? 2.105 -33.125 -8.953 1 97.81 288 PHE B CA 1
ATOM 4537 C C . PHE B 1 288 ? 0.759 -32.844 -8.312 1 97.81 288 PHE B C 1
ATOM 4539 O O . PHE B 1 288 ? 0.406 -33.406 -7.285 1 97.81 288 PHE B O 1
ATOM 4546 N N . ALA B 1 289 ? 0.023 -31.891 -8.914 1 96.94 289 ALA B N 1
ATOM 4547 C CA . ALA B 1 289 ? -1.262 -31.453 -8.367 1 96.94 289 ALA B CA 1
ATOM 4548 C C . ALA B 1 289 ? -2.225 -32.625 -8.234 1 96.94 289 ALA B C 1
ATOM 4550 O O . ALA B 1 289 ? -2.922 -32.75 -7.223 1 96.94 289 ALA B O 1
ATOM 4551 N N . ARG B 1 290 ? -2.223 -33.531 -9.141 1 95.06 290 ARG B N 1
ATOM 4552 C CA . ARG B 1 290 ? -3.164 -34.625 -9.195 1 95.06 290 ARG B CA 1
ATOM 4553 C C . ARG B 1 290 ? -2.748 -35.75 -8.242 1 95.06 290 ARG B C 1
ATOM 4555 O O . ARG B 1 290 ? -3.572 -36.562 -7.848 1 95.06 290 ARG B O 1
ATOM 4562 N N . THR B 1 291 ? -1.467 -35.75 -7.812 1 90.81 291 THR B N 1
ATOM 4563 C CA . THR B 1 291 ? -0.986 -36.875 -7.023 1 90.81 291 THR B CA 1
ATOM 4564 C C . THR B 1 291 ? -0.831 -36.469 -5.559 1 90.81 291 THR B C 1
ATOM 4566 O O . THR B 1 291 ? -0.764 -37.344 -4.68 1 90.81 291 THR B O 1
ATOM 4569 N N . THR B 1 292 ? -0.542 -35.344 -5.199 1 72.81 292 THR B N 1
ATOM 4570 C CA . THR B 1 292 ? -0.302 -34.938 -3.816 1 72.81 292 THR B CA 1
ATOM 4571 C C . THR B 1 292 ? -1.616 -34.625 -3.102 1 72.81 292 THR B C 1
ATOM 4573 O O . THR B 1 292 ? -1.688 -34.688 -1.872 1 72.81 292 THR B O 1
ATOM 4576 N N . ASN B 1 293 ? -2.676 -34.094 -3.678 1 57.62 293 ASN B N 1
ATOM 4577 C CA . ASN B 1 293 ? -3.855 -33.781 -2.883 1 57.62 293 ASN B CA 1
ATOM 4578 C C . ASN B 1 293 ? -4.613 -35.031 -2.467 1 57.62 293 ASN B C 1
ATOM 4580 O O . ASN B 1 293 ? -5.758 -34.938 -2.021 1 57.62 293 ASN B O 1
ATOM 4584 N N . GLN B 1 294 ? -3.992 -36.281 -2.922 1 42.47 294 GLN B N 1
ATOM 4585 C CA . GLN B 1 294 ? -4.637 -37.469 -2.338 1 42.47 294 GLN B CA 1
ATOM 4586 C C . GLN B 1 294 ? -4.082 -37.75 -0.947 1 42.47 294 GLN B C 1
ATOM 4588 O O . GLN B 1 294 ? -2.898 -37.531 -0.683 1 42.47 294 GLN B O 1
#

Radius of gyration: 25.14 Å; Cα contacts (8 Å, |Δi|>4): 1374; chains: 2; bounding box: 56×75×59 Å

Organism: Rhodospirillum rubrum (strain ATCC 11170 / ATH 1.1.1 / DSM 467 / LMG 4362 / NCIMB 8255 / S1) (NCBI:txid269796)

Nearest PDB structures (foldseek):
  4tvi-assembly1_B  TM=9.761E-01  e=1.297E-40  Brucella abortus 2308
  4jxu-assembly1_A-2  TM=9.722E-01  e=1.880E-38  Sinorhizobium meliloti 1021
  4jxu-assembly2_B-2  TM=9.730E-01  e=1.263E-37  Sinorhizobium meliloti 1021
  6thq-assembly1_A  TM=9.065E-01  e=2.751E-28  Thermoproteus uzoniensis 768-20
  1i1k-assembly1_A  TM=9.038E-01  e=1.590E-24  Escherichia coli

Sequence (588 aa):
MAAHHGAQAQRRSLVYGQGDWREGNPALIGPATHGLWMASTVFDGARYFEGVAPDLLAHCERVIHSARLMGLEPCLTGAEIADFAWEGISRFKDHYEDAGDLYICPMIYGETGFIMPDAESAQFVLCLWETPMPEPVGFSACLTPFRRPARDMAPTEAKASCLYPNVGRAVRAAKERGFETAVMLDPAGNVAEFSYTNLFFAKGSQVITPAPNGTFLNGLTRQRIIRLLRDDGVDVVERAVDFAEVLDADEVFATGNYFKVGTCVKIEDRTFEPGPYYRKARALYWEFARTTNQMAAHHGAQAQRRSLVYGQGDWREGNPALIGPATHGLWMASTVFDGARYFEGVAPDLLAHCERVIHSARLMGLEPCLTGAEIADFAWEGISRFKDHYEDAGDLYICPMIYGETGFIMPDAESAQFVLCLWETPMPEPVGFSACLTPFRRPARDMAPTEAKASCLYPNVGRAVRAAKERGFETAVMLDPAGNVAEFSYTNLFFAKGSQVITPAPNGTFLNGLTRQRIIRLLRDDGVDVVERAVDFAEVLDADEVFATGNYFKVGTCVKIEDRTFEPGPYYRKARALYWEFARTTNQ

Solvent-accessible surface area (backbone atoms only — not comparable to full-atom values): 29748 Å² total; per-residue (Å²): 134,91,69,81,71,71,73,70,80,74,65,57,33,40,27,39,44,90,90,40,78,43,62,59,61,56,56,72,37,20,74,71,22,21,15,38,54,34,22,42,21,23,39,38,60,36,43,37,46,97,89,26,42,58,62,41,49,60,38,31,37,44,33,51,52,21,31,44,75,62,48,30,48,66,93,66,49,24,64,57,48,35,51,53,48,53,51,46,53,51,50,45,45,70,74,33,86,80,58,71,21,28,37,38,33,47,32,39,27,19,44,38,60,71,76,39,52,38,29,80,37,41,39,65,38,38,39,37,34,60,41,71,72,64,78,80,80,48,43,34,27,27,81,38,91,36,33,35,36,46,55,50,33,32,68,30,86,29,55,37,14,33,58,30,48,40,30,21,53,27,30,52,56,16,43,76,73,74,24,73,26,13,41,24,26,30,83,88,62,32,42,53,23,35,52,85,32,42,44,39,32,28,51,88,80,34,37,38,28,45,41,82,77,43,40,52,69,80,45,67,50,44,53,49,45,53,52,54,39,40,76,70,70,42,50,69,46,69,37,89,36,52,61,66,55,62,72,68,33,64,23,40,30,34,26,28,64,82,61,41,54,41,38,36,34,30,46,72,92,42,75,32,56,88,36,72,66,54,54,48,46,43,52,51,49,53,51,46,35,72,58,62,66,106,130,90,68,80,72,72,69,70,78,76,65,58,34,41,27,39,44,90,90,40,78,41,62,58,60,57,57,74,36,21,74,70,21,20,15,36,54,34,21,42,21,24,38,36,60,36,44,36,48,97,90,28,43,57,64,38,51,62,36,32,37,45,33,51,52,20,31,46,75,63,47,31,48,66,94,65,51,26,65,56,48,35,51,53,49,53,51,46,52,52,51,46,45,71,73,33,85,81,58,70,23,28,38,37,32,46,34,40,26,19,44,39,60,72,75,39,51,37,29,80,37,41,41,65,37,37,40,37,32,59,42,70,73,65,78,79,82,48,44,33,27,28,82,38,92,37,32,34,36,46,55,48,34,32,68,30,88,28,55,38,14,34,59,30,49,40,30,22,52,26,30,51,57,17,42,75,72,74,25,72,26,14,39,24,25,30,84,86,62,31,43,52,24,35,53,84,31,42,42,38,33,26,52,89,80,33,37,40,30,43,44,82,77,42,40,52,69,78,45,68,50,44,54,49,45,54,50,54,40,40,76,70,69,44,50,68,46,69,37,89,36,53,61,69,54,64,72,68,34,63,23,40,30,34,27,29,62,82,63,41,54,41,39,35,35,29,46,72,92,41,76,32,56,87,36,72,66,54,53,46,46,43,52,52,48,53,52,46,36,71,59,62,66,105

Foldseek 3Di:
DPDDPPPPPQFWKWKDFPHDIDTGDDPDADCQFCCNVVVLKAKFKWKDAPRFIPCQLVRLQQQQVLNVLQVAHDPDHSVRVSVVQVVRVVVSCVVDVPQHMKIKMKMWGAGDDDNGGDRDRITIMIMIGRDHQDDQPAFAEEAFPAAFEAVVVDVQQGRTPVRCVSLVVQQVRGVVVPGRWYFHYHPVQWTQAISAWFKWFADPQEIEGEADDRRHYPAPLVVVLQVLCVVVPGHYDYHTHHPVCRLVTQFMWTADNRNGIHGHQYYDHGGHDDDDSSVSSVVSVVVVRVPPRD/DPDCPPPPPQFWKWKDFPHDIDTGDDPDADCQFCCNVVNLKAKFKWKDAPRFTPCQLVRLQQQQVLNVLQVAHDPDHSVRVSVVQVVRVVVSCVVDVPQHMKIKMKMWGAGDDDNGGDRDRITIMIMIGRDHQDDQPAFAEEAFPAAFEAVVVDVQQGNGPVRCVSLVNQQVRGVVVPGRWYFHYHPVQWTQAISAWFKWFADPQEIEGEADDRRHYPAPLVVVLQVLCVVVPGHYDYHTHHPVCRLVTQFMWTADNRNGIHGHQYYDHGGHDDDDSSVSSVVSVVVVRVPPRD